Protein AF-0000000081336256 (afdb_homodimer)

Radius of gyration: 26.39 Å; Cα contacts (8 Å, |Δi|>4): 1111; chains: 2; bounding box: 55×77×62 Å

Secondary structure (DSSP, 8-state):
-HHHHHHHHHHHHHHHHS-HHHHHHHHT--HHHHHHHHHHHHHHHTS--EEE-SS-EEE-HHHHHHHHHHHHHHHHHHHHHGGGSTTTGGG-EEEEEEE-HHHHHTTHHHHHHHHHHH-TTEEEEEEE--HHHHHHHHHHTSSSEEEEEPPSS-TTEEEEEEEEEEEEEEEETTSGGGG-SEE-HHHHHTSPEEEE-TTSHHHHHHHHHHHHHTPPP-EEEEESSHHHHHHHHHTTS-EEEEEGGG-S--TTEEEEEE--GGGEEEEEEEEETT-PPPHHHHHHHHHHHHHHHS--------/-HHHHHHHHHHHHHHHHS-HHHHHHHHT--HHHHHHHHHHHHHHHTS--EEE-SS-EEE-HHHHHHHHHHHHHHHHHHHHHGGGSTTTGGG-EEEEEEE-HHHHHTTHHHHHHHHHHH-TTEEEEEEE--HHHHHHHHHHTSSSEEEEEPPSS-TTEEEEEEEEEEEEEEEETTSGGGG-SEE-HHHHHTSPEEEE-TTSHHHHHHHHHHHHTTPPP-EEEEESSHHHHHHHHHTTS-BEEEEGGG-S--TTEEEEEE--GGGEEEEEEEEETT-PPPHHHHHHHHHHHHHHHS--------

Organism: NCBI:txid2813360

InterPro domains:
  IPR000847 LysR, HTH, N-terminal domain [PF00126] (5-64)
  IPR000847 LysR, HTH, N-terminal domain [PR00039] (20-31)
  IPR000847 LysR, HTH, N-terminal domain [PR00039] (31-41)
  IPR000847 LysR, HTH, N-terminal domain [PR00039] (41-52)
  IPR000847 LysR, HTH, N-terminal domain [PS50931] (1-60)
  IPR005119 LysR, substrate-binding [PF03466] (90-292)
  IPR036388 Winged helix-like DNA-binding domain superfamily [G3DSA:1.10.10.10] (2-83)
  IPR036390 Winged helix DNA-binding domain superfamily [SSF46785] (4-112)
  IPR050950 HTH-type LysR transcriptional regulators [PTHR30419] (3-294)

Sequence (604 aa):
MKNSIQHIQAFLAVARTGSFTKAANELHLSPSALTVQVQQLEDWLGVALLDRSPRHVSITAAGQEARGPMEKLLLDLDNIVTGSRDLAALRRGVVTLAALPSVCAGALPPALRLFRERFAGIEVRLHDLVAHRIHAQVREGAVDFGIGVRARLSHGLDFVPVLNDRLCAFVPLGHPLTHHRRLTLEQLADQPIILTGRDSSVREQVDALFDETRLTMNAGMEANYMSTVLALVRQGLGISVLPESAADSLEGLKRIHIDHPGVNREIGLISRSGMGLSPAARQCFDLLNDQLSDTPPPLPHFMKNSIQHIQAFLAVARTGSFTKAANELHLSPSALTVQVQQLEDWLGVALLDRSPRHVSITAAGQEARGPMEKLLLDLDNIVTGSRDLAALRRGVVTLAALPSVCAGALPPALRLFRERFAGIEVRLHDLVAHRIHAQVREGAVDFGIGVRARLSHGLDFVPVLNDRLCAFVPLGHPLTHHRRLTLEQLADQPIILTGRDSSVREQVDALFDETRLTMNAGMEANYMSTVLALVRQGLGISVLPESAADSLEGLKRIHIDHPGVNREIGLISRSGMGLSPAARQCFDLLNDQLSDTPPPLPHF

pLDDT: mean 86.17, std 15.35, range [24.34, 98.5]

Structure (mmCIF, N/CA/C/O backbone):
data_AF-0000000081336256-model_v1
#
loop_
_entity.id
_entity.type
_entity.pdbx_description
1 polymer 'LysR family transcriptional regulator'
#
loop_
_atom_site.group_PDB
_atom_site.id
_atom_site.type_symbol
_atom_site.label_atom_id
_atom_site.label_alt_id
_atom_site.label_comp_id
_atom_site.label_asym_id
_atom_site.label_entity_id
_atom_site.label_seq_id
_atom_site.pdbx_PDB_ins_code
_atom_site.Cartn_x
_atom_site.Cartn_y
_atom_site.Cartn_z
_atom_site.occupancy
_atom_site.B_iso_or_equiv
_atom_site.auth_seq_id
_atom_site.auth_comp_id
_atom_site.auth_asym_id
_atom_site.auth_atom_id
_atom_site.pdbx_PDB_model_num
ATOM 1 N N . MET A 1 1 ? 4.651 -40.963 8.379 1 37.89 1 MET A N 1
ATOM 2 C CA . MET A 1 1 ? 4.648 -39.991 7.289 1 37.89 1 MET A CA 1
ATOM 3 C C . MET A 1 1 ? 3.331 -40.038 6.521 1 37.89 1 MET A C 1
ATOM 5 O O . MET A 1 1 ? 2.822 -39.002 6.09 1 37.89 1 MET A O 1
ATOM 9 N N . LYS A 1 2 ? 2.809 -41.281 6.056 1 47.82 2 LYS A N 1
ATOM 10 C CA . LYS A 1 2 ? 1.543 -41.516 5.367 1 47.82 2 LYS A CA 1
ATOM 11 C C . LYS A 1 2 ? 0.387 -40.834 6.094 1 47.82 2 LYS A C 1
ATOM 13 O O . LYS A 1 2 ? -0.444 -40.175 5.466 1 47.82 2 LYS A O 1
ATOM 18 N N . ASN A 1 3 ? 0.458 -40.91 7.403 1 58.34 3 ASN A N 1
ATOM 19 C CA . ASN A 1 3 ? -0.611 -40.496 8.306 1 58.34 3 ASN A CA 1
ATOM 20 C C . ASN A 1 3 ? -0.648 -38.98 8.474 1 58.34 3 ASN A C 1
ATOM 22 O O . ASN A 1 3 ? -1.717 -38.399 8.672 1 58.34 3 ASN A O 1
ATOM 26 N N . SER A 1 4 ? 0.454 -38.448 8.117 1 64.92 4 SER A N 1
ATOM 27 C CA . SER A 1 4 ? 0.572 -37.007 8.314 1 64.92 4 SER A CA 1
ATOM 28 C C . SER A 1 4 ? -0.192 -36.239 7.241 1 64.92 4 SER A C 1
ATOM 30 O O . SER A 1 4 ? -0.819 -35.217 7.529 1 64.92 4 SER A O 1
ATOM 32 N N . ILE A 1 5 ? -0.277 -36.902 6.135 1 68.03 5 ILE A N 1
ATOM 33 C CA . ILE A 1 5 ? -0.984 -36.279 5.021 1 68.03 5 ILE A CA 1
ATOM 34 C C . ILE A 1 5 ? -2.486 -36.285 5.295 1 68.03 5 ILE A C 1
ATOM 36 O O . ILE A 1 5 ? -3.174 -35.294 5.04 1 68.03 5 ILE A O 1
ATOM 40 N N . GLN A 1 6 ? -2.918 -37.381 5.788 1 78.13 6 GLN A N 1
ATOM 41 C CA . GLN A 1 6 ? -4.334 -37.498 6.117 1 78.13 6 GLN A CA 1
ATOM 42 C C . GLN A 1 6 ? -4.729 -36.509 7.21 1 78.13 6 GLN A C 1
ATOM 44 O O . GLN A 1 6 ? -5.816 -35.93 7.168 1 78.13 6 GLN A O 1
ATOM 49 N N . HIS A 1 7 ? -3.741 -36.292 8.055 1 82.58 7 HIS A N 1
ATOM 50 C CA . HIS A 1 7 ? -3.999 -35.358 9.145 1 82.58 7 HIS A CA 1
ATOM 51 C C . HIS A 1 7 ? -4.084 -33.924 8.633 1 82.58 7 HIS A C 1
ATOM 53 O O . HIS A 1 7 ? -4.945 -33.155 9.067 1 82.58 7 HIS A O 1
ATOM 59 N N . ILE A 1 8 ? -3.222 -33.692 7.705 1 81.53 8 ILE A N 1
ATOM 60 C CA . ILE A 1 8 ? -3.205 -32.364 7.102 1 81.53 8 ILE A CA 1
ATOM 61 C C . ILE A 1 8 ? -4.48 -32.149 6.29 1 81.53 8 ILE A C 1
ATOM 63 O O . ILE A 1 8 ? -5.104 -31.088 6.37 1 81.53 8 ILE A O 1
ATOM 67 N N . GLN A 1 9 ? -4.91 -33.139 5.569 1 84.61 9 GLN A N 1
ATOM 68 C CA . GLN A 1 9 ? -6.144 -33.071 4.794 1 84.61 9 GLN A CA 1
ATOM 69 C C . GLN A 1 9 ? -7.352 -32.854 5.7 1 84.61 9 GLN A C 1
ATOM 71 O O . GLN A 1 9 ? -8.249 -32.074 5.373 1 84.61 9 GLN A O 1
ATOM 76 N N . ALA A 1 10 ? -7.32 -33.531 6.782 1 87.2 10 ALA A N 1
ATOM 77 C CA . ALA A 1 10 ? -8.401 -33.422 7.759 1 87.2 10 ALA A CA 1
ATOM 78 C C . ALA A 1 10 ? -8.527 -31.993 8.279 1 87.2 10 ALA A C 1
ATOM 80 O O . ALA A 1 10 ? -9.62 -31.421 8.283 1 87.2 10 ALA A O 1
ATOM 81 N N . PHE A 1 11 ? -7.379 -31.38 8.595 1 88.83 11 PHE A N 1
ATOM 82 C CA . PHE A 1 11 ? -7.353 -30.013 9.102 1 88.83 11 PHE A CA 1
ATOM 83 C C . PHE A 1 11 ? -7.843 -29.033 8.043 1 88.83 11 PHE A C 1
ATOM 85 O O . PHE A 1 11 ? -8.699 -28.19 8.319 1 88.83 11 PHE A O 1
ATOM 92 N N . LEU A 1 12 ? -7.301 -29.201 6.925 1 87.76 12 LEU A N 1
ATOM 93 C CA . LEU A 1 12 ? -7.627 -28.26 5.859 1 87.76 12 LEU A CA 1
ATOM 94 C C . LEU A 1 12 ? -9.102 -28.355 5.482 1 87.76 12 LEU A C 1
ATOM 96 O O . LEU A 1 12 ? -9.733 -27.344 5.168 1 87.76 12 LEU A O 1
ATOM 100 N N . ALA A 1 13 ? -9.722 -29.476 5.534 1 88.13 13 ALA A N 1
ATOM 101 C CA . ALA A 1 13 ? -11.142 -29.668 5.256 1 88.13 13 ALA A CA 1
ATOM 102 C C . ALA A 1 13 ? -12.006 -28.965 6.299 1 88.13 13 ALA A C 1
ATOM 104 O O . ALA A 1 13 ? -12.983 -28.295 5.956 1 88.13 13 ALA A O 1
ATOM 105 N N . VAL A 1 14 ? -11.558 -29.019 7.481 1 89.7 14 VAL A N 1
ATOM 106 C CA . VAL A 1 14 ? -12.315 -28.381 8.552 1 89.7 14 VAL A CA 1
ATOM 107 C C . VAL A 1 14 ? -12.179 -26.863 8.449 1 89.7 14 VAL A C 1
ATOM 109 O O . VAL A 1 14 ? -13.154 -26.132 8.637 1 89.7 14 VAL A O 1
ATOM 112 N N . ALA A 1 15 ? -10.956 -26.515 8.126 1 86.23 15 ALA A N 1
ATOM 113 C CA . ALA A 1 15 ? -10.693 -25.082 8.015 1 86.23 15 ALA A CA 1
ATOM 114 C C . ALA A 1 15 ? -11.513 -24.46 6.889 1 86.23 15 ALA A C 1
ATOM 116 O O . ALA A 1 15 ? -11.987 -23.327 7.011 1 86.23 15 ALA A O 1
ATOM 117 N N . ARG A 1 16 ? -11.653 -25.175 5.88 1 81.68 16 ARG A N 1
ATOM 118 C CA . ARG A 1 16 ? -12.371 -24.704 4.701 1 81.68 16 ARG A CA 1
ATOM 119 C C . ARG A 1 16 ? -13.879 -24.741 4.926 1 81.68 16 ARG A C 1
ATOM 121 O O . ARG A 1 16 ? -14.591 -23.806 4.553 1 81.68 16 ARG A O 1
ATOM 128 N N . THR A 1 17 ? -14.387 -25.754 5.592 1 80.76 17 THR A N 1
ATOM 129 C CA . THR A 1 17 ? -15.823 -25.98 5.709 1 80.76 17 THR A CA 1
ATOM 130 C C . THR A 1 17 ? -16.372 -25.327 6.975 1 80.76 17 THR A C 1
ATOM 132 O O . THR A 1 17 ? -17.579 -25.102 7.091 1 80.76 17 THR A O 1
ATOM 135 N N . GLY A 1 18 ? -15.443 -25.087 7.848 1 84.49 18 GLY A N 1
ATOM 136 C CA . GLY A 1 18 ? -15.847 -24.546 9.137 1 84.49 18 GLY A CA 1
ATOM 137 C C . GLY A 1 18 ? -16.648 -25.528 9.971 1 84.49 18 GLY A C 1
ATOM 138 O O . GLY A 1 18 ? -17.348 -25.131 10.905 1 84.49 18 GLY A O 1
ATOM 139 N N . SER A 1 19 ? -16.651 -26.812 9.492 1 86.92 19 SER A N 1
ATOM 140 C CA . SER A 1 19 ? -17.473 -27.825 10.145 1 86.92 19 SER A CA 1
ATOM 141 C C . SER A 1 19 ? -16.799 -29.192 10.111 1 86.92 19 SER A C 1
ATOM 143 O O . SER A 1 19 ? -16.341 -29.638 9.056 1 86.92 19 SER A O 1
ATOM 145 N N . PHE A 1 20 ? -16.818 -29.888 11.289 1 88.45 20 PHE A N 1
ATOM 146 C CA . PHE A 1 20 ? -16.243 -31.226 11.367 1 88.45 20 PHE A CA 1
ATOM 147 C C . PHE A 1 20 ? -17.111 -32.233 10.622 1 88.45 20 PHE A C 1
ATOM 149 O O . PHE A 1 20 ? -16.595 -33.135 9.96 1 88.45 20 PHE A O 1
ATOM 156 N N . THR A 1 21 ? -18.397 -31.986 10.735 1 86.86 21 THR A N 1
ATOM 157 C CA . THR A 1 21 ? -19.313 -32.915 10.083 1 86.86 21 THR A CA 1
ATOM 158 C C . THR A 1 21 ? -19.197 -32.812 8.565 1 86.86 21 THR A C 1
ATOM 160 O O . THR A 1 21 ? -19.105 -33.829 7.874 1 86.86 21 THR A O 1
ATOM 163 N N . LYS A 1 22 ? -19.129 -31.651 8.074 1 89.02 22 LYS A N 1
ATOM 164 C CA . LYS A 1 22 ? -19.016 -31.446 6.633 1 89.02 22 LYS A CA 1
ATOM 165 C C . LYS A 1 22 ? -17.674 -31.951 6.109 1 89.02 22 LYS A C 1
ATOM 167 O O . LYS A 1 22 ? -17.614 -32.588 5.055 1 89.02 22 LYS A O 1
ATOM 172 N N . ALA A 1 23 ? -16.701 -31.678 6.864 1 90.99 23 ALA A N 1
ATOM 173 C CA . ALA A 1 23 ? -15.36 -32.115 6.485 1 90.99 23 ALA A CA 1
ATOM 174 C C . ALA A 1 23 ? -15.255 -33.638 6.498 1 90.99 23 ALA A C 1
ATOM 176 O O . ALA A 1 23 ? -14.641 -34.232 5.609 1 90.99 23 ALA A O 1
ATOM 177 N N . ALA A 1 24 ? -15.857 -34.257 7.43 1 90.96 24 ALA A N 1
ATOM 178 C CA . ALA A 1 24 ? -15.842 -35.713 7.537 1 90.96 24 ALA A CA 1
ATOM 179 C C . ALA A 1 24 ? -16.529 -36.358 6.336 1 90.96 24 ALA A C 1
ATOM 181 O O . ALA A 1 24 ? -16.02 -37.327 5.769 1 90.96 24 ALA A O 1
ATOM 182 N N . ASN A 1 25 ? -17.589 -35.767 5.975 1 87.38 25 ASN A N 1
ATOM 183 C CA . ASN A 1 25 ? -18.311 -36.254 4.805 1 87.38 25 ASN A CA 1
ATOM 184 C C . ASN A 1 25 ? -17.477 -36.119 3.534 1 87.38 25 ASN A C 1
ATOM 186 O O . ASN A 1 25 ? -17.432 -37.038 2.715 1 87.38 25 ASN A O 1
ATOM 190 N N . GLU A 1 26 ? -16.779 -35.073 3.46 1 85.84 26 GLU A N 1
ATOM 191 C CA . GLU A 1 26 ? -15.954 -34.796 2.288 1 85.84 26 GLU A CA 1
ATOM 192 C C . GLU A 1 26 ? -14.793 -35.781 2.184 1 85.84 26 GLU A C 1
ATOM 194 O O . GLU A 1 26 ? -14.416 -36.191 1.084 1 85.84 26 GLU A O 1
ATOM 199 N N . LEU A 1 27 ? -14.333 -36.172 3.291 1 86.4 27 LEU A N 1
ATOM 200 C CA . L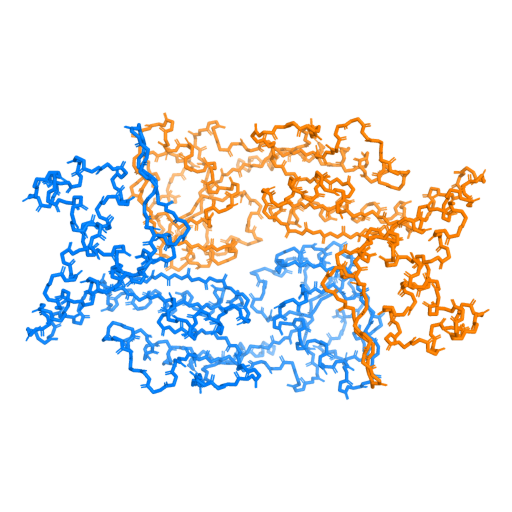EU A 1 27 ? -13.143 -37.015 3.314 1 86.4 27 LEU A CA 1
ATOM 201 C C . LEU A 1 27 ? -13.518 -38.479 3.519 1 86.4 27 LEU A C 1
ATOM 203 O O . LEU A 1 27 ? -12.641 -39.338 3.642 1 86.4 27 LEU A O 1
ATOM 207 N N . HIS A 1 28 ? -14.835 -38.691 3.592 1 88.06 28 HIS A N 1
ATOM 208 C CA . HIS A 1 28 ? -15.347 -40.04 3.802 1 88.06 28 HIS A CA 1
ATOM 209 C C . HIS A 1 28 ? -14.777 -40.654 5.076 1 88.06 28 HIS A C 1
ATOM 211 O O . HIS A 1 28 ? -14.302 -41.792 5.064 1 88.06 28 HIS A O 1
ATOM 217 N N . LEU A 1 29 ? -14.774 -39.814 6.067 1 85.08 29 LEU A N 1
ATOM 218 C CA . LEU A 1 29 ? -14.359 -40.222 7.405 1 85.08 29 LEU A CA 1
ATOM 219 C C . LEU A 1 29 ? -15.489 -40.022 8.409 1 85.08 29 LEU A C 1
ATOM 221 O O . LEU A 1 29 ? -16.441 -39.286 8.141 1 85.08 29 LEU A O 1
ATOM 225 N N . SER A 1 30 ? -15.485 -40.772 9.443 1 87.71 30 SER A N 1
ATOM 226 C CA . SER A 1 30 ? -16.362 -40.449 10.564 1 87.71 30 SER A CA 1
ATOM 227 C C . SER A 1 30 ? -15.912 -39.174 11.268 1 87.71 30 SER A C 1
ATOM 229 O O . SER A 1 30 ? -14.72 -38.858 11.291 1 87.71 30 SER A O 1
ATOM 231 N N . PRO A 1 31 ? -16.871 -38.493 11.762 1 87.21 31 PRO A N 1
ATOM 232 C CA . PRO A 1 31 ? -16.507 -37.284 12.504 1 87.21 31 PRO A CA 1
ATOM 233 C C . PRO A 1 31 ? -15.505 -37.557 13.623 1 87.21 31 PRO A C 1
ATOM 235 O O . PRO A 1 31 ? -14.618 -36.738 13.876 1 87.21 31 PRO A O 1
ATOM 238 N N . SER A 1 32 ? -15.682 -38.654 14.255 1 89.2 32 SER A N 1
ATOM 239 C CA . SER A 1 32 ? -14.75 -39.027 15.315 1 89.2 32 SER A CA 1
ATOM 240 C C . SER A 1 32 ? -13.345 -39.246 14.764 1 89.2 32 SER A C 1
ATOM 242 O O . SER A 1 32 ? -12.364 -38.786 15.35 1 89.2 32 SER A O 1
ATOM 244 N N . ALA A 1 33 ? -13.254 -39.898 13.646 1 87.43 33 ALA A N 1
ATOM 245 C CA . ALA A 1 33 ? -11.965 -40.15 13.007 1 87.43 33 ALA A CA 1
ATOM 246 C C . ALA A 1 33 ? -11.308 -38.846 12.564 1 87.43 33 ALA A C 1
ATOM 248 O O . ALA A 1 33 ? -10.096 -38.671 12.716 1 87.43 33 ALA A O 1
ATOM 249 N N . LEU A 1 34 ? -12.132 -38 12.035 1 90.83 34 LEU A N 1
ATOM 250 C CA . LEU A 1 34 ? -11.631 -36.701 11.598 1 90.83 34 LEU A CA 1
ATOM 251 C C . LEU A 1 34 ? -11.088 -35.902 12.778 1 90.83 34 LEU A C 1
ATOM 253 O O . LEU A 1 34 ? -10.031 -35.275 12.675 1 90.83 34 LEU A O 1
ATOM 257 N N . THR A 1 35 ? -11.814 -35.956 13.855 1 89.68 35 THR A N 1
ATOM 258 C CA . THR A 1 35 ? -11.404 -35.249 15.064 1 89.68 35 THR A CA 1
ATOM 259 C C . THR A 1 35 ? -10.057 -35.765 15.562 1 89.68 35 THR A C 1
ATOM 261 O O . THR A 1 35 ? -9.177 -34.978 15.914 1 89.68 35 THR A O 1
ATOM 264 N N . VAL A 1 36 ? -9.931 -37.026 15.5 1 87.07 36 VAL A N 1
ATOM 265 C CA . VAL A 1 36 ? -8.697 -37.653 15.963 1 87.07 36 VAL A CA 1
ATOM 266 C C . VAL A 1 36 ? -7.539 -37.251 15.052 1 87.07 36 VAL A C 1
ATOM 268 O O . VAL A 1 36 ? -6.442 -36.951 15.529 1 87.07 36 VAL A O 1
ATOM 271 N N . GLN A 1 37 ? -7.789 -37.224 13.795 1 87.01 37 GLN A N 1
ATOM 272 C CA . GLN A 1 37 ? -6.752 -36.857 12.836 1 87.01 37 GLN A CA 1
ATOM 273 C C . GLN A 1 37 ? -6.294 -35.417 13.046 1 87.01 37 GLN A C 1
ATOM 275 O O . GLN A 1 37 ? -5.095 -35.131 13.012 1 87.01 37 GLN A O 1
ATOM 280 N N . VAL A 1 38 ? -7.237 -34.549 13.289 1 90.02 38 VAL A N 1
ATOM 281 C CA . VAL A 1 38 ? -6.911 -33.147 13.526 1 90.02 38 VAL A CA 1
ATOM 282 C C . VAL A 1 38 ? -6.146 -33.009 14.841 1 90.02 38 VAL A C 1
ATOM 284 O O . VAL A 1 38 ? -5.153 -32.282 14.914 1 90.02 38 VAL A O 1
ATOM 287 N N . GLN A 1 39 ? -6.596 -33.75 15.806 1 87.59 39 GLN A N 1
ATOM 288 C CA . GLN A 1 39 ? -5.94 -33.723 17.109 1 87.59 39 GLN A CA 1
ATOM 289 C C . GLN A 1 39 ? -4.511 -34.249 17.016 1 87.59 39 GLN A C 1
ATOM 291 O O . GLN A 1 39 ? -3.6 -33.703 17.643 1 87.59 39 GLN A O 1
ATOM 296 N N . GLN A 1 40 ? -4.365 -35.248 16.278 1 81.82 40 GLN A N 1
ATOM 297 C CA . GLN A 1 40 ? -3.034 -35.818 16.101 1 81.82 40 GLN A CA 1
ATOM 298 C C . GLN A 1 40 ? -2.098 -34.826 15.416 1 81.82 40 GLN A C 1
ATOM 300 O O . GLN A 1 40 ? -0.922 -34.725 15.774 1 81.82 40 GLN A O 1
ATOM 305 N N . LEU A 1 41 ? -2.623 -34.151 14.451 1 82.8 41 LEU A N 1
ATOM 306 C CA . LEU A 1 41 ? -1.842 -33.111 13.79 1 82.8 41 LEU A CA 1
ATOM 307 C C . LEU A 1 41 ? -1.449 -32.016 14.776 1 82.8 41 LEU A C 1
ATOM 309 O O . LEU A 1 41 ? -0.294 -31.585 14.804 1 82.8 41 LEU A O 1
ATOM 313 N N . GLU A 1 42 ? -2.43 -31.611 15.591 1 86.95 42 GLU A N 1
ATOM 314 C CA . GLU A 1 42 ? -2.191 -30.572 16.588 1 86.95 42 GLU A CA 1
ATOM 315 C C . GLU A 1 42 ? -1.167 -31.027 17.625 1 86.95 42 GLU A C 1
ATOM 317 O O . GLU A 1 42 ? -0.295 -30.253 18.025 1 86.95 42 GLU A O 1
ATOM 322 N N . ASP A 1 43 ? -1.268 -32.278 17.962 1 79.93 43 ASP A N 1
ATOM 323 C CA . ASP A 1 43 ? -0.322 -32.857 18.911 1 79.93 43 ASP A CA 1
ATOM 324 C C . ASP A 1 43 ? 1.088 -32.895 18.328 1 79.93 43 ASP A C 1
ATOM 326 O O . ASP A 1 43 ? 2.06 -32.576 19.017 1 79.93 43 ASP A O 1
ATOM 330 N N . TRP A 1 44 ? 1.093 -33.303 17.116 1 74.66 44 TRP A N 1
ATOM 331 C CA . TRP A 1 44 ? 2.375 -33.372 16.423 1 74.66 44 TRP A CA 1
ATOM 332 C C . TRP A 1 44 ? 3.018 -31.993 16.327 1 74.66 44 TRP A C 1
ATOM 334 O O . TRP A 1 44 ? 4.231 -31.853 16.502 1 74.66 44 TRP A O 1
ATOM 344 N N . LEU A 1 45 ? 2.155 -30.984 16.081 1 75.45 45 LEU A N 1
ATOM 345 C CA . LEU A 1 45 ? 2.64 -29.621 15.893 1 75.45 45 LEU A CA 1
ATOM 346 C C . LEU A 1 45 ? 2.783 -28.905 17.232 1 75.45 45 LEU A C 1
ATOM 348 O O . LEU A 1 45 ? 3.454 -27.874 17.322 1 75.45 45 LEU A O 1
ATOM 352 N N . GLY A 1 46 ? 2.116 -29.409 18.208 1 78.77 46 GLY A N 1
ATOM 353 C CA . GLY A 1 46 ? 2.186 -28.841 19.545 1 78.77 46 GLY A CA 1
ATOM 354 C C . GLY A 1 46 ? 1.335 -27.596 19.709 1 78.77 46 GLY A C 1
ATOM 355 O O . GLY A 1 46 ? 1.566 -26.795 20.617 1 78.77 46 GLY A O 1
ATOM 356 N N . VAL A 1 47 ? 0.493 -27.339 18.717 1 80.66 47 VAL A N 1
ATOM 357 C CA . VAL A 1 47 ? -0.373 -26.165 18.763 1 80.66 47 VAL A CA 1
ATOM 358 C C . VAL A 1 47 ? -1.78 -26.541 18.305 1 80.66 47 VAL A C 1
ATOM 360 O O . VAL A 1 47 ? -1.952 -27.459 17.499 1 80.66 47 VAL A O 1
ATOM 363 N N . ALA A 1 48 ? -2.748 -25.803 18.882 1 88.21 48 ALA A N 1
ATOM 364 C CA . ALA A 1 48 ? -4.119 -25.95 18.399 1 88.21 48 ALA A CA 1
ATOM 365 C C . ALA A 1 48 ? -4.329 -25.176 17.101 1 88.21 48 ALA A C 1
ATOM 367 O O . ALA A 1 48 ? -3.96 -24.003 17.004 1 88.21 48 ALA A O 1
ATOM 368 N N . LEU A 1 49 ? -4.797 -25.861 16.13 1 88.07 49 LEU A N 1
ATOM 369 C CA . LEU A 1 49 ? -5.031 -25.246 14.828 1 88.07 49 LEU A CA 1
ATOM 370 C C . LEU A 1 49 ? -6.473 -24.764 14.706 1 88.07 49 LEU A C 1
ATOM 372 O O . LEU A 1 49 ? -6.767 -23.868 13.912 1 88.07 49 LEU A O 1
ATOM 376 N N . LEU A 1 50 ? -7.394 -25.331 15.529 1 89.15 50 LEU A N 1
ATOM 377 C CA . LEU A 1 50 ? -8.816 -25.008 15.486 1 89.15 50 LEU A CA 1
ATOM 378 C C . LEU A 1 50 ? -9.347 -24.701 16.883 1 89.15 50 LEU A C 1
ATOM 380 O O . LEU A 1 50 ? -8.91 -25.306 17.864 1 89.15 50 LEU A O 1
ATOM 384 N N . ASP A 1 51 ? -10.075 -23.605 16.93 1 82.89 51 ASP A N 1
ATOM 385 C CA . ASP A 1 51 ? -10.871 -23.347 18.126 1 82.89 51 ASP A CA 1
ATOM 386 C C . ASP A 1 51 ? -12.221 -24.058 18.05 1 82.89 51 ASP A C 1
ATOM 388 O O . ASP A 1 51 ? -13.033 -23.766 17.17 1 82.89 51 ASP A O 1
ATOM 392 N N . ARG A 1 52 ? -12.291 -25.02 18.915 1 74.98 52 ARG A N 1
ATOM 393 C CA . ARG A 1 52 ? -13.476 -25.872 18.896 1 74.98 52 ARG A CA 1
ATOM 394 C C . ARG A 1 52 ? -14.463 -25.461 19.984 1 74.98 52 ARG A C 1
ATOM 396 O O . ARG A 1 52 ? -14.107 -25.402 21.162 1 74.98 52 ARG A O 1
ATOM 403 N N . SER A 1 53 ? -15.358 -24.588 19.687 1 67.5 53 SER A N 1
ATOM 404 C CA . SER A 1 53 ? -16.484 -24.378 20.591 1 67.5 53 SER A CA 1
ATOM 405 C C . SER A 1 53 ? -17.681 -25.233 20.191 1 67.5 53 SER A C 1
ATOM 407 O O . SER A 1 53 ? -17.782 -25.671 19.043 1 67.5 53 SER A O 1
ATOM 409 N N . PRO A 1 54 ? -18.596 -25.705 21.148 1 61.39 54 PRO A N 1
ATOM 410 C CA . PRO A 1 54 ? -19.756 -26.53 20.804 1 61.39 54 PRO A CA 1
ATOM 411 C C . PRO A 1 54 ? -20.554 -25.967 19.631 1 61.39 54 PRO A C 1
ATOM 413 O O . PRO A 1 54 ? -21.167 -26.726 18.875 1 61.39 54 PRO A O 1
ATOM 416 N N . ARG A 1 55 ? -20.466 -24.702 19.323 1 62.42 55 ARG A N 1
ATOM 417 C CA . ARG A 1 55 ? -21.353 -24.103 18.331 1 62.42 55 ARG A CA 1
ATOM 418 C C . ARG A 1 55 ? -20.576 -23.68 17.088 1 62.42 55 ARG A C 1
ATOM 420 O O . ARG A 1 55 ? -21.161 -23.493 16.018 1 62.42 55 ARG A O 1
ATOM 427 N N . HIS A 1 56 ? -19.298 -23.48 17.153 1 72.77 56 HIS A N 1
ATOM 428 C CA . HIS A 1 56 ? -18.604 -22.969 15.977 1 72.77 56 HIS A CA 1
ATOM 429 C C . HIS A 1 56 ? -17.154 -23.44 15.944 1 72.77 56 HIS A C 1
ATOM 431 O O . HIS A 1 56 ? -16.508 -23.546 16.989 1 72.77 56 HIS A O 1
ATOM 437 N N . VAL A 1 57 ? -16.652 -23.959 14.74 1 80.33 57 VAL A N 1
ATOM 438 C CA . VAL A 1 57 ? -15.245 -24.27 14.505 1 80.33 57 VAL A CA 1
ATOM 439 C C . VAL A 1 57 ? -14.584 -23.128 13.737 1 80.33 57 VAL A C 1
ATOM 441 O O . VAL A 1 57 ? -15.09 -22.695 12.699 1 80.33 57 VAL A O 1
ATOM 444 N N . SER A 1 58 ? -13.56 -22.527 14.461 1 83.88 58 SER A N 1
ATOM 445 C CA . SER A 1 58 ? -12.822 -21.474 13.772 1 83.88 58 SER A CA 1
ATOM 446 C C . SER A 1 58 ? -11.324 -21.757 13.774 1 83.88 58 SER A C 1
ATOM 448 O O . SER A 1 58 ? -10.824 -22.477 14.641 1 83.88 58 SER A O 1
ATOM 450 N N . ILE A 1 59 ? -10.65 -21.299 12.761 1 83.71 59 ILE A N 1
ATOM 451 C CA . ILE A 1 59 ? -9.208 -21.474 12.628 1 83.71 59 ILE A CA 1
ATOM 452 C C . ILE A 1 59 ? -8.483 -20.551 13.604 1 83.71 59 ILE A C 1
ATOM 454 O O . ILE A 1 59 ? -8.88 -19.398 13.788 1 83.71 59 ILE A O 1
ATOM 458 N N . THR A 1 60 ? -7.508 -21.096 14.347 1 80.87 60 THR A N 1
ATOM 459 C CA . THR A 1 60 ? -6.68 -20.298 15.244 1 80.87 60 THR A CA 1
ATOM 460 C C . THR A 1 60 ? -5.658 -19.484 14.456 1 80.87 60 THR A C 1
ATOM 462 O O . THR A 1 60 ? -5.53 -19.647 13.241 1 80.87 60 THR A O 1
ATOM 465 N N . ALA A 1 61 ? -4.983 -18.607 15.139 1 73.71 61 ALA A N 1
ATOM 466 C CA . ALA A 1 61 ? -3.898 -17.861 14.507 1 73.71 61 ALA A CA 1
ATOM 467 C C . ALA A 1 61 ? -2.825 -18.803 13.968 1 73.71 61 ALA A C 1
ATOM 469 O O . ALA A 1 61 ? -2.332 -18.618 12.853 1 73.71 61 ALA A O 1
ATOM 470 N N . ALA A 1 62 ? -2.579 -19.799 14.729 1 75.77 62 ALA A N 1
ATOM 471 C CA . ALA A 1 62 ? -1.608 -20.809 14.319 1 75.77 62 ALA A CA 1
ATOM 472 C C . ALA A 1 62 ? -2.111 -21.596 13.111 1 75.77 62 ALA A C 1
ATOM 474 O O . ALA A 1 62 ? -1.338 -21.916 12.206 1 75.77 62 ALA A O 1
ATOM 475 N N . GLY A 1 63 ? -3.373 -21.886 13.166 1 80.23 63 GLY A N 1
ATOM 476 C CA . GLY A 1 63 ? -3.97 -22.565 12.027 1 80.23 63 GLY A CA 1
ATOM 477 C C . GLY A 1 63 ? -3.921 -21.745 10.751 1 80.23 63 GLY A C 1
ATOM 478 O O . GLY A 1 63 ? -3.624 -22.275 9.678 1 80.23 63 GLY A O 1
ATOM 479 N N . GLN A 1 64 ? -4.096 -20.513 10.935 1 77.89 64 GLN A N 1
ATOM 480 C CA . GLN A 1 64 ? -4.062 -19.613 9.787 1 77.89 64 GLN A CA 1
ATOM 481 C C . GLN A 1 64 ? -2.66 -19.532 9.192 1 77.89 64 GLN A C 1
ATOM 483 O O . GLN A 1 64 ? -2.495 -19.561 7.971 1 77.89 64 GLN A O 1
ATOM 488 N N . GLU A 1 65 ? -1.762 -19.564 10.047 1 71.28 65 GLU A N 1
ATOM 489 C CA . GLU A 1 65 ? -0.368 -19.497 9.62 1 71.28 65 GLU A CA 1
ATOM 490 C C . GLU A 1 65 ? 0.067 -20.795 8.947 1 71.28 65 GLU A C 1
ATOM 492 O O . GLU A 1 65 ? 0.844 -20.774 7.99 1 71.28 65 GLU A O 1
ATOM 497 N N . ALA A 1 66 ? -0.511 -21.886 9.388 1 74.51 66 ALA A N 1
ATOM 498 C CA . ALA A 1 66 ? -0.087 -23.202 8.917 1 74.51 66 ALA A CA 1
ATOM 499 C C . ALA A 1 66 ? -0.847 -23.604 7.657 1 74.51 66 ALA A C 1
ATOM 501 O O . ALA A 1 66 ? -0.407 -24.485 6.914 1 74.51 66 ALA A O 1
ATOM 502 N N . ARG A 1 67 ? -1.957 -22.979 7.497 1 78.13 67 ARG A N 1
ATOM 503 C CA . ARG A 1 67 ? -2.85 -23.387 6.418 1 78.13 67 ARG A CA 1
ATOM 504 C C . ARG A 1 67 ? -2.143 -23.326 5.068 1 78.13 67 ARG A C 1
ATOM 506 O O . ARG A 1 67 ? -2.165 -24.293 4.305 1 78.13 67 ARG A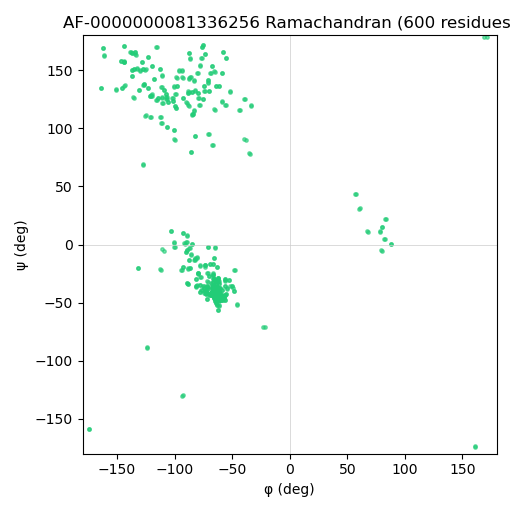 O 1
ATOM 513 N N . GLY A 1 68 ? -1.455 -22.305 4.806 1 69.16 68 GLY A N 1
ATOM 514 C CA . GLY A 1 68 ? -0.757 -22.133 3.542 1 69.16 68 GLY A CA 1
ATOM 515 C C . GLY A 1 68 ? 0.299 -23.193 3.295 1 69.16 68 GLY A C 1
ATOM 516 O O . GLY A 1 68 ? 0.24 -23.915 2.298 1 69.16 68 GLY A O 1
ATOM 517 N N . PRO A 1 69 ? 1.17 -23.29 4.197 1 66.55 69 PRO A N 1
ATOM 518 C CA . PRO A 1 69 ? 2.206 -24.318 4.071 1 66.55 69 PRO A CA 1
ATOM 519 C C . PRO A 1 69 ? 1.627 -25.724 3.927 1 66.55 69 PRO A C 1
ATOM 521 O O . PRO A 1 69 ? 2.147 -26.533 3.153 1 66.55 69 PRO A O 1
ATOM 524 N N . MET A 1 70 ? 0.552 -26.018 4.577 1 74.4 70 MET A N 1
ATOM 525 C CA . MET A 1 70 ? -0.036 -27.354 4.532 1 74.4 70 MET A CA 1
ATOM 526 C C . MET A 1 70 ? -0.716 -27.604 3.19 1 74.4 70 MET A C 1
ATOM 528 O O . MET A 1 70 ? -0.619 -28.7 2.635 1 74.4 70 MET A O 1
ATOM 532 N N . GLU A 1 71 ? -1.378 -26.585 2.774 1 73.53 71 GL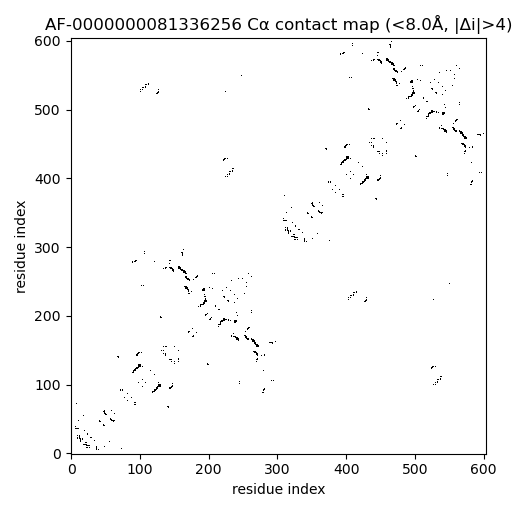U A N 1
ATOM 533 C CA . GLU A 1 71 ? -1.984 -26.697 1.45 1 73.53 71 GLU A CA 1
ATOM 534 C C . GLU A 1 71 ? -0.926 -26.939 0.378 1 73.53 71 GLU A C 1
ATOM 536 O O . GLU A 1 71 ? -1.098 -27.798 -0.489 1 73.53 71 GLU A O 1
ATOM 541 N N . LYS A 1 72 ? 0.063 -26.256 0.528 1 66.89 72 LYS A N 1
ATOM 542 C CA . LYS A 1 72 ? 1.175 -26.406 -0.406 1 66.89 72 LYS A CA 1
ATOM 543 C C . LYS A 1 72 ? 1.773 -27.807 -0.329 1 66.89 72 LYS A C 1
ATOM 545 O O . LYS A 1 72 ? 2.076 -28.416 -1.357 1 66.89 72 LYS A O 1
ATOM 550 N N . LEU A 1 73 ? 1.907 -28.261 0.781 1 63.04 73 LEU A N 1
ATOM 551 C CA . LEU A 1 73 ? 2.478 -29.585 1.001 1 63.04 73 LEU A CA 1
ATOM 552 C C . LEU A 1 73 ? 1.619 -30.663 0.348 1 63.04 73 LEU A C 1
ATOM 554 O O . LEU A 1 73 ? 2.144 -31.582 -0.283 1 63.04 73 LEU A O 1
ATOM 558 N N . LEU A 1 74 ? 0.345 -30.585 0.518 1 68.49 74 LEU A N 1
ATOM 559 C CA . LEU A 1 74 ? -0.541 -31.586 -0.065 1 68.49 74 LEU A CA 1
ATOM 560 C C . LEU A 1 74 ? -0.484 -31.542 -1.588 1 68.49 74 LEU A C 1
ATOM 562 O O . LEU A 1 74 ? -0.493 -32.586 -2.245 1 68.49 74 LEU A O 1
ATOM 566 N N . LEU A 1 75 ? -0.474 -30.372 -1.998 1 63.99 75 LEU A N 1
ATOM 567 C CA . LEU A 1 75 ? -0.38 -30.212 -3.445 1 63.99 75 LEU A CA 1
ATOM 568 C C . LEU A 1 75 ? 0.944 -30.76 -3.967 1 63.99 75 LEU A C 1
ATOM 570 O O . LEU A 1 75 ? 0.977 -31.437 -4.997 1 63.99 75 LEU A O 1
ATOM 574 N N . ASP A 1 76 ? 1.929 -30.449 -3.262 1 58.83 76 ASP A N 1
ATOM 575 C CA . ASP A 1 76 ? 3.246 -30.948 -3.646 1 58.83 76 ASP A CA 1
ATOM 576 C C . ASP A 1 76 ? 3.3 -32.472 -3.568 1 58.83 76 ASP A C 1
ATOM 578 O O . ASP A 1 76 ? 3.9 -33.122 -4.426 1 58.83 76 ASP A O 1
ATOM 582 N N . LEU A 1 77 ? 2.708 -33.016 -2.513 1 55.78 77 LEU A N 1
ATOM 583 C CA . LEU A 1 77 ? 2.655 -34.463 -2.343 1 55.78 77 LEU A CA 1
ATOM 584 C C . LEU A 1 77 ? 1.886 -35.117 -3.485 1 55.78 77 LEU A C 1
ATOM 586 O O . LEU A 1 77 ? 2.306 -36.15 -4.012 1 55.78 77 LEU A O 1
ATOM 590 N N . ASP A 1 78 ? 0.76 -34.63 -3.682 1 56.64 78 ASP A N 1
ATOM 591 C CA . ASP A 1 78 ? -0.014 -35.142 -4.809 1 56.64 78 ASP A CA 1
ATOM 592 C C . ASP A 1 78 ? 0.818 -35.147 -6.09 1 56.64 78 ASP A C 1
ATOM 594 O O . ASP A 1 78 ? 0.755 -36.096 -6.873 1 56.64 78 ASP A O 1
ATOM 598 N N . ASN A 1 79 ? 1.544 -34.152 -6.069 1 51.94 79 ASN A N 1
ATOM 599 C CA . ASN A 1 79 ? 2.423 -34.051 -7.229 1 51.94 79 ASN A CA 1
ATOM 600 C C . ASN A 1 79 ? 3.5 -35.132 -7.211 1 51.94 79 ASN A C 1
ATOM 602 O O . ASN A 1 79 ? 3.883 -35.65 -8.261 1 51.94 79 ASN A O 1
ATOM 606 N N . ILE A 1 80 ? 3.98 -35.276 -6.028 1 46.61 80 ILE A N 1
ATOM 607 C CA . ILE A 1 80 ? 4.993 -36.314 -5.872 1 46.61 80 ILE A CA 1
ATOM 608 C C . ILE A 1 80 ? 4.384 -37.68 -6.179 1 46.61 80 ILE A C 1
ATOM 610 O O . ILE A 1 80 ? 5.006 -38.508 -6.848 1 46.61 80 ILE A O 1
ATOM 614 N N . VAL A 1 81 ? 3.288 -37.877 -5.499 1 45.58 81 VAL A N 1
ATOM 615 C CA . VAL A 1 81 ? 2.628 -39.16 -5.718 1 45.58 81 VAL A CA 1
ATOM 616 C C . VAL A 1 81 ? 2.213 -39.286 -7.182 1 45.58 81 VAL A C 1
ATOM 618 O O . VAL A 1 81 ? 2.359 -40.351 -7.786 1 45.58 81 VAL A O 1
ATOM 621 N N . THR A 1 82 ? 1.61 -38.194 -7.512 1 43.51 82 THR A N 1
ATOM 622 C CA . THR A 1 82 ? 1.264 -38.23 -8.929 1 43.51 82 THR A CA 1
ATOM 623 C C . THR A 1 82 ? 2.506 -38.036 -9.794 1 43.51 82 THR A C 1
ATOM 625 O O . THR A 1 82 ? 2.443 -38.169 -11.018 1 43.51 82 THR A O 1
ATOM 628 N N . GLY A 1 83 ? 3.468 -37.485 -9.107 1 40.2 83 GLY A N 1
ATOM 629 C CA . GLY A 1 83 ? 4.732 -37.276 -9.795 1 40.2 83 GLY A CA 1
ATOM 630 C C . GLY A 1 83 ? 5.259 -38.529 -10.469 1 40.2 83 GLY A C 1
ATOM 631 O O . GLY A 1 83 ? 6.347 -38.518 -11.048 1 40.2 83 GLY A O 1
ATOM 632 N N . SER A 1 84 ? 5.128 -39.718 -9.98 1 38.25 84 SER A N 1
ATOM 633 C CA . SER A 1 84 ? 5.886 -40.639 -10.821 1 38.25 84 SER A CA 1
ATOM 634 C C . SER A 1 84 ? 5.624 -40.378 -12.301 1 38.25 84 SER A C 1
ATOM 636 O O . SER A 1 84 ? 6.341 -40.888 -13.163 1 38.25 84 SER A O 1
ATOM 638 N N . ARG A 1 85 ? 4.468 -40.295 -12.806 1 37.45 85 ARG A N 1
ATOM 639 C CA . ARG A 1 85 ? 4.424 -40.007 -14.235 1 37.45 85 ARG A CA 1
ATOM 640 C C . ARG A 1 85 ? 4.953 -38.607 -14.528 1 37.45 85 ARG A C 1
ATOM 642 O O . ARG A 1 85 ? 4.382 -37.614 -14.071 1 37.45 85 ARG A O 1
ATOM 649 N N . ASP A 1 86 ? 6.221 -38.332 -14.701 1 40.92 86 ASP A N 1
ATOM 650 C CA . ASP A 1 86 ? 7.228 -37.284 -14.838 1 40.92 86 ASP A CA 1
ATOM 651 C C . ASP A 1 86 ? 6.601 -35.981 -15.329 1 40.92 86 ASP A C 1
ATOM 653 O O . ASP A 1 86 ? 6.904 -34.906 -14.809 1 40.92 86 ASP A O 1
ATOM 657 N N . LEU A 1 87 ? 6.148 -35.915 -16.685 1 41.26 87 LEU A N 1
ATOM 658 C CA . LEU A 1 87 ? 5.687 -34.841 -17.557 1 41.26 87 LEU A CA 1
ATOM 659 C C . LEU A 1 87 ? 4.432 -34.183 -16.993 1 41.26 87 LEU A C 1
ATOM 661 O O . LEU A 1 87 ? 4.157 -33.015 -17.276 1 41.26 87 LEU A O 1
ATOM 665 N N . ALA A 1 88 ? 3.592 -34.862 -16.337 1 42.52 88 ALA A N 1
ATOM 666 C CA . ALA A 1 88 ? 2.265 -34.427 -15.909 1 42.52 88 ALA A CA 1
ATOM 667 C C . ALA A 1 88 ? 2.346 -33.593 -14.634 1 42.52 88 ALA A C 1
ATOM 669 O O . ALA A 1 88 ? 1.496 -32.732 -14.392 1 42.52 88 ALA A O 1
ATOM 670 N N . ALA A 1 89 ? 3.225 -33.906 -13.719 1 46.37 89 ALA A N 1
ATOM 671 C CA . ALA A 1 89 ? 3.451 -33.254 -12.432 1 46.37 89 ALA A CA 1
ATOM 672 C C . ALA A 1 89 ? 3.869 -31.799 -12.62 1 46.37 89 ALA A C 1
ATOM 674 O O . ALA A 1 89 ? 3.597 -30.952 -11.766 1 46.37 89 ALA A O 1
ATOM 675 N N . LEU A 1 90 ? 4.573 -31.612 -13.767 1 50.83 90 LEU A N 1
ATOM 676 C CA . LEU A 1 90 ? 4.984 -30.281 -14.2 1 50.83 90 LEU A CA 1
ATOM 677 C C . LEU A 1 90 ? 3.771 -29.419 -14.531 1 50.83 90 LEU A C 1
ATOM 679 O O . LEU A 1 90 ? 3.911 -28.231 -14.83 1 50.83 90 LEU A O 1
ATOM 683 N N . ARG A 1 91 ? 2.588 -30.147 -14.391 1 59.35 91 ARG A N 1
ATOM 684 C CA . ARG A 1 91 ? 1.479 -29.424 -15.005 1 59.35 91 ARG A CA 1
ATOM 685 C C . ARG A 1 91 ? 0.508 -28.91 -13.947 1 59.35 91 ARG A C 1
ATOM 687 O O . ARG A 1 91 ? -0.467 -28.228 -14.27 1 59.35 91 ARG A O 1
ATOM 694 N N . ARG A 1 92 ? 0.808 -29.307 -12.525 1 72.7 92 ARG A N 1
ATOM 695 C CA . ARG A 1 92 ? -0.135 -28.808 -11.529 1 72.7 92 ARG A CA 1
ATOM 696 C C . ARG A 1 92 ? 0.582 -28.436 -10.236 1 72.7 92 ARG A C 1
ATOM 698 O O . ARG A 1 92 ? 1.656 -28.964 -9.941 1 72.7 92 ARG A O 1
ATOM 705 N N . GLY A 1 93 ? 0.368 -27.452 -9.578 1 83.32 93 GLY A N 1
ATOM 706 C CA . GLY A 1 93 ? 0.932 -27.046 -8.301 1 83.32 93 GLY A CA 1
ATOM 707 C C . GLY A 1 93 ? 0.599 -25.613 -7.931 1 83.32 93 GLY A C 1
ATOM 708 O O . GLY A 1 93 ? -0.223 -24.971 -8.588 1 83.32 93 GLY A O 1
ATOM 709 N N . VAL A 1 94 ? 1.137 -25.305 -6.699 1 87.21 94 VAL A N 1
ATOM 710 C CA . VAL A 1 94 ? 0.961 -23.946 -6.197 1 87.21 94 VAL A CA 1
ATOM 711 C C . VAL A 1 94 ? 2.324 -23.309 -5.938 1 87.21 94 VAL A C 1
ATOM 713 O O . VAL A 1 94 ? 3.219 -23.948 -5.38 1 87.21 94 VAL A O 1
ATOM 716 N N . VAL A 1 95 ? 2.488 -22.155 -6.511 1 93.15 95 VAL A N 1
ATOM 717 C CA . VAL A 1 95 ? 3.688 -21.37 -6.239 1 93.15 95 VAL A CA 1
ATOM 718 C C . VAL A 1 95 ? 3.309 -20.086 -5.505 1 93.15 95 VAL A C 1
ATOM 720 O O . VAL A 1 95 ? 2.425 -19.348 -5.947 1 93.15 95 VAL A O 1
ATOM 723 N N . THR A 1 96 ? 3.941 -19.838 -4.36 1 94.82 96 THR A N 1
ATOM 724 C CA . THR A 1 96 ? 3.735 -18.613 -3.595 1 94.82 96 THR A CA 1
ATOM 725 C C . THR A 1 96 ? 4.977 -17.729 -3.644 1 94.82 96 THR A C 1
ATOM 727 O O . THR A 1 96 ? 6.076 -18.174 -3.305 1 94.82 96 THR A O 1
ATOM 730 N N . LEU A 1 97 ? 4.795 -16.494 -4.142 1 97.18 97 LEU A N 1
ATOM 731 C CA . LEU A 1 97 ? 5.948 -15.601 -4.179 1 97.18 97 LEU A CA 1
ATOM 732 C C . LEU A 1 97 ? 5.628 -14.272 -3.502 1 97.18 97 LEU A C 1
ATOM 734 O O . LEU A 1 97 ? 4.459 -13.898 -3.382 1 97.18 97 LEU A O 1
ATOM 738 N N . ALA A 1 98 ? 6.649 -13.651 -2.944 1 98.43 98 ALA A N 1
ATOM 739 C CA . ALA A 1 98 ? 6.593 -12.304 -2.383 1 98.43 98 ALA A CA 1
ATOM 740 C C . ALA A 1 98 ? 7.411 -11.326 -3.222 1 98.43 98 ALA A C 1
ATOM 742 O O . ALA A 1 98 ? 8.5 -11.663 -3.693 1 98.43 98 ALA A O 1
ATOM 743 N N . ALA A 1 99 ? 6.837 -10.168 -3.465 1 98.2 99 ALA A N 1
ATOM 744 C CA . ALA A 1 99 ? 7.555 -9.218 -4.311 1 98.2 99 ALA A CA 1
ATOM 745 C C . ALA A 1 99 ? 7.324 -7.784 -3.845 1 98.2 99 ALA A C 1
ATOM 747 O O . ALA A 1 99 ? 6.299 -7.482 -3.229 1 98.2 99 ALA A O 1
ATOM 748 N N . LEU A 1 100 ? 8.216 -6.957 -4.196 1 97.04 100 LEU A N 1
ATOM 749 C CA . LEU A 1 100 ? 8.104 -5.535 -3.89 1 97.04 100 LEU A CA 1
ATOM 750 C C . LEU A 1 100 ? 6.956 -4.901 -4.668 1 97.04 100 LEU A C 1
ATOM 752 O O . LEU A 1 100 ? 6.695 -5.275 -5.814 1 97.04 100 LEU A O 1
ATOM 756 N N . PRO A 1 101 ? 6.425 -3.828 -4.102 1 94.29 101 PRO A N 1
ATOM 757 C CA . PRO A 1 101 ? 5.323 -3.148 -4.787 1 94.29 101 PRO A CA 1
ATOM 758 C C . PRO A 1 101 ? 5.724 -2.612 -6.159 1 94.29 101 PRO A C 1
ATOM 760 O O . PRO A 1 101 ? 4.947 -2.704 -7.113 1 94.29 101 PRO A O 1
ATOM 763 N N . SER A 1 102 ? 6.874 -2.093 -6.306 1 92.94 102 SER A N 1
ATOM 764 C CA . SER A 1 102 ? 7.322 -1.552 -7.585 1 92.94 102 SER A CA 1
ATOM 765 C C . SER A 1 102 ? 7.4 -2.642 -8.649 1 92.94 102 SER A C 1
ATOM 767 O O . SER A 1 102 ? 7.058 -2.41 -9.81 1 92.94 102 SER A O 1
ATOM 769 N N . VAL A 1 103 ? 7.797 -3.82 -8.257 1 95.68 103 VAL A N 1
ATOM 770 C CA . VAL A 1 103 ? 7.903 -4.943 -9.182 1 95.68 103 VAL A CA 1
ATOM 771 C C . VAL A 1 103 ? 6.508 -5.441 -9.552 1 95.68 103 VAL A C 1
ATOM 773 O O . VAL A 1 103 ? 6.242 -5.755 -10.715 1 95.68 103 VAL A O 1
ATOM 776 N N . CYS A 1 104 ? 5.668 -5.473 -8.575 1 96.36 104 CYS A N 1
ATOM 777 C CA . CYS A 1 104 ? 4.302 -5.95 -8.758 1 96.36 104 CYS A CA 1
ATOM 778 C C . CYS A 1 104 ? 3.517 -5.021 -9.675 1 96.36 104 CYS A C 1
ATOM 780 O O . CYS A 1 104 ? 2.607 -5.46 -10.381 1 96.36 104 CYS A O 1
ATOM 782 N N . ALA A 1 105 ? 3.897 -3.777 -9.644 1 92.68 105 ALA A N 1
ATOM 783 C CA . ALA A 1 105 ? 3.179 -2.789 -10.444 1 92.68 105 ALA A CA 1
ATOM 784 C C . ALA A 1 105 ? 3.754 -2.702 -11.854 1 92.68 105 ALA A C 1
ATOM 786 O O . ALA A 1 105 ? 3.135 -2.122 -12.749 1 92.68 105 ALA A O 1
ATOM 787 N N . GLY A 1 106 ? 4.904 -3.265 -12.049 1 92.32 106 GLY A N 1
ATOM 788 C CA . GLY A 1 106 ? 5.598 -3.087 -13.314 1 92.32 106 GLY A CA 1
ATOM 789 C C . GLY A 1 106 ? 5.931 -4.398 -14.002 1 92.32 106 GLY A C 1
ATOM 790 O O . GLY A 1 106 ? 5.085 -4.979 -14.685 1 92.32 106 GLY A O 1
ATOM 791 N N . ALA A 1 107 ? 7.006 -4.916 -13.708 1 94.8 107 ALA A N 1
ATOM 792 C CA . ALA A 1 107 ? 7.651 -5.951 -14.512 1 94.8 107 ALA A CA 1
ATOM 793 C C . ALA A 1 107 ? 7.029 -7.319 -14.247 1 94.8 107 ALA A C 1
ATOM 795 O O . ALA A 1 107 ? 7.024 -8.186 -15.124 1 94.8 107 ALA A O 1
ATOM 796 N N . LEU A 1 108 ? 6.446 -7.536 -13.127 1 97.09 108 LEU A N 1
ATOM 797 C CA . LEU A 1 108 ? 6.059 -8.879 -12.708 1 97.09 108 LEU A CA 1
ATOM 798 C C . LEU A 1 108 ? 4.783 -9.322 -13.416 1 97.09 108 LEU A C 1
ATOM 800 O O . LEU A 1 108 ? 4.703 -10.448 -13.914 1 97.09 108 LEU A O 1
ATOM 804 N N . PRO A 1 109 ? 3.807 -8.471 -13.58 1 97.11 109 PRO A N 1
ATOM 805 C CA . PRO A 1 109 ? 2.527 -8.919 -14.133 1 97.11 109 PRO A CA 1
ATOM 806 C C . PRO A 1 109 ? 2.657 -9.469 -15.551 1 97.11 109 PRO A C 1
ATOM 808 O O . PRO A 1 109 ? 2.122 -10.538 -15.855 1 97.11 109 PRO A O 1
ATOM 811 N N . PRO A 1 110 ? 3.417 -8.822 -16.442 1 96.47 110 PRO A N 1
ATOM 812 C CA . PRO A 1 110 ? 3.594 -9.434 -17.761 1 96.47 110 PRO A CA 1
ATOM 813 C C . PRO A 1 110 ? 4.269 -10.802 -17.692 1 96.47 110 PRO A C 1
ATOM 815 O O . PRO A 1 110 ? 3.931 -11.701 -18.465 1 96.47 110 PRO A O 1
ATOM 818 N N . ALA A 1 111 ? 5.194 -10.926 -16.823 1 97.43 111 ALA A N 1
ATOM 819 C CA . ALA A 1 111 ? 5.872 -12.209 -16.658 1 97.43 111 ALA A CA 1
ATOM 820 C C . ALA A 1 111 ? 4.913 -13.271 -16.127 1 97.43 111 ALA A C 1
ATOM 822 O O . ALA A 1 111 ? 4.975 -14.433 -16.536 1 97.43 111 ALA A O 1
ATOM 823 N N . LEU A 1 112 ? 4.064 -12.918 -15.207 1 97.18 112 LEU A N 1
ATOM 824 C CA . LEU A 1 112 ? 3.093 -13.851 -14.647 1 97.18 112 LEU A CA 1
ATOM 825 C C . LEU A 1 112 ? 2.079 -14.279 -15.703 1 97.18 112 LEU A C 1
ATOM 827 O O . LEU A 1 112 ? 1.614 -15.421 -15.696 1 97.18 112 LEU A O 1
ATOM 831 N N . ARG A 1 113 ? 1.699 -13.334 -16.559 1 96.75 113 ARG A N 1
ATOM 832 C CA . ARG A 1 113 ? 0.82 -13.689 -17.668 1 96.75 113 ARG A CA 1
ATOM 833 C C . ARG A 1 113 ? 1.438 -14.787 -18.527 1 96.75 113 ARG A C 1
ATOM 835 O O . ARG A 1 113 ? 0.781 -15.782 -18.839 1 96.75 113 ARG A O 1
ATOM 842 N N . LEU A 1 114 ? 2.693 -14.65 -18.848 1 96.11 114 LEU A N 1
ATOM 843 C CA . LEU A 1 114 ? 3.407 -15.635 -19.652 1 96.11 114 LEU A CA 1
ATOM 844 C C . LEU A 1 114 ? 3.477 -16.977 -18.932 1 96.11 114 LEU A C 1
ATOM 846 O O . LEU A 1 114 ? 3.292 -18.029 -19.55 1 96.11 114 LEU A O 1
ATOM 850 N N . PHE A 1 115 ? 3.724 -16.917 -17.671 1 95.94 115 PHE A N 1
ATOM 851 C CA . PHE A 1 115 ? 3.802 -18.143 -16.885 1 95.94 115 PHE A CA 1
ATOM 852 C C . PHE A 1 115 ? 2.472 -18.887 -16.91 1 95.94 115 PHE A C 1
ATOM 854 O O . PHE A 1 115 ? 2.44 -20.107 -17.08 1 95.94 115 PHE A O 1
ATOM 861 N N . ARG A 1 116 ? 1.445 -18.168 -16.71 1 93.21 116 ARG A N 1
ATOM 862 C CA . ARG A 1 116 ? 0.116 -18.77 -16.7 1 93.21 116 ARG A CA 1
ATOM 863 C C . ARG A 1 116 ? -0.205 -19.413 -18.045 1 93.21 116 ARG A C 1
ATOM 865 O O . ARG A 1 116 ? -0.843 -20.466 -18.099 1 93.21 116 ARG A O 1
ATOM 872 N N . GLU A 1 117 ? 0.179 -18.829 -19.103 1 92.7 117 GLU A N 1
ATOM 873 C CA . GLU A 1 117 ? -0.043 -19.357 -20.446 1 92.7 117 GLU A CA 1
ATOM 874 C C . GLU A 1 117 ? 0.726 -20.657 -20.662 1 92.7 117 GLU A C 1
ATOM 876 O O . GLU A 1 117 ? 0.217 -21.588 -21.29 1 92.7 117 GLU A O 1
ATOM 881 N N . ARG A 1 118 ? 1.864 -20.714 -20.081 1 91.63 118 ARG A N 1
ATOM 882 C CA . ARG A 1 118 ? 2.747 -21.854 -20.308 1 91.63 118 ARG A CA 1
ATOM 883 C C . ARG A 1 118 ? 2.452 -22.98 -19.322 1 91.63 118 ARG A C 1
ATOM 885 O O . ARG A 1 118 ? 2.606 -24.157 -19.652 1 91.63 118 ARG A O 1
ATOM 892 N N . PHE A 1 119 ? 2.074 -22.546 -18.134 1 91.26 119 PHE A N 1
ATOM 893 C CA . PHE A 1 119 ? 1.858 -23.521 -17.071 1 91.26 119 PHE A CA 1
ATOM 894 C C . PHE A 1 119 ? 0.484 -23.336 -16.438 1 91.26 119 PHE A C 1
ATOM 896 O O . PHE A 1 119 ? 0.378 -23.081 -15.236 1 91.26 119 PHE A O 1
ATOM 903 N N . ALA A 1 120 ? -0.568 -23.61 -17.114 1 87.62 120 ALA A N 1
ATOM 904 C CA . ALA A 1 120 ? -1.951 -23.323 -16.741 1 87.62 120 ALA A CA 1
ATOM 905 C C . ALA A 1 120 ? -2.372 -24.141 -15.524 1 87.62 120 ALA A C 1
ATOM 907 O O . ALA A 1 120 ? -3.321 -23.78 -14.824 1 87.62 120 ALA A O 1
ATOM 908 N N . GLY A 1 121 ? -1.665 -25.135 -15.219 1 86.82 121 GLY A N 1
ATOM 909 C CA . GLY A 1 121 ? -2.022 -25.996 -14.103 1 86.82 121 GLY A CA 1
ATOM 910 C C . GLY A 1 121 ? -1.409 -25.553 -12.788 1 86.82 121 GLY A C 1
ATOM 911 O O . GLY A 1 121 ? -1.734 -26.098 -11.731 1 86.82 121 GLY A O 1
ATOM 912 N N . ILE A 1 122 ? -0.564 -24.563 -12.852 1 89.1 122 ILE A N 1
ATOM 913 C CA . ILE A 1 122 ? 0.101 -24.083 -11.646 1 89.1 122 ILE A CA 1
ATOM 914 C C . ILE A 1 122 ? -0.577 -22.806 -11.156 1 89.1 122 ILE A C 1
ATOM 916 O O . ILE A 1 122 ? -0.7 -21.834 -11.905 1 89.1 122 ILE A O 1
ATOM 920 N N . GLU A 1 123 ? -1.034 -22.798 -9.936 1 90.86 123 GLU A N 1
ATOM 921 C CA . GLU A 1 123 ? -1.611 -21.618 -9.299 1 90.86 123 GLU A CA 1
ATOM 922 C C . GLU A 1 123 ? -0.528 -20.736 -8.685 1 90.86 123 GLU A C 1
ATOM 924 O O . GLU A 1 123 ? 0.356 -21.229 -7.981 1 90.86 123 GLU A O 1
ATOM 929 N N . VAL A 1 124 ? -0.6 -19.476 -8.973 1 94.58 124 VAL A N 1
ATOM 930 C CA . VAL A 1 124 ? 0.363 -18.533 -8.416 1 94.58 124 VAL A CA 1
ATOM 931 C C . VAL A 1 124 ? -0.308 -17.683 -7.34 1 94.58 124 VAL A C 1
ATOM 933 O O . VAL A 1 124 ? -1.369 -17.099 -7.573 1 94.58 124 VAL A O 1
ATOM 936 N N . ARG A 1 125 ? 0.267 -17.626 -6.164 1 94.98 125 ARG A N 1
ATOM 937 C CA . ARG A 1 125 ? -0.118 -16.733 -5.077 1 94.98 125 ARG A CA 1
ATOM 938 C C . ARG A 1 125 ? 0.93 -15.646 -4.863 1 94.98 125 ARG A C 1
ATOM 940 O O . ARG A 1 125 ? 2.13 -15.929 -4.842 1 94.98 125 ARG A O 1
ATOM 947 N N . LEU A 1 126 ? 0.443 -14.427 -4.746 1 97.41 126 LEU A N 1
ATOM 948 C CA . LEU A 1 126 ? 1.34 -13.277 -4.692 1 97.41 126 LEU A CA 1
ATOM 949 C C . LEU A 1 126 ? 1.157 -12.507 -3.389 1 97.41 126 LEU A C 1
ATOM 951 O O . LEU A 1 126 ? 0.03 -12.185 -3.005 1 97.41 126 LEU A O 1
ATOM 955 N N . HIS A 1 127 ? 2.251 -12.266 -2.739 1 97.05 127 HIS A N 1
ATOM 956 C CA . HIS A 1 127 ? 2.307 -11.35 -1.605 1 97.05 127 HIS A CA 1
ATOM 957 C C . HIS A 1 127 ? 3.104 -10.096 -1.949 1 97.05 127 HIS A C 1
ATOM 959 O O . HIS A 1 127 ? 4.331 -10.147 -2.062 1 97.05 127 HIS A O 1
ATOM 965 N N . ASP A 1 128 ? 2.425 -9.028 -2.169 1 96.91 128 ASP A N 1
ATOM 966 C CA . ASP A 1 128 ? 3.142 -7.77 -2.358 1 96.91 128 ASP A CA 1
ATOM 967 C C . ASP A 1 128 ? 3.472 -7.119 -1.017 1 96.91 128 ASP A C 1
ATOM 969 O O . ASP A 1 128 ? 2.583 -6.604 -0.336 1 96.91 128 ASP A O 1
ATOM 973 N N . LEU A 1 129 ? 4.773 -7.081 -0.699 1 95.37 129 LEU A N 1
ATOM 974 C CA . LEU A 1 129 ? 5.26 -6.726 0.63 1 95.37 129 LEU A CA 1
ATOM 975 C C . LEU A 1 129 ? 6.48 -5.816 0.536 1 95.37 129 LEU A C 1
ATOM 977 O O . LEU A 1 129 ? 7.086 -5.691 -0.53 1 95.37 129 LEU A O 1
ATOM 981 N N . VAL A 1 130 ? 6.76 -5.238 1.659 1 94.37 130 VAL A N 1
ATOM 982 C CA . VAL A 1 130 ? 8.007 -4.487 1.765 1 94.37 130 VAL A CA 1
ATOM 983 C C . VAL A 1 130 ? 9.181 -5.452 1.909 1 94.37 130 VAL A C 1
ATOM 985 O O . VAL A 1 130 ? 8.993 -6.622 2.252 1 94.37 130 VAL A O 1
ATOM 988 N N . ALA A 1 131 ? 10.337 -4.987 1.818 1 95.15 131 ALA A N 1
ATOM 989 C CA . ALA A 1 131 ? 11.542 -5.79 1.623 1 95.15 131 ALA A CA 1
ATOM 990 C C . ALA A 1 131 ? 11.79 -6.705 2.82 1 95.15 131 ALA A C 1
ATOM 992 O O . ALA A 1 131 ? 12.005 -7.908 2.656 1 95.15 131 ALA A O 1
ATOM 993 N N . HIS A 1 132 ? 11.772 -6.19 4.049 1 93.25 132 HIS A N 1
ATOM 994 C CA . HIS A 1 132 ? 12.122 -6.993 5.215 1 93.25 132 HIS A CA 1
ATOM 995 C C . HIS A 1 132 ? 11.125 -8.129 5.421 1 93.25 132 HIS A C 1
ATOM 997 O O . HIS A 1 132 ? 11.491 -9.202 5.907 1 93.25 132 HIS A O 1
ATOM 1003 N N . ARG A 1 133 ? 9.896 -7.909 5.048 1 95.22 133 ARG A N 1
ATOM 1004 C CA . ARG A 1 133 ? 8.89 -8.96 5.159 1 95.22 133 ARG A CA 1
ATOM 1005 C C . ARG A 1 133 ? 9.115 -10.047 4.113 1 95.22 133 ARG A C 1
ATOM 1007 O O . ARG A 1 133 ? 8.852 -11.224 4.366 1 95.22 133 ARG A O 1
ATOM 1014 N N . ILE A 1 134 ? 9.566 -9.633 2.952 1 97.11 134 ILE A N 1
ATOM 1015 C CA . ILE A 1 134 ? 9.902 -10.614 1.926 1 97.11 134 ILE A CA 1
ATOM 1016 C C . ILE A 1 134 ? 10.998 -11.544 2.441 1 97.11 134 ILE A C 1
ATOM 1018 O O . ILE A 1 134 ? 10.869 -12.768 2.366 1 97.11 134 ILE A O 1
ATOM 1022 N N . HIS A 1 135 ? 12.019 -10.949 2.992 1 96.83 135 HIS A N 1
ATOM 1023 C CA . HIS A 1 135 ? 13.121 -11.739 3.529 1 96.83 135 HIS A CA 1
ATOM 1024 C C . HIS A 1 135 ? 12.634 -12.707 4.601 1 96.83 135 HIS A C 1
ATOM 1026 O O . HIS A 1 135 ? 12.994 -13.887 4.589 1 96.83 135 HIS A O 1
ATOM 1032 N N . ALA A 1 136 ? 11.827 -12.203 5.481 1 94.18 136 ALA A N 1
ATOM 1033 C CA . ALA A 1 136 ? 11.317 -13.015 6.582 1 94.18 136 ALA A CA 1
ATOM 1034 C C . ALA A 1 136 ? 10.464 -14.169 6.063 1 94.18 136 ALA A C 1
ATOM 1036 O O . ALA A 1 136 ? 10.616 -15.31 6.507 1 94.18 136 ALA A O 1
ATOM 1037 N N . GLN A 1 137 ? 9.595 -13.892 5.084 1 94.96 137 GLN A N 1
ATOM 1038 C CA . GLN A 1 137 ? 8.693 -14.911 4.557 1 94.96 137 GLN A CA 1
ATOM 1039 C C . GLN A 1 137 ? 9.465 -15.999 3.815 1 94.96 137 GLN A C 1
ATOM 1041 O O . GLN A 1 137 ? 9.092 -17.173 3.861 1 94.96 137 GLN A O 1
ATOM 1046 N N . VAL A 1 138 ? 10.513 -15.623 3.141 1 94.63 138 VAL A N 1
ATOM 1047 C CA . VAL A 1 138 ? 11.341 -16.6 2.442 1 94.63 138 VAL A CA 1
ATOM 1048 C C . VAL A 1 138 ? 12.097 -17.456 3.455 1 94.63 138 VAL A C 1
ATOM 1050 O O . VAL A 1 138 ? 12.131 -18.683 3.337 1 94.63 138 VAL A O 1
ATOM 1053 N N . ARG A 1 139 ? 12.637 -16.8 4.474 1 90.93 139 ARG A N 1
ATOM 1054 C CA . ARG A 1 139 ? 13.397 -17.51 5.498 1 90.93 139 ARG A CA 1
ATOM 1055 C C . ARG A 1 139 ? 12.52 -18.522 6.228 1 90.93 139 ARG A C 1
ATOM 1057 O O . ARG A 1 139 ? 12.966 -19.628 6.54 1 90.93 139 ARG A O 1
ATOM 1064 N N . GLU A 1 140 ? 11.32 -18.124 6.48 1 86.36 140 GLU A N 1
ATOM 1065 C CA . GLU A 1 140 ? 10.391 -18.946 7.251 1 86.36 140 GLU A CA 1
ATOM 1066 C C . GLU A 1 140 ? 9.718 -19.993 6.368 1 86.36 140 GLU A C 1
ATOM 1068 O O . GLU A 1 140 ? 9.044 -20.895 6.87 1 86.36 140 GLU A O 1
ATOM 1073 N N . GLY A 1 141 ? 9.863 -19.853 5.099 1 87.02 141 GLY A N 1
ATOM 1074 C CA . GLY A 1 141 ? 9.266 -20.801 4.173 1 87.02 141 GLY A CA 1
ATOM 1075 C C . GLY A 1 141 ? 7.791 -20.546 3.927 1 87.02 141 GLY A C 1
ATOM 1076 O O . GLY A 1 141 ? 7.074 -21.429 3.452 1 87.02 141 GLY A O 1
ATOM 1077 N N . ALA A 1 142 ? 7.363 -19.384 4.304 1 88.51 142 ALA A N 1
ATOM 1078 C CA . ALA A 1 142 ? 5.966 -19.011 4.092 1 88.51 142 ALA A CA 1
ATOM 1079 C C . ALA A 1 142 ? 5.681 -18.77 2.613 1 88.51 142 ALA A C 1
ATOM 1081 O O . ALA A 1 142 ? 4.534 -18.87 2.171 1 88.51 142 ALA A O 1
ATOM 1082 N N . VAL A 1 143 ? 6.735 -18.426 1.848 1 94.7 143 VAL A N 1
ATOM 1083 C CA . VAL A 1 143 ? 6.675 -18.316 0.394 1 94.7 143 VAL A CA 1
ATOM 1084 C C . VAL A 1 143 ? 7.797 -19.141 -0.233 1 94.7 143 VAL A C 1
ATOM 1086 O O . VAL A 1 143 ? 8.768 -19.494 0.44 1 94.7 143 VAL A O 1
ATOM 1089 N N . ASP A 1 144 ? 7.595 -19.504 -1.457 1 93.18 144 ASP A N 1
ATOM 1090 C CA . ASP A 1 144 ? 8.588 -20.325 -2.141 1 93.18 144 ASP A CA 1
ATOM 1091 C C . ASP A 1 144 ? 9.841 -19.515 -2.467 1 93.18 144 ASP A C 1
ATOM 1093 O O . ASP A 1 144 ? 10.96 -20.018 -2.351 1 93.18 144 ASP A O 1
ATOM 1097 N N . PHE A 1 145 ? 9.687 -18.287 -2.912 1 97.31 145 PHE A N 1
ATOM 1098 C CA . PHE A 1 145 ? 10.796 -17.368 -3.141 1 97.31 145 PHE A CA 1
ATOM 1099 C C . PHE A 1 145 ? 10.299 -15.93 -3.224 1 97.31 145 PHE A C 1
ATOM 1101 O O . PHE A 1 145 ? 9.092 -15.682 -3.185 1 97.31 145 PHE A O 1
ATOM 1108 N N . GLY A 1 146 ? 11.276 -14.99 -3.2 1 98.45 146 GLY A N 1
ATOM 1109 C CA . GLY A 1 146 ? 10.934 -13.577 -3.208 1 98.45 146 GLY A CA 1
ATOM 1110 C C . GLY A 1 146 ? 11.567 -12.816 -4.357 1 98.45 146 GLY A C 1
ATOM 1111 O O . GLY A 1 146 ? 12.438 -13.344 -5.053 1 98.45 146 GLY A O 1
ATOM 1112 N N . ILE A 1 147 ? 11.027 -11.649 -4.654 1 98.37 147 ILE A N 1
ATOM 1113 C CA . ILE A 1 147 ? 11.598 -10.704 -5.608 1 98.37 147 ILE A CA 1
ATOM 1114 C C . ILE A 1 147 ? 11.779 -9.343 -4.939 1 98.37 147 ILE A C 1
ATOM 1116 O O . ILE A 1 147 ? 10.8 -8.664 -4.623 1 98.37 147 ILE A O 1
ATOM 1120 N N . GLY A 1 148 ? 12.989 -8.961 -4.723 1 97.42 148 GLY A N 1
ATOM 1121 C CA . GLY A 1 148 ? 13.265 -7.721 -4.016 1 97.42 148 GLY A CA 1
ATOM 1122 C C . GLY A 1 148 ? 14.741 -7.369 -3.982 1 97.42 148 GLY A C 1
ATOM 1123 O O . GLY A 1 148 ? 15.502 -7.777 -4.861 1 97.42 148 GLY A O 1
ATOM 1124 N N . VAL A 1 149 ? 15.059 -6.561 -3.034 1 96.38 149 VAL A N 1
ATOM 1125 C CA . VAL A 1 149 ? 16.443 -6.122 -2.889 1 96.38 149 VAL A CA 1
ATOM 1126 C C . VAL A 1 149 ? 17.22 -7.131 -2.047 1 96.38 149 VAL A C 1
ATOM 1128 O O . VAL A 1 149 ? 16.627 -7.909 -1.295 1 96.38 149 VAL A O 1
ATOM 1131 N N . ARG A 1 150 ? 18.472 -7.049 -2.195 1 94.72 150 ARG A N 1
ATOM 1132 C CA . ARG A 1 150 ? 19.336 -7.932 -1.418 1 94.72 150 ARG A CA 1
ATOM 1133 C C . ARG A 1 150 ? 19.216 -7.641 0.074 1 94.72 150 ARG A C 1
ATOM 1135 O O . ARG A 1 150 ? 19.209 -6.479 0.487 1 94.72 150 ARG A O 1
ATOM 1142 N N . ALA A 1 151 ? 19.14 -8.66 0.875 1 90.76 151 ALA A N 1
ATOM 1143 C CA . ALA A 1 151 ? 19.091 -8.488 2.325 1 90.76 151 ALA A CA 1
ATOM 1144 C C . ALA A 1 151 ? 20.44 -8.029 2.869 1 90.76 151 ALA A C 1
ATOM 1146 O O . ALA A 1 151 ? 21.49 -8.466 2.391 1 90.76 151 ALA A O 1
ATOM 1147 N N . ARG A 1 152 ? 20.337 -7.183 3.803 1 82.44 152 ARG A N 1
ATOM 1148 C CA . ARG A 1 152 ? 21.571 -6.776 4.467 1 82.44 152 ARG A CA 1
ATOM 1149 C C . ARG A 1 152 ? 22.253 -7.966 5.133 1 82.44 152 ARG A C 1
ATOM 1151 O O . ARG A 1 152 ? 23.459 -8.167 4.973 1 82.44 152 ARG A O 1
ATOM 1158 N N . LEU A 1 153 ? 21.424 -8.742 5.878 1 77.97 153 LEU A N 1
ATOM 1159 C CA . LEU A 1 153 ? 21.895 -9.998 6.452 1 77.97 153 LEU A CA 1
ATOM 1160 C C . LEU A 1 153 ? 21.434 -11.186 5.614 1 77.97 153 LEU A C 1
ATOM 1162 O O . LEU A 1 153 ? 20.28 -11.61 5.713 1 77.97 153 LEU A O 1
ATOM 1166 N N . SER A 1 154 ? 22.284 -11.655 4.791 1 78.01 154 SER A N 1
ATOM 1167 C CA . SER A 1 154 ? 21.912 -12.613 3.755 1 78.01 154 SER A CA 1
ATOM 1168 C C . SER A 1 154 ? 22.028 -14.047 4.262 1 78.01 154 SER A C 1
ATOM 1170 O O . SER A 1 154 ? 21.871 -14.997 3.492 1 78.01 154 SER A O 1
ATOM 1172 N N . HIS A 1 155 ? 22.28 -14.098 5.521 1 83.7 155 HIS A N 1
ATOM 1173 C CA . HIS A 1 155 ? 22.432 -15.47 5.991 1 83.7 155 HIS A CA 1
ATOM 1174 C C . HIS A 1 155 ? 21.174 -16.289 5.719 1 83.7 155 HIS A C 1
ATOM 1176 O O . HIS A 1 155 ? 20.065 -15.853 6.034 1 83.7 155 HIS A O 1
ATOM 1182 N N . GLY A 1 156 ? 21.394 -17.371 5.003 1 90.74 156 GLY A N 1
ATOM 1183 C CA . GLY A 1 156 ? 20.317 -18.308 4.725 1 90.74 156 GLY A CA 1
ATOM 1184 C C . GLY A 1 156 ? 19.524 -17.954 3.481 1 90.74 156 GLY A C 1
ATOM 1185 O O . GLY A 1 156 ? 18.542 -18.624 3.153 1 90.74 156 GLY A O 1
ATOM 1186 N N . LEU A 1 157 ? 19.941 -16.86 2.85 1 95.74 157 LEU A N 1
ATOM 1187 C CA . LEU A 1 157 ? 19.224 -16.457 1.645 1 95.74 157 LEU A CA 1
ATOM 1188 C C . LEU A 1 157 ? 20.171 -16.367 0.453 1 95.74 157 LEU A C 1
ATOM 1190 O O . LEU A 1 157 ? 21.289 -15.862 0.58 1 95.74 157 LEU A O 1
ATOM 1194 N N . ASP A 1 158 ? 19.797 -16.878 -0.655 1 95.57 158 ASP A N 1
ATOM 1195 C CA . ASP A 1 158 ? 20.466 -16.686 -1.938 1 95.57 158 ASP A CA 1
ATOM 1196 C C . ASP A 1 158 ? 19.803 -15.571 -2.743 1 95.57 158 ASP A C 1
ATOM 1198 O O . ASP A 1 158 ? 18.607 -15.314 -2.589 1 95.57 158 ASP A O 1
ATOM 1202 N N . PHE A 1 159 ? 20.598 -14.928 -3.526 1 97.03 159 PHE A N 1
ATOM 1203 C CA . PHE A 1 159 ? 20.139 -13.773 -4.289 1 97.03 159 PHE A CA 1
ATOM 1204 C C . PHE A 1 159 ? 20.647 -13.837 -5.725 1 97.03 159 PHE A C 1
ATOM 1206 O O . PHE A 1 159 ? 21.849 -13.976 -5.958 1 97.03 159 PHE A O 1
ATOM 1213 N N . VAL A 1 160 ? 19.719 -13.726 -6.763 1 96.55 160 VAL A N 1
ATOM 1214 C CA . VAL A 1 160 ? 20.055 -13.678 -8.182 1 96.55 160 VAL A CA 1
ATOM 1215 C C . VAL A 1 160 ? 19.527 -12.382 -8.794 1 96.55 160 VAL A C 1
ATOM 1217 O O . VAL A 1 160 ? 18.317 -12.22 -8.972 1 96.55 160 VAL A O 1
ATOM 1220 N N . PRO A 1 161 ? 20.402 -11.436 -9.159 1 96.48 161 PRO A N 1
ATOM 1221 C CA . PRO A 1 161 ? 19.933 -10.191 -9.772 1 96.48 161 PRO A CA 1
ATOM 1222 C C . PRO A 1 161 ? 19.2 -10.422 -11.091 1 96.48 161 PRO A C 1
ATOM 1224 O O . PRO A 1 161 ? 19.645 -11.223 -11.917 1 96.48 161 PRO A O 1
ATOM 1227 N N . VAL A 1 162 ? 18.062 -9.713 -11.258 1 96.48 162 VAL A N 1
ATOM 1228 C CA . VAL A 1 162 ? 17.31 -9.971 -12.482 1 96.48 162 VAL A CA 1
ATOM 1229 C C . VAL A 1 162 ? 16.933 -8.648 -13.145 1 96.48 162 VAL A C 1
ATOM 1231 O O . VAL A 1 162 ? 16.607 -8.613 -14.334 1 96.48 162 VAL A O 1
ATOM 1234 N N . LEU A 1 163 ? 16.929 -7.504 -12.417 1 94.11 163 LEU A N 1
ATOM 1235 C CA . LEU A 1 163 ? 16.602 -6.237 -13.062 1 94.11 163 LEU A CA 1
ATOM 1236 C C . LEU A 1 163 ? 17.086 -5.059 -12.223 1 94.11 163 LEU A C 1
ATOM 1238 O O . LEU A 1 163 ? 17.447 -5.229 -11.056 1 94.11 163 LEU A O 1
ATOM 1242 N N . ASN A 1 164 ? 17.168 -3.941 -12.87 1 92.82 164 ASN A N 1
ATOM 1243 C CA . ASN A 1 164 ? 17.505 -2.676 -12.224 1 92.82 164 ASN A CA 1
ATOM 1244 C C . ASN A 1 164 ? 16.285 -1.766 -12.104 1 92.82 164 ASN A C 1
ATOM 1246 O O . ASN A 1 164 ? 15.579 -1.535 -13.087 1 92.82 164 ASN A O 1
ATOM 1250 N N . ASP A 1 165 ? 16.044 -1.366 -10.884 1 92.97 165 ASP A N 1
ATOM 1251 C CA . ASP A 1 165 ? 14.934 -0.475 -10.558 1 92.97 165 ASP A CA 1
ATOM 1252 C C . ASP A 1 165 ? 15.435 0.932 -10.239 1 92.97 165 ASP A C 1
ATOM 1254 O O . ASP A 1 165 ? 15.815 1.217 -9.101 1 92.97 165 ASP A O 1
ATOM 1258 N N . ARG A 1 166 ? 15.32 1.835 -11.192 1 94.24 166 ARG A N 1
ATOM 1259 C CA . ARG A 1 166 ? 15.917 3.161 -11.075 1 94.24 166 ARG A CA 1
ATOM 1260 C C . ARG A 1 166 ? 14.971 4.128 -10.373 1 94.24 166 ARG A C 1
ATOM 1262 O O . ARG A 1 166 ? 13.789 4.207 -10.715 1 94.24 166 ARG A O 1
ATOM 1269 N N . LEU A 1 167 ? 15.523 4.805 -9.411 1 97.36 167 LEU A N 1
ATOM 1270 C CA . LEU A 1 167 ? 14.777 5.877 -8.76 1 97.36 167 LEU A CA 1
ATOM 1271 C C . LEU A 1 167 ? 14.872 7.17 -9.563 1 97.36 167 LEU A C 1
ATOM 1273 O O . LEU A 1 167 ? 15.931 7.493 -10.105 1 97.36 167 LEU A O 1
ATOM 1277 N N . CYS A 1 168 ? 13.768 7.914 -9.622 1 97.74 168 CYS A N 1
ATOM 1278 C CA . CYS A 1 168 ? 13.675 9.208 -10.288 1 97.74 168 CYS A CA 1
ATOM 1279 C C . CYS A 1 168 ? 12.948 10.221 -9.412 1 97.74 168 CYS A C 1
ATOM 1281 O O . CYS A 1 168 ? 12.317 9.851 -8.42 1 97.74 168 CYS A O 1
ATOM 1283 N N . ALA A 1 169 ? 13.137 11.422 -9.807 1 98.37 169 ALA A N 1
ATOM 1284 C CA . ALA A 1 169 ? 12.401 12.487 -9.13 1 98.37 169 ALA A CA 1
ATOM 1285 C C . ALA A 1 169 ? 11.047 12.724 -9.792 1 98.37 169 ALA A C 1
ATOM 1287 O O . ALA A 1 169 ? 10.949 12.776 -11.02 1 98.37 169 ALA A O 1
ATOM 1288 N N . PHE A 1 170 ? 10.043 12.766 -9.028 1 98.25 170 PHE A N 1
ATOM 1289 C CA . PHE A 1 170 ? 8.717 13.18 -9.472 1 98.25 170 PHE A CA 1
ATOM 1290 C C . PHE A 1 170 ? 8.382 14.573 -8.951 1 98.25 170 PHE A C 1
ATOM 1292 O O . PHE A 1 170 ? 8.427 14.817 -7.743 1 98.25 170 PHE A O 1
ATOM 1299 N N . VAL A 1 171 ? 8.1 15.456 -9.833 1 98.22 171 VAL A N 1
ATOM 1300 C CA . VAL A 1 171 ? 7.807 16.843 -9.488 1 98.22 171 VAL A CA 1
ATOM 1301 C C . VAL A 1 171 ? 6.509 17.28 -10.164 1 98.22 171 VAL A C 1
ATOM 1303 O O . VAL A 1 171 ? 6.139 16.748 -11.213 1 98.22 171 VAL A O 1
ATOM 1306 N N . PRO A 1 172 ? 5.807 18.198 -9.528 1 97.25 172 PRO A N 1
ATOM 1307 C CA . PRO A 1 172 ? 4.625 18.71 -10.225 1 97.25 172 PRO A CA 1
ATOM 1308 C C . PRO A 1 172 ? 4.977 19.484 -11.493 1 97.25 172 PRO A C 1
ATOM 1310 O O . PRO A 1 172 ? 6.054 20.08 -11.578 1 97.25 172 PRO A O 1
ATOM 1313 N N . LEU A 1 173 ? 4.168 19.514 -12.552 1 94.15 173 LEU A N 1
ATOM 1314 C CA . LEU A 1 173 ? 4.43 20.09 -13.867 1 94.15 173 LEU A CA 1
ATOM 1315 C C . LEU A 1 173 ? 4.813 21.561 -13.749 1 94.15 173 LEU A C 1
ATOM 1317 O O . LEU A 1 173 ? 5.632 22.057 -14.526 1 94.15 173 LEU A O 1
ATOM 1321 N N . GLY A 1 174 ? 4.382 22.357 -12.83 1 92.17 174 GLY A N 1
ATOM 1322 C CA . GLY A 1 174 ? 4.688 23.772 -12.696 1 92.17 174 GLY A CA 1
ATOM 1323 C C . GLY A 1 174 ? 5.876 24.043 -11.792 1 92.17 174 GLY A C 1
ATOM 1324 O O . GLY A 1 174 ? 6.226 25.2 -11.548 1 92.17 174 GLY A O 1
ATOM 1325 N N . HIS A 1 175 ? 6.537 23.011 -11.449 1 95.86 175 HIS A N 1
ATOM 1326 C CA . HIS A 1 175 ? 7.652 23.156 -10.519 1 95.86 175 HIS A CA 1
ATOM 1327 C C . HIS A 1 175 ? 8.901 23.665 -11.231 1 95.86 175 HIS A C 1
ATOM 1329 O O . HIS A 1 175 ? 9.182 23.263 -12.363 1 95.86 175 HIS A O 1
ATOM 1335 N N . PRO A 1 176 ? 9.756 24.416 -10.676 1 95.66 176 PRO A N 1
ATOM 1336 C CA . PRO A 1 176 ? 10.963 24.972 -11.293 1 95.66 176 PRO A CA 1
ATOM 1337 C C . PRO A 1 176 ? 11.951 23.894 -11.735 1 95.66 176 PRO A C 1
ATOM 1339 O O . PRO A 1 176 ? 12.693 24.09 -12.7 1 95.66 176 PRO A O 1
ATOM 1342 N N . LEU A 1 177 ? 11.931 22.853 -11.101 1 96.83 177 LEU A N 1
ATOM 1343 C CA . LEU A 1 177 ? 12.887 21.793 -11.403 1 96.83 177 LEU A CA 1
ATOM 1344 C C . LEU A 1 177 ? 12.591 21.166 -12.762 1 96.83 177 LEU A C 1
ATOM 1346 O O . LEU A 1 177 ? 13.43 20.453 -13.317 1 96.83 177 LEU A O 1
ATOM 1350 N N . THR A 1 178 ? 11.402 21.383 -13.296 1 95.98 178 THR A N 1
ATOM 1351 C CA . THR A 1 178 ? 11.01 20.78 -14.565 1 95.98 178 THR A CA 1
ATOM 1352 C C . THR A 1 178 ? 11.867 21.319 -15.707 1 95.98 178 THR A C 1
ATOM 1354 O O . THR A 1 178 ? 11.895 20.741 -16.796 1 95.98 178 THR A O 1
ATOM 1357 N N . HIS A 1 179 ? 12.592 22.349 -15.421 1 95.42 179 HIS A N 1
ATOM 1358 C CA . HIS A 1 179 ? 13.439 22.958 -16.44 1 95.42 179 HIS A CA 1
ATOM 1359 C C . HIS A 1 179 ? 14.74 22.181 -16.611 1 95.42 179 HIS A C 1
ATOM 1361 O O . HIS A 1 179 ? 15.475 22.4 -17.577 1 95.42 179 HIS A O 1
ATOM 1367 N N . HIS A 1 180 ? 14.982 21.305 -15.73 1 95.17 180 HIS A N 1
ATOM 1368 C CA . HIS A 1 180 ? 16.195 20.498 -15.797 1 95.17 180 HIS A CA 1
ATOM 1369 C C . HIS A 1 180 ? 15.916 19.135 -16.42 1 95.17 180 HIS A C 1
ATOM 1371 O O . HIS A 1 180 ? 14.863 18.54 -16.178 1 95.17 180 HIS A O 1
ATOM 1377 N N . ARG A 1 181 ? 16.821 18.674 -17.151 1 93.32 181 ARG A N 1
ATOM 1378 C CA . ARG A 1 181 ? 16.726 17.329 -17.707 1 93.32 181 ARG A CA 1
ATOM 1379 C C . ARG A 1 181 ? 17.146 16.281 -16.681 1 93.32 181 ARG A C 1
ATOM 1381 O O . ARG A 1 181 ? 16.633 15.161 -16.685 1 93.32 181 ARG A O 1
ATOM 1388 N N . ARG A 1 182 ? 18.102 16.682 -15.893 1 96.88 182 ARG A N 1
ATOM 1389 C CA . ARG A 1 182 ? 18.613 15.861 -14.799 1 96.88 182 ARG A CA 1
ATOM 1390 C C . ARG A 1 182 ? 18.789 16.688 -13.53 1 96.88 182 ARG A C 1
ATOM 1392 O O . ARG A 1 182 ? 19.031 17.895 -13.598 1 96.88 182 ARG A O 1
ATOM 1399 N N . LEU A 1 183 ? 18.651 15.979 -12.47 1 97.63 183 LEU A N 1
ATOM 1400 C CA . LEU A 1 183 ? 18.791 16.667 -11.191 1 97.63 183 LEU A CA 1
ATOM 1401 C C . LEU A 1 183 ? 19.967 16.107 -10.398 1 97.63 183 LEU A C 1
ATOM 1403 O O . LEU A 1 183 ? 20.209 14.898 -10.41 1 97.63 183 LEU A O 1
ATOM 1407 N N . THR A 1 184 ? 20.639 16.971 -9.746 1 96.1 184 THR A N 1
ATOM 1408 C CA . THR A 1 184 ? 21.624 16.554 -8.754 1 96.1 184 THR A CA 1
ATOM 1409 C C . THR A 1 184 ? 20.968 16.354 -7.391 1 96.1 184 THR A C 1
ATOM 1411 O O . THR A 1 184 ? 19.86 16.839 -7.153 1 96.1 184 THR A O 1
ATOM 1414 N N . LEU A 1 185 ? 21.626 15.707 -6.484 1 95.67 185 LEU A N 1
ATOM 1415 C CA . LEU A 1 185 ? 21.106 15.506 -5.136 1 95.67 185 LEU A CA 1
ATOM 1416 C C . LEU A 1 185 ? 20.996 16.833 -4.392 1 95.67 185 LEU A C 1
ATOM 1418 O O . LEU A 1 185 ? 20.1 17.014 -3.565 1 95.67 185 LEU A O 1
ATOM 1422 N N . GLU A 1 186 ? 21.839 17.768 -4.701 1 95.14 186 GLU A N 1
ATOM 1423 C CA . GLU A 1 186 ? 21.815 19.089 -4.08 1 95.14 186 GLU A CA 1
ATOM 1424 C C . GLU A 1 186 ? 20.526 19.834 -4.416 1 95.14 186 GLU A C 1
ATOM 1426 O O . GLU A 1 186 ? 19.938 20.487 -3.552 1 95.14 186 GLU A O 1
ATOM 1431 N N . GLN A 1 187 ? 20.19 19.699 -5.665 1 95.5 187 GLN A N 1
ATOM 1432 C CA . GLN A 1 187 ? 18.955 20.34 -6.102 1 95.5 187 GLN A CA 1
ATOM 1433 C C . GLN A 1 187 ? 17.742 19.732 -5.404 1 95.5 187 GLN A C 1
ATOM 1435 O O . GLN A 1 187 ? 16.771 20.432 -5.112 1 95.5 187 GLN A O 1
ATOM 1440 N N . LEU A 1 188 ? 17.824 18.436 -5.087 1 95.96 188 LEU A N 1
ATOM 1441 C CA . LEU A 1 188 ? 16.743 17.75 -4.387 1 95.96 188 LEU A CA 1
ATOM 1442 C C . LEU A 1 188 ? 16.714 18.144 -2.914 1 95.96 188 LEU A C 1
ATOM 1444 O O . LEU A 1 188 ? 15.639 18.287 -2.327 1 95.96 188 LEU A O 1
ATOM 1448 N N . ALA A 1 189 ? 17.858 18.34 -2.351 1 94.04 189 ALA A N 1
ATOM 1449 C CA . ALA A 1 189 ? 17.997 18.617 -0.924 1 94.04 189 ALA A CA 1
ATOM 1450 C C . ALA A 1 189 ? 17.311 19.927 -0.55 1 94.04 189 ALA A C 1
ATOM 1452 O O . ALA A 1 189 ? 16.885 20.108 0.594 1 94.04 189 ALA A O 1
ATOM 1453 N N . ASP A 1 190 ? 17.072 20.761 -1.489 1 92.18 190 ASP A N 1
ATOM 1454 C CA . ASP A 1 190 ? 16.51 22.088 -1.258 1 92.18 190 ASP A CA 1
ATOM 1455 C C . ASP A 1 190 ? 14.984 22.053 -1.298 1 92.18 190 ASP A C 1
ATOM 1457 O O . ASP A 1 190 ? 14.328 23.067 -1.051 1 92.18 190 ASP A O 1
ATOM 1461 N N . GLN A 1 191 ? 14.483 20.892 -1.62 1 94.78 191 GLN A N 1
ATOM 1462 C CA . GLN A 1 191 ? 13.043 20.756 -1.81 1 94.78 191 GLN A CA 1
ATOM 1463 C C . GLN A 1 191 ? 12.419 19.912 -0.703 1 94.78 191 GLN A C 1
ATOM 1465 O O . GLN A 1 191 ? 13.055 18.992 -0.183 1 94.78 191 GLN A O 1
ATOM 1470 N N . PRO A 1 192 ? 11.197 20.228 -0.309 1 95.82 192 PRO A N 1
ATOM 1471 C CA . PRO A 1 192 ? 10.498 19.29 0.572 1 95.82 192 PRO A CA 1
ATOM 1472 C C . PRO A 1 192 ? 10.197 17.956 -0.106 1 95.82 192 PRO A C 1
ATOM 1474 O O . PRO A 1 192 ? 9.409 17.904 -1.054 1 95.82 192 PRO A O 1
ATOM 1477 N N . ILE A 1 193 ? 10.793 16.906 0.418 1 97.74 193 ILE A N 1
ATOM 1478 C CA . ILE A 1 193 ? 10.66 15.598 -0.214 1 97.74 193 ILE A CA 1
ATOM 1479 C C . ILE A 1 193 ? 9.601 14.777 0.518 1 97.74 193 ILE A C 1
ATOM 1481 O O . ILE A 1 193 ? 9.696 14.569 1.73 1 97.74 193 ILE A O 1
ATOM 1485 N N . ILE A 1 194 ? 8.599 14.418 -0.191 1 98.18 194 ILE A N 1
ATOM 1486 C CA . ILE A 1 194 ? 7.633 13.456 0.327 1 98.18 194 ILE A CA 1
ATOM 1487 C C . ILE A 1 194 ? 8.23 12.051 0.285 1 98.18 194 ILE A C 1
ATOM 1489 O O . ILE A 1 194 ? 8.635 11.573 -0.777 1 98.18 194 ILE A O 1
ATOM 1493 N N . LEU A 1 195 ? 8.239 11.38 1.417 1 97.4 195 LEU A N 1
ATOM 1494 C CA . LEU A 1 195 ? 8.987 10.138 1.575 1 97.4 195 LEU A CA 1
ATOM 1495 C C . LEU A 1 195 ? 8.044 8.954 1.76 1 97.4 195 LEU A C 1
ATOM 1497 O O . LEU A 1 195 ? 6.92 9.12 2.24 1 97.4 195 LEU A O 1
ATOM 1501 N N . THR A 1 196 ? 8.533 7.81 1.313 1 96.59 196 THR A N 1
ATOM 1502 C CA . THR A 1 196 ? 7.852 6.58 1.701 1 96.59 196 THR A CA 1
ATOM 1503 C C . THR A 1 196 ? 8.136 6.243 3.162 1 96.59 196 THR A C 1
ATOM 1505 O O . THR A 1 196 ? 9.051 6.804 3.768 1 96.59 196 THR A O 1
ATOM 1508 N N . GLY A 1 197 ? 7.355 5.376 3.703 1 93.5 197 GLY A N 1
ATOM 1509 C CA . GLY A 1 197 ? 7.533 4.982 5.092 1 93.5 197 GLY A CA 1
ATOM 1510 C C . GLY A 1 197 ? 8.912 4.421 5.381 1 93.5 197 GLY A C 1
ATOM 1511 O O . GLY A 1 197 ? 9.603 3.958 4.472 1 93.5 197 GLY A O 1
ATOM 1512 N N . ARG A 1 198 ? 9.257 4.317 6.591 1 88.54 198 ARG A N 1
ATOM 1513 C CA . ARG A 1 198 ? 10.604 3.973 7.034 1 88.54 198 ARG A CA 1
ATOM 1514 C C . ARG A 1 198 ? 10.9 2.497 6.792 1 88.54 198 ARG A C 1
ATOM 1516 O O . ARG A 1 198 ? 12.064 2.096 6.719 1 88.54 198 ARG A O 1
ATOM 1523 N N . ASP A 1 199 ? 9.862 1.735 6.597 1 88.04 199 ASP A N 1
ATOM 1524 C CA . ASP A 1 199 ? 10.065 0.305 6.389 1 88.04 199 ASP A CA 1
ATOM 1525 C C . ASP A 1 199 ? 10.253 -0.013 4.907 1 88.04 199 ASP A C 1
ATOM 1527 O O . ASP A 1 199 ? 10.51 -1.162 4.541 1 88.04 199 ASP A O 1
ATOM 1531 N N . SER A 1 200 ? 10.242 0.978 4.141 1 94.01 200 SER A N 1
ATOM 1532 C CA . SER A 1 200 ? 10.345 0.762 2.701 1 94.01 200 SER A CA 1
ATOM 1533 C C . SER A 1 200 ? 11.802 0.694 2.255 1 94.01 200 SER A C 1
ATOM 1535 O O . SER A 1 200 ? 12.644 1.445 2.75 1 94.01 200 SER A O 1
ATOM 1537 N N . SER A 1 201 ? 12.072 -0.158 1.313 1 95.18 201 SER A N 1
ATOM 1538 C CA . SER A 1 201 ? 13.41 -0.22 0.735 1 95.18 201 SER A CA 1
ATOM 1539 C C . SER A 1 201 ? 13.736 1.05 -0.044 1 95.18 201 SER A C 1
ATOM 1541 O O . SER A 1 201 ? 14.905 1.413 -0.188 1 95.18 201 SER A O 1
ATOM 1543 N N . VAL A 1 202 ? 12.745 1.741 -0.551 1 96.66 202 VAL A N 1
ATOM 1544 C CA . VAL A 1 202 ? 12.942 3.01 -1.245 1 96.66 202 VAL A CA 1
ATOM 1545 C C . VAL A 1 202 ? 13.456 4.061 -0.264 1 96.66 202 VAL A C 1
ATOM 1547 O O . VAL A 1 202 ? 14.425 4.767 -0.553 1 96.66 202 VAL A O 1
ATOM 1550 N N . ARG A 1 203 ? 12.794 4.086 0.889 1 95.71 203 ARG A N 1
ATOM 1551 C CA . ARG A 1 203 ? 13.223 5.016 1.929 1 95.71 203 ARG A CA 1
ATOM 1552 C C . ARG A 1 203 ? 14.674 4.764 2.324 1 95.71 203 ARG A C 1
ATOM 1554 O O . ARG A 1 203 ? 15.456 5.706 2.466 1 95.71 203 ARG A O 1
ATOM 1561 N N . GLU A 1 204 ? 15.003 3.533 2.49 1 94.5 204 GLU A N 1
ATOM 1562 C CA . GLU A 1 204 ? 16.371 3.163 2.84 1 94.5 204 GLU A CA 1
ATOM 1563 C C . GLU A 1 204 ? 17.363 3.665 1.794 1 94.5 204 GLU A C 1
ATOM 1565 O O . GLU A 1 204 ? 18.432 4.174 2.138 1 94.5 204 GLU A O 1
ATOM 1570 N N . GLN A 1 205 ? 17.029 3.496 0.573 1 95.43 205 GLN A N 1
ATOM 1571 C CA . GLN A 1 205 ? 17.905 3.924 -0.513 1 95.43 205 GLN A CA 1
ATOM 1572 C C . GLN A 1 205 ? 18.048 5.443 -0.538 1 95.43 205 GLN A C 1
ATOM 1574 O O . GLN A 1 205 ? 19.149 5.965 -0.726 1 95.43 205 GLN A O 1
ATOM 1579 N N . VAL A 1 206 ? 16.978 6.123 -0.37 1 96.45 206 VAL A N 1
ATOM 1580 C CA . VAL A 1 206 ? 16.999 7.582 -0.377 1 96.45 206 VAL A CA 1
ATOM 1581 C C . VAL A 1 206 ? 17.849 8.092 0.785 1 96.45 206 VAL A C 1
ATOM 1583 O O . VAL A 1 206 ? 18.681 8.985 0.608 1 96.45 206 VAL A O 1
ATOM 1586 N N . ASP A 1 207 ? 17.653 7.494 1.941 1 94.8 207 ASP A N 1
ATOM 1587 C CA . ASP A 1 207 ? 18.464 7.869 3.096 1 94.8 207 ASP A CA 1
ATOM 1588 C C . ASP A 1 207 ? 19.95 7.657 2.815 1 94.8 207 ASP A C 1
ATOM 1590 O O . ASP A 1 207 ? 20.774 8.522 3.121 1 94.8 207 ASP A O 1
ATOM 1594 N N . ALA A 1 208 ? 20.258 6.565 2.242 1 94.37 208 ALA A N 1
ATOM 1595 C CA . ALA A 1 208 ? 21.649 6.229 1.949 1 94.37 208 ALA A CA 1
ATOM 1596 C C . ALA A 1 208 ? 22.258 7.223 0.964 1 94.37 208 ALA A C 1
ATOM 1598 O O . ALA A 1 208 ? 23.424 7.602 1.096 1 94.37 208 ALA A O 1
ATOM 1599 N N . LEU A 1 209 ? 21.464 7.638 0.004 1 94.4 209 LEU A N 1
ATOM 1600 C CA . LEU A 1 209 ? 21.918 8.596 -0.999 1 94.4 209 LEU A CA 1
ATOM 1601 C C . LEU A 1 209 ? 22.342 9.907 -0.345 1 94.4 209 LEU A C 1
ATOM 1603 O O . LEU A 1 209 ? 23.407 10.445 -0.655 1 94.4 209 LEU A O 1
ATOM 1607 N N . PHE A 1 210 ? 21.551 10.34 0.552 1 94.22 210 PHE A N 1
ATOM 1608 C CA . PHE A 1 210 ? 21.817 11.626 1.185 1 94.22 210 PHE A CA 1
ATOM 1609 C C . PHE A 1 210 ? 22.922 11.499 2.226 1 94.22 210 PHE A C 1
ATOM 1611 O O . PHE A 1 210 ? 23.749 12.401 2.375 1 94.22 210 PHE A O 1
ATOM 1618 N N . ASP A 1 211 ? 22.955 10.381 2.879 1 92.33 211 ASP A N 1
ATOM 1619 C CA . ASP A 1 211 ? 23.993 10.142 3.877 1 92.33 211 ASP A CA 1
ATOM 1620 C C . ASP A 1 211 ? 25.375 10.084 3.23 1 92.33 211 ASP A C 1
ATOM 1622 O O . ASP A 1 211 ? 26.327 10.683 3.733 1 92.33 211 ASP A O 1
ATOM 1626 N N . GLU A 1 212 ? 25.45 9.368 2.183 1 90.88 212 GLU A N 1
ATOM 1627 C CA . GLU A 1 212 ? 26.722 9.175 1.492 1 90.88 212 GLU A CA 1
ATOM 1628 C C . GLU A 1 212 ? 27.276 10.499 0.976 1 90.88 212 GLU A C 1
ATOM 1630 O O . GLU A 1 212 ? 28.493 10.67 0.869 1 90.88 212 GLU A O 1
ATOM 1635 N N . THR A 1 213 ? 26.389 11.432 0.659 1 88.77 213 THR A N 1
ATOM 1636 C CA . THR A 1 213 ? 26.816 12.703 0.087 1 88.77 213 THR A CA 1
ATOM 1637 C C . THR A 1 213 ? 26.855 13.792 1.156 1 88.77 213 THR A C 1
ATOM 1639 O O . THR A 1 213 ? 27.134 14.954 0.856 1 88.77 213 THR A O 1
ATOM 1642 N N . ARG A 1 214 ? 26.484 13.549 2.422 1 90.82 214 ARG A N 1
ATOM 1643 C CA . ARG A 1 214 ? 26.487 14.458 3.563 1 90.82 214 ARG A CA 1
ATOM 1644 C C . ARG A 1 214 ? 25.57 15.651 3.316 1 90.82 214 ARG A C 1
ATOM 1646 O O . ARG A 1 214 ? 25.945 16.795 3.583 1 90.82 214 ARG A O 1
ATOM 1653 N N . LEU A 1 215 ? 24.531 15.353 2.554 1 92.32 215 LEU A N 1
ATOM 1654 C CA . LEU A 1 215 ? 23.489 16.354 2.357 1 92.32 215 LEU A CA 1
ATOM 1655 C C . LEU A 1 215 ? 22.358 16.167 3.363 1 92.32 215 LEU A C 1
ATOM 1657 O O . LEU A 1 215 ? 22.004 15.035 3.701 1 92.32 215 LEU A O 1
ATOM 1661 N N . THR A 1 216 ? 21.846 17.211 3.772 1 91.83 216 THR A N 1
ATOM 1662 C CA . THR A 1 216 ? 20.685 17.15 4.653 1 91.83 216 THR A CA 1
ATOM 1663 C C . THR A 1 216 ? 19.391 17.146 3.843 1 91.83 216 THR A C 1
ATOM 1665 O O . THR A 1 216 ? 19.153 18.05 3.04 1 91.83 216 THR A O 1
ATOM 1668 N N . MET A 1 217 ? 18.65 16.162 4.045 1 91.61 217 MET A N 1
ATOM 1669 C CA . MET A 1 217 ? 17.374 16.035 3.346 1 91.61 217 MET A CA 1
ATOM 1670 C C . MET A 1 217 ? 16.304 16.897 4.007 1 91.61 217 MET A C 1
ATOM 1672 O O . MET A 1 217 ? 16.204 16.938 5.234 1 91.61 217 MET A O 1
ATOM 1676 N N . ASN A 1 218 ? 15.596 17.678 3.22 1 92.57 218 ASN A N 1
ATOM 1677 C CA . ASN A 1 218 ? 14.398 18.358 3.701 1 92.57 218 ASN A CA 1
ATOM 1678 C C . ASN A 1 218 ? 13.179 17.442 3.662 1 92.57 218 ASN A C 1
ATOM 1680 O O . ASN A 1 218 ? 12.478 17.377 2.651 1 92.57 218 ASN A O 1
ATOM 1684 N N . ALA A 1 219 ? 12.927 16.802 4.739 1 89.25 219 ALA A N 1
ATOM 1685 C CA . ALA A 1 219 ? 11.864 15.803 4.807 1 89.25 219 ALA A CA 1
ATOM 1686 C C . ALA A 1 219 ? 10.495 16.466 4.932 1 89.25 219 ALA A C 1
ATOM 1688 O O . ALA A 1 219 ? 10.262 17.256 5.85 1 89.25 219 ALA A O 1
ATOM 1689 N N . GLY A 1 220 ? 9.691 16.172 3.975 1 92.29 220 GLY A N 1
ATOM 1690 C CA . GLY A 1 220 ? 8.302 16.597 4.035 1 92.29 220 GLY A CA 1
ATOM 1691 C C . GLY A 1 220 ? 7.383 15.55 4.635 1 92.29 220 GLY A C 1
ATOM 1692 O O . GLY A 1 220 ? 7.683 14.983 5.688 1 92.29 220 GLY A O 1
ATOM 1693 N N . MET A 1 221 ? 6.285 15.273 3.946 1 94.6 221 MET A N 1
ATOM 1694 C CA . MET A 1 221 ? 5.32 14.273 4.395 1 94.6 221 MET A CA 1
ATOM 1695 C C . MET A 1 221 ? 5.836 12.862 4.133 1 94.6 221 MET A C 1
ATOM 1697 O O . MET A 1 221 ? 6.775 12.674 3.357 1 94.6 221 MET A O 1
ATOM 1701 N N . GLU A 1 222 ? 5.265 11.928 4.828 1 95.63 222 GLU A N 1
ATOM 1702 C CA . GLU A 1 222 ? 5.557 10.506 4.675 1 95.63 222 GLU A CA 1
ATOM 1703 C C . GLU A 1 222 ? 4.282 9.703 4.436 1 95.63 222 GLU A C 1
ATOM 1705 O O . GLU A 1 222 ? 3.241 9.988 5.033 1 95.63 222 GLU A O 1
ATOM 1710 N N . ALA A 1 223 ? 4.374 8.758 3.516 1 96.3 223 ALA A N 1
ATOM 1711 C CA . ALA A 1 223 ? 3.242 7.882 3.226 1 96.3 223 ALA A CA 1
ATOM 1712 C C . ALA A 1 223 ? 3.712 6.468 2.896 1 96.3 223 ALA A C 1
ATOM 1714 O O . ALA A 1 223 ? 4.849 6.271 2.46 1 96.3 223 ALA A O 1
ATOM 1715 N N . ASN A 1 224 ? 2.831 5.546 3.079 1 93.05 224 ASN A N 1
ATOM 1716 C CA . ASN A 1 224 ? 3.176 4.145 2.86 1 93.05 224 ASN A CA 1
ATOM 1717 C C . ASN A 1 224 ? 2.92 3.724 1.416 1 93.05 224 ASN A C 1
ATOM 1719 O O . ASN A 1 224 ? 3.65 2.897 0.866 1 93.05 224 ASN A O 1
ATOM 1723 N N . TYR A 1 225 ? 1.93 4.299 0.827 1 93.09 225 TYR A N 1
ATOM 1724 C CA . TYR A 1 225 ? 1.577 3.931 -0.54 1 93.09 225 TYR A CA 1
ATOM 1725 C C . TYR A 1 225 ? 2.163 4.92 -1.54 1 93.09 225 TYR A C 1
ATOM 1727 O O . TYR A 1 225 ? 2.083 6.135 -1.341 1 93.09 225 TYR A O 1
ATOM 1735 N N . MET A 1 226 ? 2.71 4.383 -2.602 1 94.18 226 MET A N 1
ATOM 1736 C CA . MET A 1 226 ? 3.306 5.252 -3.613 1 94.18 226 MET A CA 1
ATOM 1737 C C . MET A 1 226 ? 2.238 6.09 -4.308 1 94.18 226 MET A C 1
ATOM 1739 O O . MET A 1 226 ? 2.494 7.231 -4.696 1 94.18 226 MET A O 1
ATOM 1743 N N . SER A 1 227 ? 1.055 5.542 -4.438 1 93.89 227 SER A N 1
ATOM 1744 C CA . SER A 1 227 ? -0.049 6.301 -5.016 1 93.89 227 SER A CA 1
ATOM 1745 C C . SER A 1 227 ? -0.358 7.544 -4.188 1 93.89 227 SER A C 1
ATOM 1747 O O . SER A 1 227 ? -0.679 8.599 -4.739 1 93.89 227 SER A O 1
ATOM 1749 N N . THR A 1 228 ? -0.242 7.389 -2.868 1 95.86 228 THR A N 1
ATOM 1750 C CA . THR A 1 228 ? -0.426 8.533 -1.982 1 95.86 228 THR A CA 1
ATOM 1751 C C . THR A 1 228 ? 0.67 9.571 -2.202 1 95.86 228 THR A C 1
ATOM 1753 O O . THR A 1 228 ? 0.385 10.76 -2.354 1 95.86 228 THR A O 1
ATOM 1756 N N . VAL A 1 229 ? 1.863 9.122 -2.28 1 97.13 229 VAL A N 1
ATOM 1757 C CA . VAL A 1 229 ? 3.003 10.012 -2.476 1 97.13 229 VAL A CA 1
ATOM 1758 C C . VAL A 1 229 ? 2.821 10.807 -3.766 1 97.13 229 VAL A C 1
ATOM 1760 O O . VAL A 1 229 ? 2.94 12.035 -3.768 1 97.13 229 VAL A O 1
ATOM 1763 N N . LEU A 1 230 ? 2.478 10.158 -4.801 1 96.76 230 LEU A N 1
ATOM 1764 C CA . LEU A 1 230 ? 2.345 10.801 -6.104 1 96.76 230 LEU A CA 1
ATOM 1765 C C . LEU A 1 230 ? 1.181 11.786 -6.108 1 96.76 230 LEU A C 1
ATOM 1767 O O . LEU A 1 230 ? 1.258 12.842 -6.74 1 96.76 230 LEU A O 1
ATOM 1771 N N . ALA A 1 231 ? 0.119 11.416 -5.453 1 96.25 231 ALA A N 1
ATOM 1772 C CA . ALA A 1 231 ? -1.032 12.311 -5.372 1 96.25 231 ALA A CA 1
ATOM 1773 C C . ALA A 1 231 ? -0.671 13.605 -4.648 1 96.25 231 ALA A C 1
ATOM 1775 O O . ALA A 1 231 ? -1.093 14.69 -5.056 1 96.25 231 ALA A O 1
ATOM 1776 N N . LEU A 1 232 ? 0.093 13.475 -3.585 1 97.42 232 LEU A N 1
ATOM 1777 C CA . LEU A 1 232 ? 0.547 14.648 -2.846 1 97.42 232 LEU A CA 1
ATOM 1778 C C . LEU A 1 232 ? 1.472 15.506 -3.702 1 97.42 232 LEU A C 1
ATOM 1780 O O . LEU A 1 232 ? 1.356 16.734 -3.71 1 97.42 232 LEU A O 1
ATOM 1784 N N . VAL A 1 233 ? 2.338 14.864 -4.452 1 97.95 233 VAL A N 1
ATOM 1785 C CA . VAL A 1 233 ? 3.247 15.578 -5.343 1 97.95 233 VAL A CA 1
ATOM 1786 C C . VAL A 1 233 ? 2.446 16.332 -6.402 1 97.95 233 VAL A C 1
ATOM 1788 O O . VAL A 1 233 ? 2.722 17.502 -6.681 1 97.95 233 VAL A O 1
ATOM 1791 N N . ARG A 1 234 ? 1.466 15.686 -6.97 1 96.59 234 ARG A N 1
ATOM 1792 C CA . ARG A 1 234 ? 0.631 16.275 -8.012 1 96.59 234 ARG A CA 1
ATOM 1793 C C . ARG A 1 234 ? -0.007 17.574 -7.533 1 96.59 234 ARG A C 1
ATOM 1795 O O . ARG A 1 234 ? -0.234 18.49 -8.326 1 96.59 234 ARG A O 1
ATOM 1802 N N . GLN A 1 235 ? -0.234 17.646 -6.243 1 95.71 235 GLN A N 1
ATOM 1803 C CA . GLN A 1 235 ? -0.907 18.812 -5.68 1 95.71 235 GLN A CA 1
ATOM 1804 C C . GLN A 1 235 ? 0.102 19.874 -5.249 1 95.71 235 GLN A C 1
ATOM 1806 O O . GLN A 1 235 ? -0.264 20.862 -4.61 1 95.71 235 GLN A O 1
ATOM 1811 N N . GLY A 1 236 ? 1.344 19.61 -5.458 1 96.12 236 GLY A N 1
ATOM 1812 C CA . GLY A 1 236 ? 2.369 20.602 -5.172 1 96.12 236 GLY A CA 1
ATOM 1813 C C . GLY A 1 236 ? 2.784 20.628 -3.714 1 96.12 236 G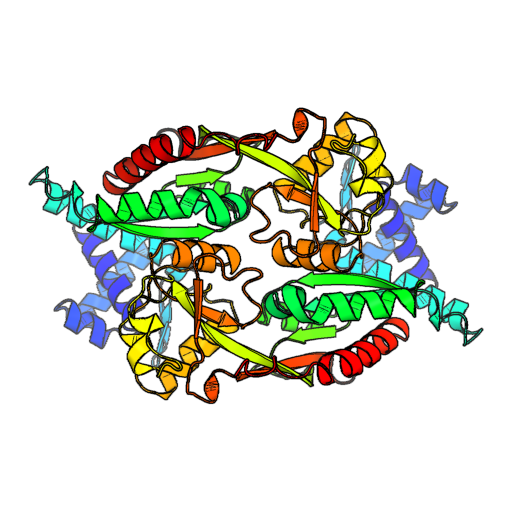LY A C 1
ATOM 1814 O O . GLY A 1 236 ? 3.331 21.624 -3.236 1 96.12 236 GLY A O 1
ATOM 1815 N N . LEU A 1 237 ? 2.556 19.554 -3.001 1 96.66 237 LEU A N 1
ATOM 1816 C CA . LEU A 1 237 ? 2.864 19.533 -1.575 1 96.66 237 LEU A CA 1
ATOM 1817 C C . LEU A 1 237 ? 4.315 19.126 -1.339 1 96.66 237 LEU A C 1
ATOM 1819 O O . LEU A 1 237 ? 4.775 19.089 -0.196 1 96.66 237 LEU A O 1
ATOM 1823 N N . GLY A 1 238 ? 5.034 18.81 -2.366 1 97.21 238 GLY A N 1
ATOM 1824 C CA . GLY A 1 238 ? 6.435 18.418 -2.362 1 97.21 238 GLY A CA 1
ATOM 1825 C C . GLY A 1 238 ? 6.853 17.683 -3.621 1 97.21 238 GLY A C 1
ATOM 1826 O O . GLY A 1 238 ? 6.101 17.636 -4.598 1 97.21 238 GLY A O 1
ATOM 1827 N N . ILE A 1 239 ? 8.048 17.212 -3.627 1 98.4 239 ILE A N 1
ATOM 1828 C CA . ILE A 1 239 ? 8.564 16.321 -4.661 1 98.4 239 ILE A CA 1
ATOM 1829 C C . ILE A 1 239 ? 8.886 14.957 -4.053 1 98.4 239 ILE A C 1
ATOM 1831 O O . ILE A 1 239 ? 8.812 14.781 -2.835 1 98.4 239 ILE A O 1
ATOM 1835 N N . SER A 1 240 ? 9.161 14.022 -4.887 1 98.49 240 SER A N 1
ATOM 1836 C CA . SER A 1 240 ? 9.478 12.713 -4.326 1 98.49 240 SER A CA 1
ATOM 1837 C C . SER A 1 240 ? 10.507 11.98 -5.18 1 98.49 240 SER A C 1
ATOM 1839 O O . SER A 1 240 ? 10.734 12.343 -6.336 1 98.49 240 SER A O 1
ATOM 1841 N N . VAL A 1 241 ? 11.184 11.056 -4.586 1 98.03 241 VAL A N 1
ATOM 1842 C CA . VAL A 1 241 ? 12.088 10.117 -5.243 1 98.03 241 VAL A CA 1
ATOM 1843 C C . VAL A 1 241 ? 11.508 8.706 -5.172 1 98.03 241 VAL A C 1
ATOM 1845 O O . VAL A 1 241 ? 11.417 8.12 -4.091 1 98.03 241 VAL A O 1
ATOM 1848 N N . LEU A 1 242 ? 11.082 8.204 -6.324 1 97.91 242 LEU A N 1
ATOM 1849 C CA . LEU A 1 242 ? 10.44 6.897 -6.422 1 97.91 242 LEU A CA 1
ATOM 1850 C C . LEU A 1 242 ? 10.956 6.127 -7.632 1 97.91 242 LEU A C 1
ATOM 1852 O O . LEU A 1 242 ? 11.608 6.702 -8.507 1 97.91 242 LEU A O 1
ATOM 1856 N N . PRO A 1 243 ? 10.664 4.785 -7.605 1 96.49 243 PRO A N 1
ATOM 1857 C CA . PRO A 1 243 ? 10.976 4.022 -8.815 1 96.49 243 PRO A CA 1
ATOM 1858 C C . PRO A 1 243 ? 10.254 4.555 -10.051 1 96.49 243 PRO A C 1
ATOM 1860 O O . PRO A 1 243 ? 9.129 5.05 -9.948 1 96.49 243 PRO A O 1
ATOM 1863 N N . GLU A 1 244 ? 10.888 4.426 -11.149 1 92.29 244 GLU A N 1
ATOM 1864 C CA . GLU A 1 244 ? 10.312 4.858 -12.419 1 92.29 244 GLU A CA 1
ATOM 1865 C C . GLU A 1 244 ? 8.931 4.246 -12.636 1 92.29 244 GLU A C 1
ATOM 1867 O O . GLU A 1 244 ? 8.053 4.877 -13.228 1 92.29 244 GLU A O 1
ATOM 1872 N N . SER A 1 245 ? 8.732 3.09 -12.113 1 88.09 245 SER A N 1
ATOM 1873 C CA . SER A 1 245 ? 7.512 2.324 -12.342 1 88.09 245 SER A CA 1
ATOM 1874 C C . SER A 1 245 ? 6.408 2.739 -11.376 1 88.09 245 SER A C 1
ATOM 1876 O O . SER A 1 245 ? 5.306 2.188 -11.41 1 88.09 245 SER A O 1
ATOM 1878 N N . ALA A 1 246 ? 6.726 3.671 -10.55 1 90.36 246 ALA A N 1
ATOM 1879 C CA . ALA A 1 246 ? 5.778 4.031 -9.499 1 90.36 246 ALA A CA 1
ATOM 1880 C C . ALA A 1 246 ? 4.52 4.663 -10.089 1 90.36 246 ALA A C 1
ATOM 1882 O O . ALA A 1 246 ? 3.433 4.545 -9.519 1 90.36 246 ALA A O 1
ATOM 1883 N N . ALA A 1 247 ? 4.623 5.325 -11.21 1 89.34 247 ALA A N 1
ATOM 1884 C CA . ALA A 1 247 ? 3.489 6.061 -11.763 1 89.34 247 ALA A CA 1
ATOM 1885 C C . ALA A 1 247 ? 2.97 5.395 -13.034 1 89.34 247 ALA A C 1
ATOM 1887 O O . ALA A 1 247 ? 3.729 5.169 -13.978 1 89.34 247 ALA A O 1
ATOM 1888 N N . ASP A 1 248 ? 1.715 5.151 -12.984 1 83.64 248 ASP A N 1
ATOM 1889 C CA . ASP A 1 248 ? 1.07 4.667 -14.201 1 83.64 248 ASP A CA 1
ATOM 1890 C C . ASP A 1 248 ? 0.779 5.816 -15.163 1 83.64 248 ASP A C 1
ATOM 1892 O O . ASP A 1 248 ? 0.576 5.596 -16.358 1 83.64 248 ASP A O 1
ATOM 1896 N N . SER A 1 249 ? 0.666 6.979 -14.59 1 88.1 249 SER A N 1
ATOM 1897 C CA . SER A 1 249 ? 0.407 8.184 -15.372 1 88.1 249 SER A CA 1
ATOM 1898 C C . SER A 1 249 ? 1.27 9.348 -14.897 1 88.1 249 SER A C 1
ATOM 1900 O O . SER A 1 249 ? 1.511 9.499 -13.698 1 88.1 249 SER A O 1
ATOM 1902 N N . LEU A 1 250 ? 1.631 10.118 -15.842 1 91.43 250 LEU A N 1
ATOM 1903 C CA . LEU A 1 250 ? 2.412 11.301 -15.501 1 91.43 250 LEU A CA 1
ATOM 1904 C C . LEU A 1 250 ? 1.546 12.556 -15.542 1 91.43 250 LEU A C 1
ATOM 1906 O O . LEU A 1 250 ? 2.065 13.674 -15.53 1 91.43 250 LEU A O 1
ATOM 1910 N N . GLU A 1 251 ? 0.244 12.284 -15.634 1 89.79 251 GLU A N 1
ATOM 1911 C CA . GLU A 1 251 ? -0.636 13.448 -15.628 1 89.79 251 GLU A CA 1
ATOM 1912 C C . GLU A 1 251 ? -0.403 14.309 -14.39 1 89.79 251 GLU A C 1
ATOM 1914 O O . GLU A 1 251 ? -0.513 13.826 -13.261 1 89.79 251 GLU A O 1
ATOM 1919 N N . GLY A 1 252 ? -0.038 15.511 -14.684 1 93.51 252 GLY A N 1
ATOM 1920 C CA . GLY A 1 252 ? 0.2 16.448 -13.598 1 93.51 252 GLY A CA 1
ATOM 1921 C C . GLY A 1 252 ? 1.575 16.3 -12.973 1 93.51 252 GLY A C 1
ATOM 1922 O O . GLY A 1 252 ? 1.878 16.945 -11.967 1 93.51 252 GLY A O 1
ATOM 1923 N N . LEU A 1 253 ? 2.382 15.426 -13.557 1 96.52 253 LEU A N 1
ATOM 1924 C CA . LEU A 1 253 ? 3.694 15.123 -12.997 1 96.52 253 LEU A CA 1
ATOM 1925 C C . LEU A 1 253 ? 4.769 15.162 -14.078 1 96.52 253 LEU A C 1
ATOM 1927 O O . LEU A 1 253 ? 4.472 14.986 -15.262 1 96.52 253 LEU A O 1
ATOM 1931 N N . LYS A 1 254 ? 5.944 15.476 -13.703 1 97.63 254 LYS A N 1
ATOM 1932 C CA . LYS A 1 254 ? 7.137 15.25 -14.513 1 97.63 254 LYS A CA 1
ATOM 1933 C C . LYS A 1 254 ? 8.123 14.333 -13.796 1 97.63 254 LYS A C 1
ATOM 1935 O O . LYS A 1 254 ? 8.384 14.505 -12.603 1 97.63 254 LYS A O 1
ATOM 1940 N N . ARG A 1 255 ? 8.516 13.351 -14.465 1 97.38 255 ARG A N 1
ATOM 1941 C CA . ARG A 1 255 ? 9.566 12.453 -13.995 1 97.38 255 ARG A CA 1
ATOM 1942 C C . ARG A 1 255 ? 10.934 12.901 -14.497 1 97.38 255 ARG A C 1
ATOM 1944 O O . ARG A 1 255 ? 11.131 13.082 -15.7 1 97.38 255 ARG A O 1
ATOM 1951 N N . ILE A 1 256 ? 11.903 13.08 -13.601 1 98.15 256 ILE A N 1
ATOM 1952 C CA . ILE A 1 256 ? 13.21 13.611 -13.972 1 98.15 256 ILE A CA 1
ATOM 1953 C C . ILE A 1 256 ? 14.308 12.672 -13.477 1 98.15 256 ILE A C 1
ATOM 1955 O O . ILE A 1 256 ? 14.268 12.205 -12.336 1 98.15 256 ILE A O 1
ATOM 1959 N N . HIS A 1 257 ? 15.277 12.449 -14.308 1 97.18 257 HIS A N 1
ATOM 1960 C CA . HIS A 1 257 ? 16.403 11.595 -13.95 1 97.18 257 HIS A CA 1
ATOM 1961 C C . HIS A 1 257 ? 17.296 12.266 -12.911 1 97.18 257 HIS A C 1
ATOM 1963 O O . HIS A 1 257 ? 17.522 13.477 -12.971 1 97.18 257 HIS A O 1
ATOM 1969 N N . ILE A 1 258 ? 17.737 11.459 -11.978 1 97.37 258 ILE A N 1
ATOM 1970 C CA . ILE A 1 258 ? 18.692 11.925 -10.978 1 97.37 258 ILE A CA 1
ATOM 1971 C C . ILE A 1 258 ? 20.103 11.491 -11.371 1 97.37 258 ILE A C 1
ATOM 1973 O O . ILE A 1 258 ? 20.339 10.317 -11.665 1 97.37 258 ILE A O 1
ATOM 1977 N N . ASP A 1 259 ? 20.982 12.389 -11.375 1 95.32 259 ASP A N 1
ATOM 1978 C CA . ASP A 1 259 ? 22.358 12.126 -11.785 1 95.32 259 ASP A CA 1
ATOM 1979 C C . ASP A 1 259 ? 23.189 11.603 -10.615 1 95.32 259 ASP A C 1
ATOM 1981 O O . ASP A 1 259 ? 24.007 12.333 -10.053 1 95.32 259 ASP A O 1
ATOM 1985 N N . HIS A 1 260 ? 23.018 10.342 -10.365 1 95.07 260 HIS A N 1
ATOM 1986 C CA . HIS A 1 260 ? 23.768 9.663 -9.314 1 95.07 260 HIS A CA 1
ATOM 1987 C C . HIS A 1 260 ? 23.684 8.148 -9.468 1 95.07 260 HIS A C 1
ATOM 1989 O O . HIS A 1 260 ? 22.6 7.601 -9.688 1 95.07 260 HIS A O 1
ATOM 1995 N N . PRO A 1 261 ? 24.739 7.464 -9.358 1 91.78 261 PRO A N 1
ATOM 1996 C CA . PRO A 1 261 ? 24.716 6.012 -9.546 1 91.78 261 PRO A CA 1
ATOM 1997 C C . PRO A 1 261 ? 23.92 5.289 -8.461 1 91.78 261 PRO A C 1
ATOM 1999 O O . PRO A 1 261 ? 23.387 4.204 -8.702 1 91.78 261 PRO A O 1
ATOM 2002 N N . GLY A 1 262 ? 23.8 5.888 -7.282 1 93.58 262 GLY A N 1
ATOM 2003 C CA . GLY A 1 262 ? 23.14 5.269 -6.143 1 93.58 262 GLY A CA 1
ATOM 2004 C C . GLY A 1 262 ? 21.636 5.167 -6.308 1 93.58 262 GLY A C 1
ATOM 2005 O O . GLY A 1 262 ? 20.954 4.568 -5.474 1 93.58 262 GLY A O 1
ATOM 2006 N N . VAL A 1 263 ? 21.093 5.668 -7.406 1 94.95 263 VAL A N 1
ATOM 2007 C CA . VAL A 1 263 ? 19.648 5.634 -7.607 1 94.95 263 VAL A CA 1
ATOM 2008 C C . VAL A 1 263 ? 19.243 4.295 -8.218 1 94.95 263 VAL A C 1
ATOM 2010 O O . VAL A 1 263 ? 18.053 3.997 -8.343 1 94.95 263 VAL A O 1
ATOM 2013 N N . ASN A 1 264 ? 20.191 3.49 -8.616 1 93.82 264 ASN A N 1
ATOM 2014 C CA . ASN A 1 264 ? 19.905 2.183 -9.198 1 93.82 264 ASN A CA 1
ATOM 2015 C C . ASN A 1 264 ? 19.794 1.104 -8.125 1 93.82 264 ASN A C 1
ATOM 2017 O O . ASN A 1 264 ? 20.734 0.884 -7.359 1 93.82 264 ASN A O 1
ATOM 2021 N N . ARG A 1 265 ? 18.625 0.504 -8.09 1 93.39 265 ARG A N 1
ATOM 2022 C CA . ARG A 1 265 ? 18.383 -0.596 -7.162 1 93.39 265 ARG A CA 1
ATOM 2023 C C . ARG A 1 265 ? 18.452 -1.941 -7.877 1 93.39 265 ARG A C 1
ATOM 2025 O O . ARG A 1 265 ? 17.753 -2.159 -8.869 1 93.39 265 ARG A O 1
ATOM 2032 N N . GLU A 1 266 ? 19.254 -2.759 -7.351 1 94.04 266 GLU A N 1
ATOM 2033 C CA . GLU A 1 266 ? 19.33 -4.111 -7.898 1 94.04 266 GLU A CA 1
ATOM 2034 C C . GLU A 1 266 ? 18.227 -4.999 -7.328 1 94.04 266 GLU A C 1
ATOM 2036 O O . GLU A 1 266 ? 18.183 -5.246 -6.121 1 94.04 266 GLU A O 1
ATOM 2041 N N . ILE A 1 267 ? 17.374 -5.404 -8.199 1 97.13 267 ILE A N 1
ATOM 2042 C CA . ILE A 1 267 ? 16.284 -6.299 -7.828 1 97.13 267 ILE A CA 1
ATOM 2043 C C . ILE A 1 267 ? 16.632 -7.731 -8.23 1 97.13 267 ILE A C 1
ATOM 2045 O O . ILE A 1 267 ? 17.179 -7.963 -9.31 1 97.13 267 ILE A O 1
ATOM 2049 N N . GLY A 1 268 ? 16.352 -8.651 -7.307 1 97.82 268 GLY A N 1
ATOM 2050 C CA . GLY A 1 268 ? 16.687 -10.035 -7.603 1 97.82 268 GLY A CA 1
ATOM 2051 C C . GLY A 1 268 ? 15.677 -11.024 -7.053 1 97.82 268 GLY A C 1
ATOM 2052 O O . GLY A 1 268 ? 14.744 -10.638 -6.345 1 97.82 268 GLY A O 1
ATOM 2053 N N . LEU A 1 269 ? 15.88 -12.256 -7.482 1 98.24 269 LEU A N 1
ATOM 2054 C CA . LEU A 1 269 ? 15.163 -13.387 -6.903 1 98.24 269 LEU A CA 1
ATOM 2055 C C . LEU A 1 269 ? 15.835 -13.857 -5.618 1 98.24 269 LEU A C 1
ATOM 2057 O O . LEU A 1 269 ? 17.064 -13.935 -5.548 1 98.24 269 LEU A O 1
ATOM 2061 N N . ILE A 1 270 ? 15.034 -14.04 -4.615 1 98.12 270 ILE A N 1
ATOM 2062 C CA . ILE A 1 270 ? 15.522 -14.414 -3.292 1 98.12 270 ILE A CA 1
ATOM 2063 C C . ILE A 1 270 ? 15.014 -15.807 -2.929 1 98.12 270 ILE A C 1
ATOM 2065 O O . ILE A 1 270 ? 13.808 -16.063 -2.963 1 98.12 270 ILE A O 1
ATOM 2069 N N . SER A 1 271 ? 15.823 -16.709 -2.606 1 96.52 271 SER A N 1
ATOM 2070 C CA . SER A 1 271 ? 15.459 -18.059 -2.191 1 96.52 271 SER A CA 1
ATOM 2071 C C . SER A 1 271 ? 16.247 -18.49 -0.958 1 96.52 271 SER A C 1
ATOM 2073 O O . SER A 1 271 ? 17.204 -17.822 -0.562 1 96.52 271 SER A O 1
ATOM 2075 N N . ARG A 1 272 ? 15.793 -19.534 -0.345 1 91.71 272 ARG A N 1
ATOM 2076 C CA . ARG A 1 272 ? 16.504 -20.077 0.807 1 91.71 272 ARG A CA 1
ATOM 2077 C C . ARG A 1 272 ? 17.765 -20.816 0.374 1 91.71 272 ARG A C 1
ATOM 2079 O O . ARG A 1 272 ? 17.729 -21.626 -0.555 1 91.71 272 ARG A O 1
ATOM 2086 N N . SER A 1 273 ? 18.761 -20.528 1.119 1 89.17 273 SER A N 1
ATOM 2087 C CA . SER A 1 273 ? 20.021 -21.195 0.813 1 89.17 273 SER A CA 1
ATOM 2088 C C . SER A 1 273 ? 19.961 -22.678 1.164 1 89.17 273 SER A C 1
ATOM 2090 O O . SER A 1 273 ? 19.458 -23.05 2.226 1 89.17 273 SER A O 1
ATOM 2092 N N . GLY A 1 274 ? 20.4 -23.496 0.225 1 78.73 274 GLY A N 1
ATOM 2093 C CA . GLY A 1 274 ? 20.545 -24.917 0.499 1 78.73 274 GLY A CA 1
ATOM 2094 C C . GLY A 1 274 ? 19.234 -25.676 0.424 1 78.73 274 GLY A C 1
ATOM 2095 O O . GLY A 1 274 ? 19.192 -26.88 0.683 1 78.73 274 GLY A O 1
ATOM 2096 N N . MET A 1 275 ? 18.215 -25.03 0.248 1 78.83 275 MET A N 1
ATOM 2097 C CA . MET A 1 275 ? 16.921 -25.693 0.119 1 78.83 275 MET A CA 1
ATOM 2098 C C . MET A 1 275 ? 16.428 -25.648 -1.324 1 78.83 275 MET A C 1
ATOM 2100 O O . MET A 1 275 ? 16.451 -24.593 -1.96 1 78.83 275 MET A O 1
ATOM 2104 N N . GLY A 1 276 ? 16.054 -26.742 -1.823 1 80.12 276 GLY A N 1
ATOM 2105 C CA . GLY A 1 276 ? 15.549 -26.802 -3.186 1 80.12 276 GLY A CA 1
ATOM 2106 C C . GLY A 1 276 ? 14.116 -26.321 -3.313 1 80.12 276 GLY A C 1
ATOM 2107 O O . GLY A 1 276 ? 13.356 -26.355 -2.343 1 80.12 276 GLY A O 1
ATOM 2108 N N . LEU A 1 277 ? 13.801 -25.859 -4.499 1 85.44 277 LEU A N 1
ATOM 2109 C CA . LEU A 1 277 ? 12.438 -25.464 -4.839 1 85.44 277 LEU A CA 1
ATOM 2110 C C . LEU A 1 277 ? 11.633 -26.662 -5.333 1 85.44 277 LEU A C 1
ATOM 2112 O O . LEU A 1 277 ? 12.193 -27.598 -5.908 1 85.44 277 LEU A O 1
ATOM 2116 N N . SER A 1 278 ? 10.347 -26.645 -4.96 1 79.81 278 SER A N 1
ATOM 2117 C CA . SER A 1 278 ? 9.476 -27.625 -5.602 1 79.81 278 SER A CA 1
ATOM 2118 C C . SER A 1 278 ? 9.53 -27.5 -7.121 1 79.81 278 SER A C 1
ATOM 2120 O O . SER A 1 278 ? 9.953 -26.47 -7.65 1 79.81 278 SER A O 1
ATOM 2122 N N . PRO A 1 279 ? 9.15 -28.468 -7.851 1 80.97 279 PRO A N 1
ATOM 2123 C CA . PRO A 1 279 ? 9.169 -28.404 -9.314 1 80.97 279 PRO A CA 1
ATOM 2124 C C . PRO A 1 279 ? 8.368 -27.226 -9.864 1 80.97 279 PRO A C 1
ATOM 2126 O O . PRO A 1 279 ? 8.839 -26.519 -10.758 1 80.97 279 PRO A O 1
ATOM 2129 N N . ALA A 1 280 ? 7.177 -26.966 -9.324 1 86.04 280 ALA A N 1
ATOM 2130 C CA . ALA A 1 280 ? 6.353 -25.84 -9.756 1 86.04 280 ALA A CA 1
ATOM 2131 C C . ALA A 1 280 ? 7.05 -24.512 -9.475 1 86.04 280 ALA A C 1
ATOM 2133 O O . ALA A 1 280 ? 7.082 -23.627 -10.334 1 86.04 280 ALA A O 1
ATOM 2134 N N . ALA A 1 281 ? 7.65 -24.418 -8.296 1 92.16 281 ALA A N 1
ATOM 2135 C CA . ALA A 1 281 ? 8.354 -23.198 -7.91 1 92.16 281 ALA A CA 1
ATOM 2136 C C . ALA A 1 281 ? 9.592 -22.983 -8.776 1 92.16 281 ALA A C 1
ATOM 2138 O O . ALA A 1 281 ? 9.926 -21.847 -9.121 1 92.16 281 ALA A O 1
ATOM 2139 N N . ARG A 1 282 ? 10.268 -24.073 -9.105 1 91.22 282 ARG A N 1
ATOM 2140 C CA . ARG A 1 282 ? 11.455 -23.999 -9.95 1 91.22 282 ARG A CA 1
ATOM 2141 C C . ARG A 1 282 ? 11.104 -23.496 -11.346 1 91.22 282 ARG A C 1
ATOM 2143 O O . ARG A 1 282 ? 11.81 -22.653 -11.904 1 91.22 282 ARG A O 1
ATOM 2150 N N . GLN A 1 283 ? 10.014 -23.99 -11.896 1 91.38 283 GLN A N 1
ATOM 2151 C CA . GLN A 1 283 ? 9.569 -23.525 -13.205 1 91.38 283 GLN A CA 1
ATOM 2152 C C . GLN A 1 283 ? 9.266 -22.03 -13.184 1 91.38 283 GLN A C 1
ATOM 2154 O O . GLN A 1 283 ? 9.653 -21.3 -14.098 1 91.38 283 GLN A O 1
ATOM 2159 N N . CYS A 1 284 ? 8.576 -21.631 -12.13 1 95.87 284 CYS A N 1
ATOM 2160 C CA . CYS A 1 284 ? 8.245 -20.217 -12 1 95.87 284 CYS A CA 1
ATOM 2161 C C . CYS A 1 284 ? 9.504 -19.376 -11.827 1 95.87 284 CYS A C 1
ATOM 2163 O O . CYS A 1 284 ? 9.66 -18.343 -12.48 1 95.87 284 CYS A O 1
ATOM 2165 N N . PHE A 1 285 ? 10.385 -19.823 -10.981 1 96.48 285 PHE A N 1
ATOM 2166 C CA . PHE A 1 285 ? 11.654 -19.157 -10.713 1 96.48 285 PHE A CA 1
ATOM 2167 C C . PHE A 1 285 ? 12.447 -18.964 -12 1 96.48 285 PHE A C 1
ATOM 2169 O O . PHE A 1 285 ? 12.913 -17.86 -12.289 1 96.48 285 PHE A O 1
ATOM 2176 N N . ASP A 1 286 ? 12.559 -19.969 -12.785 1 95.38 286 ASP A N 1
ATOM 2177 C CA . ASP A 1 286 ? 13.349 -19.939 -14.012 1 95.38 286 ASP A CA 1
ATOM 2178 C C . ASP A 1 286 ? 12.726 -19.001 -15.044 1 95.38 286 ASP A C 1
ATOM 2180 O O . ASP A 1 286 ? 13.435 -18.237 -15.704 1 95.38 286 ASP A O 1
ATOM 2184 N N . LEU A 1 287 ? 11.471 -19.072 -15.17 1 96 287 LEU A N 1
ATOM 2185 C CA . LEU A 1 287 ? 10.806 -18.196 -16.128 1 96 287 LEU A CA 1
ATOM 2186 C C . LEU A 1 287 ? 10.966 -16.733 -15.73 1 96 287 LEU A C 1
ATOM 2188 O O . LEU A 1 287 ? 11.241 -15.88 -16.577 1 96 287 LEU A O 1
ATOM 2192 N N . LEU A 1 288 ? 10.771 -16.439 -14.425 1 97.26 288 LEU A N 1
ATOM 2193 C CA . LEU A 1 288 ? 10.903 -15.063 -13.959 1 97.26 288 LEU A CA 1
ATOM 2194 C C . LEU A 1 288 ? 12.335 -14.567 -14.126 1 97.26 288 LEU A C 1
ATOM 2196 O O . LEU A 1 288 ? 12.558 -13.406 -14.477 1 97.26 288 LEU A O 1
ATOM 2200 N N . ASN A 1 289 ? 13.249 -15.446 -13.817 1 97.12 289 ASN A N 1
ATOM 2201 C CA . ASN A 1 289 ? 14.648 -15.096 -14.04 1 97.12 289 ASN A CA 1
ATOM 2202 C C . ASN A 1 289 ? 14.9 -14.69 -15.49 1 97.12 289 ASN A C 1
ATOM 2204 O O . ASN A 1 289 ? 15.559 -13.682 -15.751 1 97.12 289 ASN A O 1
ATOM 2208 N N . ASP A 1 290 ? 14.352 -15.371 -16.438 1 95.38 290 ASP A N 1
ATOM 2209 C CA . ASP A 1 290 ? 14.531 -15.116 -17.865 1 95.38 290 ASP A CA 1
ATOM 2210 C C . ASP A 1 290 ? 13.807 -13.84 -18.29 1 95.38 290 ASP A C 1
ATOM 2212 O O . ASP A 1 290 ? 14.383 -12.994 -18.977 1 95.38 290 ASP A O 1
ATOM 2216 N N . GLN A 1 291 ? 12.575 -13.684 -17.88 1 95.28 291 GLN A N 1
ATOM 2217 C CA . GLN A 1 291 ? 11.712 -12.606 -18.352 1 95.28 291 GLN A CA 1
ATOM 2218 C C . GLN A 1 291 ? 12.115 -11.27 -17.735 1 95.28 291 GLN A C 1
ATOM 2220 O O . GLN A 1 291 ? 12.001 -10.224 -18.378 1 95.28 291 GLN A O 1
ATOM 2225 N N . LEU A 1 292 ? 12.515 -11.279 -16.484 1 95.09 292 LEU A N 1
ATOM 2226 C CA . LEU A 1 292 ? 12.826 -10.028 -15.801 1 95.09 292 LEU A CA 1
ATOM 2227 C C . LEU A 1 292 ? 14.232 -9.553 -16.151 1 95.09 292 LEU A C 1
ATOM 2229 O O . LEU A 1 292 ? 14.523 -8.356 -16.085 1 95.09 292 LEU A O 1
ATOM 2233 N N . SER A 1 293 ? 15.11 -10.449 -16.429 1 89.57 293 SER A N 1
ATOM 2234 C CA . SER A 1 293 ? 16.463 -10.086 -16.84 1 89.57 293 SER A CA 1
ATOM 2235 C C . SER A 1 293 ? 16.469 -9.466 -18.233 1 89.57 293 SER A C 1
ATOM 2237 O O . SER A 1 293 ? 17.368 -8.692 -18.57 1 89.57 293 SER A O 1
ATOM 2239 N N . ASP A 1 294 ? 15.531 -9.788 -19.093 1 70.27 294 ASP A N 1
ATOM 2240 C CA . ASP A 1 294 ? 15.435 -9.324 -20.473 1 70.27 294 ASP A CA 1
ATOM 2241 C C . ASP A 1 294 ? 14.783 -7.945 -20.545 1 70.27 294 ASP A C 1
ATOM 2243 O O . ASP A 1 294 ? 14.745 -7.325 -21.61 1 70.27 294 ASP A O 1
ATOM 2247 N N . THR A 1 295 ? 14.154 -7.463 -19.489 1 61.69 295 THR A N 1
ATOM 2248 C CA . THR A 1 295 ? 13.456 -6.183 -19.55 1 61.69 295 THR A CA 1
ATOM 2249 C C . THR A 1 295 ? 14.45 -5.029 -19.65 1 61.69 295 THR A C 1
ATOM 2251 O O . THR A 1 295 ? 15.256 -4.817 -18.742 1 61.69 295 THR A O 1
ATOM 2254 N N . PRO A 1 296 ? 14.705 -4.596 -20.906 1 51.28 296 PRO A N 1
ATOM 2255 C CA . PRO A 1 296 ? 15.635 -3.483 -21.106 1 51.28 296 PRO A CA 1
ATOM 2256 C C . PRO A 1 296 ? 15.291 -2.265 -20.251 1 51.28 296 PRO A C 1
ATOM 2258 O O . PRO A 1 296 ? 14.127 -2.067 -19.893 1 51.28 296 PRO A O 1
ATOM 2261 N N . PRO A 1 297 ? 16.224 -1.706 -19.574 1 48.26 297 PRO A N 1
ATOM 2262 C CA . PRO A 1 297 ? 15.942 -0.406 -18.959 1 48.26 297 PRO A CA 1
ATOM 2263 C C . PRO A 1 297 ? 15.107 0.503 -19.858 1 48.26 297 PRO A C 1
ATOM 2265 O O . PRO A 1 297 ? 15.151 0.375 -21.084 1 48.26 297 PRO A O 1
ATOM 2268 N N . PRO A 1 298 ? 13.884 1.048 -19.357 1 40.49 298 PRO A N 1
ATOM 2269 C CA . PRO A 1 298 ? 13.197 1.948 -20.287 1 40.49 298 P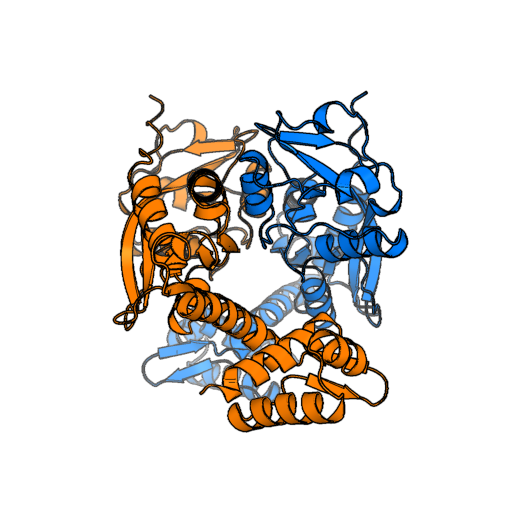RO A CA 1
ATOM 2270 C C . PRO A 1 298 ? 14.164 2.754 -21.151 1 40.49 298 PRO A C 1
ATOM 2272 O O . PRO A 1 298 ? 15.26 3.097 -20.702 1 40.49 298 PRO A O 1
ATOM 2275 N N . LEU A 1 299 ? 14.059 2.586 -22.408 1 32.05 299 LEU A N 1
ATOM 2276 C CA . LEU A 1 299 ? 14.878 3.391 -23.308 1 32.05 299 LEU A CA 1
ATOM 2277 C C . LEU A 1 299 ? 14.899 4.85 -22.865 1 32.05 299 LEU A C 1
ATOM 2279 O O . LEU A 1 299 ? 13.88 5.382 -22.42 1 32.05 299 LEU A O 1
ATOM 2283 N N . PRO A 1 300 ? 16.011 5.428 -22.47 1 30.72 300 PRO A N 1
ATOM 2284 C CA . PRO A 1 300 ? 16.115 6.885 -22.365 1 30.72 300 PRO A CA 1
ATOM 2285 C C . PRO A 1 300 ? 15.315 7.613 -23.442 1 30.72 300 PRO A C 1
ATOM 2287 O O . PRO A 1 300 ? 15.377 7.246 -24.618 1 30.72 300 PRO A O 1
ATOM 2290 N N . HIS A 1 301 ? 13.982 7.728 -23.321 1 27.23 301 HIS A N 1
ATOM 2291 C CA . HIS A 1 301 ? 13.464 8.596 -24.372 1 27.23 301 HIS A CA 1
ATOM 2292 C C . HIS A 1 301 ? 14.411 9.761 -24.641 1 27.23 301 HIS A C 1
ATOM 2294 O O . HIS A 1 301 ? 14.685 10.564 -23.746 1 27.23 301 HIS A O 1
ATOM 2300 N N . PHE A 1 302 ? 15.327 9.629 -25.507 1 24.34 302 PHE A N 1
ATOM 2301 C CA . PHE A 1 302 ? 15.936 10.773 -26.175 1 24.34 302 PHE A CA 1
ATOM 2302 C C . PHE A 1 302 ? 14.869 11.681 -26.775 1 24.34 302 PHE A C 1
ATOM 2304 O O . PHE A 1 302 ? 13.895 11.201 -27.359 1 24.34 302 PHE A O 1
ATOM 2311 N N . MET B 1 1 ? 2.632 18.807 36.926 1 37.71 1 MET B N 1
ATOM 2312 C CA . MET B 1 1 ? 2.259 19.048 35.535 1 37.71 1 MET B CA 1
ATOM 2313 C C . MET B 1 1 ? 3.351 19.823 34.806 1 37.71 1 MET B C 1
ATOM 2315 O O . MET B 1 1 ? 3.625 19.564 33.632 1 37.71 1 MET B O 1
ATOM 2319 N N . LYS B 1 2 ? 3.864 21.046 35.369 1 47.27 2 LYS B N 1
ATOM 2320 C CA . LYS B 1 2 ? 4.937 21.879 34.835 1 47.27 2 LYS B CA 1
ATOM 2321 C C . LYS B 1 2 ? 6.156 21.036 34.469 1 47.27 2 LYS B C 1
ATOM 2323 O O . LYS B 1 2 ? 6.73 21.201 33.391 1 47.27 2 LYS B O 1
ATOM 2328 N N . ASN B 1 3 ? 6.415 20.063 35.341 1 58.21 3 ASN B N 1
ATOM 2329 C CA . ASN B 1 3 ? 7.621 19.244 35.299 1 58.21 3 ASN B CA 1
ATOM 2330 C C . ASN B 1 3 ? 7.528 18.164 34.224 1 58.21 3 ASN B C 1
ATOM 2332 O O . ASN B 1 3 ? 8.541 17.778 33.637 1 58.21 3 ASN B O 1
ATOM 2336 N N . SER B 1 4 ? 6.325 17.973 33.859 1 64.98 4 SER B N 1
ATOM 2337 C CA . SER B 1 4 ? 6.099 16.9 32.897 1 64.98 4 SER B CA 1
ATOM 2338 C C . SER B 1 4 ? 6.48 17.334 31.486 1 64.98 4 SER B C 1
ATOM 2340 O O . SER B 1 4 ? 7.037 16.546 30.717 1 64.98 4 SER B O 1
ATOM 2342 N N . ILE B 1 5 ? 6.352 18.612 31.322 1 67.97 5 ILE B N 1
ATOM 2343 C CA . ILE B 1 5 ? 6.682 19.162 30.011 1 67.97 5 ILE B CA 1
ATOM 2344 C C . ILE B 1 5 ? 8.196 19.145 29.811 1 67.97 5 ILE B C 1
ATOM 2346 O O . ILE B 1 5 ? 8.682 18.803 28.73 1 67.97 5 ILE B O 1
ATOM 2350 N N . GLN B 1 6 ? 8.863 19.518 30.842 1 77.94 6 GLN B N 1
ATOM 2351 C CA . GLN B 1 6 ? 10.321 19.521 30.78 1 77.94 6 GLN B CA 1
ATOM 2352 C C . GLN B 1 6 ? 10.865 18.111 30.569 1 77.94 6 GLN B C 1
ATOM 2354 O O . GLN B 1 6 ? 11.834 17.918 29.832 1 77.94 6 GLN B O 1
ATOM 2359 N N . HIS B 1 7 ? 10.109 17.2 31.143 1 82.31 7 HIS B N 1
ATOM 2360 C CA . HIS B 1 7 ? 10.528 15.81 31.009 1 82.31 7 HIS B CA 1
ATOM 2361 C C . HIS B 1 7 ? 10.317 15.305 29.585 1 82.31 7 HIS B C 1
ATOM 2363 O O . HIS B 1 7 ? 11.168 14.599 29.04 1 82.31 7 HIS B O 1
ATOM 2369 N N . ILE B 1 8 ? 9.232 15.764 29.075 1 81.51 8 ILE B N 1
ATOM 2370 C CA . ILE B 1 8 ? 8.914 15.382 27.704 1 81.51 8 ILE B CA 1
ATOM 2371 C C . ILE B 1 8 ? 9.91 16.027 26.744 1 81.51 8 ILE B C 1
ATOM 2373 O O . ILE B 1 8 ? 10.408 15.374 25.824 1 81.51 8 ILE B O 1
ATOM 2377 N N . GLN B 1 9 ? 10.257 17.267 26.967 1 84.44 9 GLN B N 1
ATOM 2378 C CA . GLN B 1 9 ? 11.239 17.973 26.151 1 84.44 9 GLN B CA 1
ATOM 2379 C C . GLN B 1 9 ? 12.605 17.297 26.226 1 84.44 9 GLN B C 1
ATOM 2381 O O . GLN B 1 9 ? 13.296 17.167 25.213 1 84.44 9 GLN B O 1
ATOM 2386 N N . ALA B 1 10 ? 12.923 16.891 27.39 1 87.04 10 ALA B N 1
ATOM 2387 C CA . ALA B 1 10 ? 14.195 16.212 27.62 1 87.04 10 ALA B CA 1
ATOM 2388 C C . ALA B 1 10 ? 14.287 14.927 26.802 1 87.04 10 ALA B C 1
ATOM 2390 O O . ALA B 1 10 ? 15.273 14.702 26.097 1 87.04 10 ALA B O 1
ATOM 2391 N N . PHE B 1 11 ? 13.197 14.153 26.802 1 88.72 11 PHE B N 1
ATOM 2392 C CA . PHE B 1 11 ? 13.144 12.898 26.061 1 88.72 11 PHE B CA 1
ATOM 2393 C C . PHE B 1 11 ? 13.235 13.15 24.561 1 88.72 11 PHE B C 1
ATOM 2395 O O . PHE B 1 11 ? 14.033 12.516 23.867 1 88.72 11 PHE B O 1
ATOM 2402 N N . LEU B 1 12 ? 12.446 14.042 24.165 1 87.73 12 LEU B N 1
ATOM 2403 C CA . LEU B 1 12 ? 12.383 14.303 22.731 1 87.73 12 LEU B CA 1
ATOM 2404 C C . LEU B 1 12 ? 13.716 14.838 22.217 1 87.73 12 LEU B C 1
ATOM 2406 O O . LEU B 1 12 ? 14.127 14.519 21.099 1 87.73 12 LEU B O 1
ATOM 2410 N N . ALA B 1 13 ? 14.454 15.586 22.957 1 88 13 ALA B N 1
ATOM 2411 C CA . ALA B 1 13 ? 15.771 16.1 22.587 1 88 13 ALA B CA 1
ATOM 2412 C C . ALA B 1 13 ? 16.784 14.966 22.455 1 88 13 ALA B C 1
ATOM 2414 O O . ALA B 1 13 ? 17.56 14.928 21.497 1 88 13 ALA B O 1
ATOM 2415 N N . VAL B 1 14 ? 16.648 14.038 23.307 1 89.67 14 VAL B N 1
ATOM 2416 C CA . VAL B 1 14 ? 17.573 12.91 23.266 1 89.67 14 VAL B CA 1
ATOM 2417 C C . VAL B 1 14 ? 17.241 12.012 22.077 1 89.67 14 VAL B C 1
ATOM 2419 O O . VAL B 1 14 ? 18.141 11.525 21.388 1 89.67 14 VAL B O 1
ATOM 2422 N N . ALA B 1 15 ? 15.952 11.887 21.925 1 86.2 15 ALA B N 1
ATOM 2423 C CA . ALA B 1 15 ? 15.507 11.034 20.826 1 86.2 15 ALA B CA 1
ATOM 2424 C C . ALA B 1 15 ? 15.941 11.605 19.478 1 86.2 15 ALA B C 1
ATOM 2426 O O . ALA B 1 15 ? 16.297 10.856 18.566 1 86.2 15 ALA B O 1
ATOM 2427 N N . ARG B 1 16 ? 15.908 12.841 19.391 1 81.58 16 ARG B N 1
ATOM 2428 C CA . ARG B 1 16 ? 16.245 13.536 18.153 1 81.58 16 ARG B CA 1
ATOM 2429 C C . ARG B 1 16 ? 17.755 13.578 17.942 1 81.58 16 ARG B C 1
ATOM 2431 O O . ARG B 1 16 ? 18.238 13.362 16.829 1 81.58 16 ARG B O 1
ATOM 2438 N N . THR B 1 17 ? 18.516 13.778 18.992 1 80.48 17 THR B N 1
ATOM 2439 C CA . THR B 1 17 ? 19.952 14.013 18.879 1 80.48 17 THR B CA 1
ATOM 2440 C C . THR B 1 17 ? 20.725 12.703 18.993 1 80.48 17 THR B C 1
ATOM 2442 O O . THR B 1 17 ? 21.889 12.626 18.592 1 80.48 17 THR B O 1
ATOM 2445 N N . GLY B 1 18 ? 20.034 11.762 19.55 1 84.42 18 GLY B N 1
ATOM 2446 C CA . GLY B 1 18 ? 20.688 10.488 19.801 1 84.42 18 GLY B CA 1
ATOM 2447 C C . GLY B 1 18 ? 21.78 10.574 20.851 1 84.42 18 GLY B C 1
ATOM 2448 O O . GLY B 1 18 ? 22.646 9.7 20.926 1 84.42 18 GLY B O 1
ATOM 2449 N N . SER B 1 19 ? 21.801 11.754 21.549 1 86.77 19 SER B N 1
ATOM 2450 C CA . SER B 1 19 ? 22.872 11.999 22.509 1 86.77 19 SER B CA 1
ATOM 2451 C C . SER B 1 19 ? 22.371 12.804 23.704 1 86.77 19 SER B C 1
ATOM 2453 O O . SER B 1 19 ? 21.716 13.835 23.534 1 86.77 19 SER B O 1
ATOM 2455 N N . PHE B 1 20 ? 22.766 12.349 24.927 1 88.34 20 PHE B N 1
ATOM 2456 C CA . PHE B 1 20 ? 22.384 13.061 26.14 1 88.34 20 PHE B CA 1
ATOM 2457 C C . PHE B 1 20 ? 23.143 14.377 26.258 1 88.34 20 PHE B C 1
ATOM 2459 O O . PHE B 1 20 ? 22.581 15.388 26.685 1 88.34 20 PHE B O 1
ATOM 2466 N N . THR B 1 21 ? 24.385 14.293 25.813 1 86.63 21 THR B N 1
ATOM 2467 C CA . THR B 1 21 ? 25.205 15.495 25.912 1 86.63 21 THR B CA 1
ATOM 2468 C C . THR B 1 21 ? 24.696 16.577 24.963 1 86.63 21 THR B C 1
ATOM 2470 O O . THR B 1 21 ? 24.546 17.735 25.357 1 86.63 21 THR B O 1
ATOM 2473 N N . LYS B 1 22 ? 24.373 16.205 23.802 1 89.01 22 LYS B N 1
ATOM 2474 C CA . LYS B 1 22 ? 23.876 17.164 22.819 1 89.01 22 LYS B CA 1
ATOM 2475 C C . LYS B 1 22 ? 22.511 17.712 23.227 1 89.01 22 LYS B C 1
ATOM 2477 O O . LYS B 1 22 ? 22.257 18.912 23.104 1 89.01 22 LYS B O 1
ATOM 2482 N N . ALA B 1 23 ? 21.733 16.837 23.712 1 90.89 23 ALA B N 1
ATOM 2483 C CA . ALA B 1 23 ? 20.397 17.232 24.151 1 90.89 23 ALA B CA 1
ATOM 2484 C C . ALA B 1 23 ? 20.47 18.172 25.351 1 90.89 23 ALA B C 1
ATOM 2486 O O . ALA B 1 23 ? 19.722 19.15 25.428 1 90.89 23 ALA B O 1
ATOM 2487 N N . ALA B 1 24 ? 21.352 17.939 26.243 1 90.95 24 ALA B N 1
ATOM 2488 C CA . ALA B 1 24 ? 21.527 18.778 27.426 1 90.95 24 ALA B CA 1
ATOM 2489 C C . ALA B 1 24 ? 21.955 20.191 27.038 1 90.95 24 ALA B C 1
ATOM 2491 O O . ALA B 1 24 ? 21.431 21.173 27.569 1 90.95 24 ALA B O 1
ATOM 2492 N N . ASN B 1 25 ? 22.812 20.217 26.105 1 87.35 25 ASN B N 1
ATOM 2493 C CA . ASN B 1 25 ? 23.265 21.51 25.604 1 87.35 25 ASN B CA 1
ATOM 2494 C C . ASN B 1 25 ? 22.126 22.289 24.951 1 87.35 25 ASN B C 1
ATOM 2496 O O . ASN B 1 25 ? 21.981 23.491 25.177 1 87.35 25 ASN B O 1
ATOM 2500 N N . GLU B 1 26 ? 21.323 21.59 24.271 1 85.69 26 GLU B N 1
ATOM 2501 C CA . GLU B 1 26 ? 20.204 22.206 23.564 1 85.69 26 GLU B CA 1
ATOM 2502 C C . GLU B 1 26 ? 19.175 22.765 24.542 1 85.69 26 GLU B C 1
ATOM 2504 O O . GLU B 1 26 ? 18.585 23.819 24.296 1 85.69 26 GLU B O 1
ATOM 2509 N N . LEU B 1 27 ? 19.05 22.106 25.612 1 86.3 27 LEU B N 1
ATOM 2510 C CA . LEU B 1 27 ? 18.007 22.473 26.563 1 86.3 27 LEU B CA 1
ATOM 2511 C C . LEU B 1 27 ? 18.585 23.293 27.712 1 86.3 27 LEU B C 1
ATOM 2513 O O . LEU B 1 27 ? 17.871 23.631 28.659 1 86.3 27 LEU B O 1
ATOM 2517 N N . HIS B 1 28 ? 19.896 23.536 27.599 1 87.93 28 HIS B N 1
ATOM 2518 C CA . HIS B 1 28 ? 20.593 24.295 28.631 1 87.93 28 HIS B CA 1
ATOM 2519 C C . HIS B 1 28 ? 20.436 23.639 29.998 1 87.93 28 HIS B C 1
ATOM 2521 O O . HIS B 1 28 ? 20.101 24.308 30.978 1 87.93 28 HIS B O 1
ATOM 2527 N N . LEU B 1 29 ? 20.587 22.35 29.947 1 84.78 29 LEU B N 1
ATOM 2528 C CA . LEU B 1 29 ? 20.573 21.534 31.156 1 84.78 29 LEU B CA 1
ATOM 2529 C C . LEU B 1 29 ? 21.891 20.785 31.323 1 84.78 29 LEU B C 1
ATOM 2531 O O . LEU B 1 29 ? 22.655 20.644 30.365 1 84.78 29 LEU B O 1
ATOM 2535 N N . SER B 1 30 ? 22.234 20.463 32.498 1 87.56 30 SER B N 1
ATOM 2536 C CA . SER B 1 30 ? 23.324 19.516 32.701 1 87.56 30 SER B CA 1
ATOM 2537 C C . SER B 1 30 ? 22.928 18.113 32.252 1 87.56 30 SER B C 1
ATOM 2539 O O . SER B 1 30 ? 21.754 17.742 32.32 1 87.56 30 SER B O 1
ATOM 2541 N N . PRO B 1 31 ? 23.9 17.433 31.786 1 87.24 31 PRO B N 1
ATOM 2542 C CA . PRO B 1 31 ? 23.605 16.054 31.39 1 87.24 31 PRO B CA 1
ATOM 2543 C C . PRO B 1 31 ? 22.959 15.244 32.512 1 87.24 31 PRO B C 1
ATOM 2545 O O . PRO B 1 31 ? 22.082 14.415 32.253 1 87.24 31 PRO B O 1
ATOM 2548 N N . SER B 1 32 ? 23.408 15.484 33.682 1 89.11 32 SER B N 1
ATOM 2549 C CA . SER B 1 32 ? 22.827 14.791 34.827 1 89.11 32 SER B CA 1
ATOM 2550 C C . SER B 1 32 ? 21.362 15.169 35.018 1 89.11 32 SER B C 1
ATOM 2552 O O . SER B 1 32 ? 20.518 14.303 35.255 1 89.11 32 SER B O 1
ATOM 2554 N N . ALA B 1 33 ? 21.072 16.424 34.877 1 87.37 33 ALA B N 1
ATOM 2555 C CA . ALA B 1 33 ? 19.699 16.905 35.012 1 87.37 33 ALA B CA 1
ATOM 2556 C C . ALA B 1 33 ? 18.807 16.332 33.914 1 87.37 33 ALA B C 1
ATOM 2558 O O . ALA B 1 33 ? 17.665 15.946 34.172 1 87.37 33 ALA B O 1
ATOM 2559 N N . LEU B 1 34 ? 19.366 16.303 32.735 1 90.73 34 LEU B N 1
ATOM 2560 C CA . LEU B 1 34 ? 18.626 15.751 31.606 1 90.73 34 LEU B CA 1
ATOM 2561 C C . LEU B 1 34 ? 18.316 14.274 31.829 1 90.73 34 LEU B C 1
ATOM 2563 O O . LEU B 1 34 ? 17.206 13.819 31.546 1 90.73 34 LEU B O 1
ATOM 2567 N N . THR B 1 35 ? 19.299 13.582 32.341 1 89.69 35 THR B N 1
ATOM 2568 C CA . THR B 1 35 ? 19.134 12.159 32.619 1 89.69 35 THR B CA 1
ATOM 2569 C C . THR B 1 35 ? 18.026 11.933 33.643 1 89.69 35 THR B C 1
ATOM 2571 O O . THR B 1 35 ? 17.182 11.051 33.468 1 89.69 35 THR B O 1
ATOM 2574 N N . VAL B 1 36 ? 18.032 12.768 34.597 1 87.01 36 VAL B N 1
ATOM 2575 C CA . VAL B 1 36 ? 17.035 12.654 35.656 1 87.01 36 VAL B CA 1
ATOM 2576 C C . VAL B 1 36 ? 15.646 12.947 35.094 1 87.01 36 VAL B C 1
ATOM 2578 O O . VAL B 1 36 ? 14.68 12.251 35.414 1 87.01 36 VAL B O 1
ATOM 2581 N N . GLN B 1 37 ? 15.565 13.918 34.263 1 87.07 37 GLN B N 1
ATOM 2582 C CA . GLN B 1 37 ? 14.285 14.288 33.668 1 87.07 37 GLN B CA 1
ATOM 2583 C C . GLN B 1 37 ? 13.736 13.159 32.8 1 87.07 37 GLN B C 1
ATOM 2585 O O . GLN B 1 37 ? 12.544 12.849 32.857 1 87.07 37 GLN B O 1
ATOM 2590 N N . VAL B 1 38 ? 14.606 12.545 32.046 1 89.83 38 VAL B N 1
ATOM 2591 C CA . VAL B 1 38 ? 14.196 11.435 31.193 1 89.83 38 VAL B CA 1
ATOM 2592 C C . VAL B 1 38 ? 13.78 10.246 32.056 1 89.83 38 VAL B C 1
ATOM 2594 O O . VAL B 1 38 ? 12.763 9.603 31.788 1 89.83 38 VAL B O 1
ATOM 2597 N N . GLN B 1 39 ? 14.55 10.04 33.098 1 87.58 39 GLN B N 1
ATOM 2598 C CA . GLN B 1 39 ? 14.249 8.943 34.011 1 87.58 39 GLN B CA 1
ATOM 2599 C C . GLN B 1 39 ? 12.912 9.162 34.712 1 87.58 39 GLN B C 1
ATOM 2601 O O . GLN B 1 39 ? 12.134 8.221 34.886 1 87.58 39 GLN B O 1
ATOM 2606 N N . GLN B 1 40 ? 12.688 10.344 35.068 1 81.9 40 GLN B N 1
ATOM 2607 C CA . GLN B 1 40 ? 11.427 10.668 35.728 1 81.9 40 GLN B CA 1
ATOM 2608 C C . GLN B 1 40 ? 10.243 10.443 34.793 1 81.9 40 GLN B C 1
ATOM 2610 O O . GLN B 1 40 ? 9.194 9.953 35.217 1 81.9 40 GLN B O 1
ATOM 2615 N N . LEU B 1 41 ? 10.427 10.819 33.573 1 82.56 41 LEU B N 1
ATOM 2616 C CA . LEU B 1 41 ? 9.391 10.568 32.577 1 82.56 41 LEU B CA 1
ATOM 2617 C C . LEU B 1 41 ? 9.141 9.072 32.418 1 82.56 41 LEU B C 1
ATOM 2619 O O . LEU B 1 41 ? 7.989 8.631 32.389 1 82.56 41 LEU B O 1
ATOM 2623 N N . GLU B 1 42 ? 10.245 8.317 32.35 1 86.74 42 GLU B N 1
ATOM 2624 C CA . GLU B 1 42 ? 10.151 6.867 32.205 1 86.74 42 GLU B CA 1
ATOM 2625 C C . GLU B 1 42 ? 9.483 6.232 33.421 1 86.74 42 GLU B C 1
ATOM 2627 O O . GLU B 1 42 ? 8.656 5.329 33.28 1 86.74 42 GLU B O 1
ATOM 2632 N N . ASP B 1 43 ? 9.802 6.771 34.559 1 79.64 43 ASP B N 1
ATOM 2633 C CA . ASP B 1 43 ? 9.201 6.29 35.799 1 79.64 43 ASP B CA 1
ATOM 2634 C C . ASP B 1 43 ? 7.703 6.583 35.833 1 79.64 43 ASP B C 1
ATOM 2636 O O . ASP B 1 43 ? 6.907 5.731 36.235 1 79.64 43 ASP B O 1
ATOM 2640 N N . TRP B 1 44 ? 7.432 7.771 35.431 1 74.44 44 TRP B N 1
ATOM 2641 C CA . TRP B 1 44 ? 6.032 8.182 35.392 1 74.44 44 TRP B CA 1
ATOM 2642 C C . TRP B 1 44 ? 5.233 7.302 34.436 1 74.44 44 TRP B C 1
ATOM 2644 O O . TRP B 1 44 ? 4.097 6.924 34.733 1 74.44 44 TRP B O 1
ATOM 2654 N N . LEU B 1 45 ? 5.884 6.959 33.298 1 75.17 45 LEU B N 1
ATOM 2655 C CA . LEU B 1 45 ? 5.214 6.18 32.262 1 75.17 45 LEU B CA 1
ATOM 2656 C C . LEU B 1 45 ? 5.335 4.686 32.541 1 75.17 45 LEU B C 1
ATOM 2658 O O . LEU B 1 45 ? 4.596 3.882 31.969 1 75.17 45 LEU B O 1
ATOM 2662 N N . GLY B 1 46 ? 6.289 4.343 33.346 1 78.51 46 GLY B N 1
ATOM 2663 C CA . GLY B 1 46 ? 6.5 2.953 33.718 1 78.51 46 GLY B CA 1
ATOM 2664 C C . GLY B 1 46 ? 7.213 2.149 32.646 1 78.51 46 GLY B C 1
ATOM 2665 O O . GLY B 1 46 ? 7.121 0.92 32.62 1 78.51 46 GLY B O 1
ATOM 2666 N N . VAL B 1 47 ? 7.742 2.859 31.653 1 80.4 47 VAL B N 1
ATOM 2667 C CA . VAL B 1 47 ? 8.448 2.192 30.564 1 80.4 47 VAL B CA 1
ATOM 2668 C C . VAL B 1 47 ? 9.729 2.955 30.235 1 80.4 47 VAL B C 1
ATOM 2670 O O . VAL B 1 47 ? 9.801 4.171 30.426 1 80.4 47 VAL B O 1
ATOM 2673 N N . ALA B 1 48 ? 10.711 2.177 29.764 1 88.1 48 ALA B N 1
ATOM 2674 C CA . ALA B 1 48 ? 11.924 2.81 29.253 1 88.1 48 ALA B CA 1
ATOM 2675 C C . ALA B 1 48 ? 11.711 3.342 27.838 1 88.1 48 ALA B C 1
ATOM 2677 O O . ALA B 1 48 ? 11.197 2.631 26.972 1 88.1 48 ALA B O 1
ATOM 2678 N N . LEU B 1 49 ? 11.993 4.571 27.669 1 87.96 49 LEU B N 1
ATOM 2679 C CA . LEU B 1 49 ? 11.818 5.21 26.369 1 87.96 49 LEU B CA 1
ATOM 2680 C C . LEU B 1 49 ? 13.117 5.185 25.572 1 87.96 49 LEU B C 1
ATOM 2682 O O . LEU B 1 49 ? 13.097 5.265 24.341 1 87.96 49 LEU B O 1
ATOM 2686 N N . LEU B 1 50 ? 14.275 5.036 26.269 1 89.19 50 LEU B N 1
ATOM 2687 C CA . LEU B 1 50 ? 15.592 5.046 25.643 1 89.19 50 LEU B CA 1
ATOM 2688 C C . LEU B 1 50 ? 16.422 3.852 26.104 1 89.19 50 LEU B C 1
ATOM 2690 O O . LEU B 1 50 ? 16.326 3.434 27.26 1 89.19 50 LEU B O 1
ATOM 2694 N N . ASP B 1 51 ? 17.013 3.216 25.113 1 82.77 51 ASP B N 1
ATOM 2695 C CA . ASP B 1 51 ? 18.051 2.239 25.426 1 82.77 51 ASP B CA 1
ATOM 2696 C C . ASP B 1 51 ? 19.411 2.916 25.587 1 82.77 51 ASP B C 1
ATOM 2698 O O . ASP B 1 51 ? 19.931 3.508 24.64 1 82.77 51 ASP B O 1
ATOM 2702 N N . ARG B 1 52 ? 19.824 2.863 26.8 1 74.95 52 ARG B N 1
ATOM 2703 C CA . ARG B 1 52 ? 21.057 3.564 27.145 1 74.95 52 ARG B CA 1
ATOM 2704 C C . ARG B 1 52 ? 22.231 2.595 27.229 1 74.95 52 ARG B C 1
ATOM 2706 O O . ARG B 1 52 ? 22.178 1.608 27.966 1 74.95 52 ARG B O 1
ATOM 2713 N N . SER B 1 53 ? 22.908 2.393 26.167 1 67.32 53 SER B N 1
ATOM 2714 C CA . SER B 1 53 ? 24.197 1.714 26.26 1 67.32 53 SER B CA 1
ATOM 2715 C C . SER B 1 53 ? 25.341 2.715 26.38 1 67.32 53 SER B C 1
ATOM 2717 O O . SER B 1 53 ? 25.195 3.881 26.009 1 67.32 53 SER B O 1
ATOM 2719 N N . PRO B 1 54 ? 26.525 2.4 27.081 1 61.34 54 PRO B N 1
ATOM 2720 C CA . PRO B 1 54 ? 27.644 3.336 27.221 1 61.34 54 PRO B CA 1
ATOM 2721 C C . PRO B 1 54 ? 28.042 3.981 25.895 1 61.34 54 PRO B C 1
ATOM 2723 O O . PRO B 1 54 ? 28.522 5.117 25.877 1 61.34 54 PRO B O 1
ATOM 2726 N N . ARG B 1 55 ? 27.731 3.401 24.77 1 62.05 55 ARG B N 1
ATOM 2727 C CA . ARG B 1 55 ? 28.259 3.896 23.503 1 62.05 55 ARG B CA 1
ATOM 2728 C C . ARG B 1 55 ? 27.15 4.49 22.642 1 62.05 55 ARG B C 1
ATOM 2730 O O . ARG B 1 55 ? 27.418 5.269 21.725 1 62.05 55 ARG B O 1
ATOM 2737 N N . HIS B 1 56 ? 25.91 4.148 22.844 1 72.67 56 HIS B N 1
ATOM 2738 C CA . HIS B 1 56 ? 24.886 4.648 21.933 1 72.67 56 HIS B CA 1
ATOM 2739 C C . HIS B 1 56 ? 23.54 4.78 22.637 1 72.67 56 HIS B C 1
ATOM 2741 O O . HIS B 1 56 ? 23.207 3.971 23.505 1 72.67 56 HIS B O 1
ATOM 2747 N N . VAL B 1 57 ? 22.806 5.967 22.452 1 80.37 57 VAL B N 1
ATOM 2748 C CA . VAL B 1 57 ? 21.431 6.158 22.901 1 80.37 57 VAL B CA 1
ATOM 2749 C C . VAL B 1 57 ? 20.47 5.934 21.735 1 80.37 57 VAL B C 1
ATOM 2751 O O . VAL B 1 57 ? 20.645 6.512 20.659 1 80.37 57 VAL B O 1
ATOM 2754 N N . SER B 1 58 ? 19.612 4.87 21.956 1 83.62 58 SER B N 1
ATOM 2755 C CA . SER B 1 58 ? 18.606 4.636 20.925 1 83.62 58 SER B CA 1
ATOM 2756 C C . SER B 1 58 ? 17.201 4.623 21.517 1 83.62 58 SER B C 1
ATOM 2758 O O . SER B 1 58 ? 17.025 4.355 22.707 1 83.62 58 SER B O 1
ATOM 2760 N N . ILE B 1 59 ? 16.243 5.009 20.733 1 83.76 59 ILE B N 1
ATOM 2761 C CA . ILE B 1 59 ? 14.845 5.038 21.149 1 83.76 59 ILE B CA 1
ATOM 2762 C C . ILE B 1 59 ? 14.293 3.615 21.202 1 83.76 59 ILE B C 1
ATOM 2764 O O . ILE B 1 59 ? 14.591 2.794 20.331 1 83.76 59 ILE B O 1
ATOM 2768 N N . THR B 1 60 ? 13.602 3.271 22.308 1 80.69 60 THR B N 1
ATOM 2769 C CA . THR B 1 60 ? 12.945 1.975 22.436 1 80.69 60 THR B CA 1
ATOM 2770 C C . THR B 1 60 ? 11.67 1.93 21.599 1 80.69 60 THR B C 1
ATOM 2772 O O . THR B 1 60 ? 11.257 2.944 21.032 1 80.69 60 THR B O 1
ATOM 2775 N N . ALA B 1 61 ? 11.093 0.772 21.502 1 73.79 61 ALA B N 1
ATOM 2776 C CA . ALA B 1 61 ? 9.805 0.643 20.825 1 73.79 61 ALA B CA 1
ATOM 2777 C C . ALA B 1 61 ? 8.745 1.516 21.49 1 73.79 61 ALA B C 1
ATOM 2779 O O . ALA B 1 61 ? 7.967 2.186 20.808 1 73.79 61 ALA B O 1
ATOM 2780 N N . ALA B 1 62 ? 8.818 1.536 22.772 1 75.79 62 ALA B N 1
ATOM 2781 C CA . ALA B 1 62 ? 7.896 2.368 23.541 1 75.79 62 ALA B CA 1
ATOM 2782 C C . ALA B 1 62 ? 8.163 3.851 23.3 1 75.79 62 ALA B C 1
ATOM 2784 O O . ALA B 1 62 ? 7.228 4.648 23.2 1 75.79 62 ALA B O 1
ATOM 2785 N N . GLY B 1 63 ? 9.416 4.152 23.227 1 80.41 63 GLY B N 1
ATOM 2786 C CA . GLY B 1 63 ? 9.778 5.527 22.922 1 80.41 63 GLY B CA 1
ATOM 2787 C C . GLY B 1 63 ? 9.315 5.976 21.549 1 80.41 63 GLY B C 1
ATOM 2788 O O . GLY B 1 63 ? 8.821 7.095 21.39 1 80.41 63 GLY B O 1
ATOM 2789 N N . GLN B 1 64 ? 9.391 5.078 20.681 1 77.77 64 GLN B N 1
ATOM 2790 C CA . GLN B 1 64 ? 8.964 5.379 19.319 1 77.77 64 GLN B CA 1
ATOM 2791 C C . GLN B 1 64 ? 7.456 5.602 19.252 1 77.77 64 GLN B C 1
ATOM 2793 O O . GLN B 1 64 ? 6.989 6.53 18.589 1 77.77 64 GLN B O 1
ATOM 2798 N N . GLU B 1 65 ? 6.823 4.853 20.004 1 71.24 65 GLU B N 1
ATOM 2799 C CA . GLU B 1 65 ? 5.367 4.957 20.046 1 71.24 65 GLU B CA 1
ATOM 2800 C C . GLU B 1 65 ? 4.925 6.24 20.742 1 71.24 65 GLU B C 1
ATOM 2802 O O . GLU B 1 65 ? 3.933 6.857 20.347 1 71.24 65 GLU B O 1
ATOM 2807 N N . ALA B 1 66 ? 5.705 6.67 21.701 1 74.57 66 ALA B N 1
ATOM 2808 C CA . ALA B 1 66 ? 5.325 7.81 22.532 1 74.57 66 ALA B CA 1
ATOM 2809 C C . ALA B 1 66 ? 5.781 9.123 21.903 1 74.57 66 ALA B C 1
ATOM 2811 O O . ALA B 1 66 ? 5.271 10.192 22.244 1 74.57 66 ALA B O 1
ATOM 2812 N N . ARG B 1 67 ? 6.733 8.982 21.041 1 78.07 67 ARG B N 1
ATOM 2813 C CA . ARG B 1 67 ? 7.365 10.177 20.491 1 78.07 67 ARG B CA 1
ATOM 2814 C C . ARG B 1 67 ? 6.336 11.081 19.82 1 78.07 67 ARG B C 1
ATOM 2816 O O . ARG B 1 67 ? 6.272 12.278 20.108 1 78.07 67 ARG B O 1
ATOM 2823 N N . GLY B 1 68 ? 5.498 10.549 19.066 1 69.49 68 GLY B N 1
ATOM 2824 C CA . GLY B 1 68 ? 4.486 11.319 18.36 1 69.49 68 GLY B CA 1
ATOM 2825 C C . GLY B 1 68 ? 3.531 12.042 19.29 1 69.49 68 GLY B C 1
ATOM 2826 O O . GLY B 1 68 ? 3.416 13.269 19.239 1 69.49 68 GLY B O 1
ATOM 2827 N N . PRO B 1 69 ? 2.935 11.305 20.115 1 66.74 69 PRO B N 1
ATOM 2828 C CA . PRO B 1 69 ? 2.026 11.919 21.085 1 66.74 69 PRO B CA 1
ATOM 2829 C C . PRO B 1 69 ? 2.704 12.993 21.932 1 66.74 69 PRO B C 1
ATOM 2831 O O . PRO B 1 69 ? 2.101 14.03 22.221 1 66.74 69 PRO B O 1
ATOM 2834 N N . MET B 1 70 ? 3.945 12.827 22.275 1 74.62 70 MET B N 1
ATOM 2835 C CA . MET B 1 70 ? 4.65 13.782 23.125 1 74.62 70 MET B CA 1
ATOM 2836 C C . MET B 1 70 ? 4.993 15.05 22.35 1 74.62 70 MET B C 1
ATOM 2838 O O . MET B 1 70 ? 4.883 16.156 22.882 1 74.62 70 MET B O 1
ATOM 2842 N N . GLU B 1 71 ? 5.409 14.801 21.159 1 73.61 71 GLU B N 1
ATOM 2843 C CA . GLU B 1 71 ? 5.667 15.959 20.309 1 73.61 71 GLU B CA 1
ATOM 2844 C C . GLU B 1 71 ? 4.406 16.796 20.117 1 73.61 71 GLU B C 1
ATOM 2846 O O . GLU B 1 71 ? 4.449 18.024 20.217 1 73.61 71 GLU B O 1
ATOM 2851 N N . LYS B 1 72 ? 3.417 16.125 19.922 1 67.19 72 LYS B N 1
ATOM 2852 C CA . LYS B 1 72 ? 2.129 16.792 19.754 1 67.19 72 LYS B CA 1
ATOM 2853 C C . LYS B 1 72 ? 1.733 17.547 21.02 1 67.19 72 LYS B C 1
ATOM 2855 O O . LYS B 1 72 ? 1.249 18.679 20.948 1 67.19 72 LYS B O 1
ATOM 2860 N N . LEU B 1 73 ? 1.93 16.963 22.062 1 62.88 73 LEU B N 1
ATOM 2861 C CA . LEU B 1 73 ? 1.586 17.561 23.347 1 62.88 73 LEU B CA 1
ATOM 2862 C C . LEU B 1 73 ? 2.368 18.851 23.572 1 62.88 73 LEU B C 1
ATOM 2864 O O . LEU B 1 73 ? 1.808 19.85 24.029 1 62.88 73 LEU B O 1
ATOM 2868 N N . LEU B 1 74 ? 3.628 18.846 23.294 1 68.26 74 LEU B N 1
ATOM 2869 C CA . LEU B 1 74 ? 4.445 20.039 23.492 1 68.26 74 LEU B CA 1
ATOM 2870 C C . LEU B 1 74 ? 3.997 21.164 22.565 1 68.26 74 LEU B C 1
ATOM 2872 O O . LEU B 1 74 ? 3.955 22.328 22.97 1 68.26 74 LEU B O 1
ATOM 2876 N N . LEU B 1 75 ? 3.753 20.727 21.426 1 64.04 75 LEU B N 1
ATOM 2877 C CA . LEU B 1 75 ? 3.276 21.714 20.463 1 64.04 75 LEU B CA 1
ATOM 2878 C C . LEU B 1 75 ? 1.933 22.292 20.898 1 64.04 75 LEU B C 1
ATOM 2880 O O . LEU B 1 75 ? 1.716 23.503 20.81 1 64.04 75 LEU B O 1
ATOM 2884 N N . ASP B 1 76 ? 1.131 21.439 21.321 1 58.84 76 ASP B N 1
ATOM 2885 C CA . ASP B 1 76 ? -0.176 21.881 21.796 1 58.84 76 ASP B CA 1
ATOM 2886 C C . ASP B 1 76 ? -0.04 22.78 23.023 1 58.84 76 ASP B C 1
ATOM 2888 O O . ASP B 1 76 ? -0.761 23.771 23.156 1 58.84 76 ASP B O 1
ATOM 2892 N N . LEU B 1 77 ? 0.852 22.402 23.923 1 55.46 77 LEU B N 1
ATOM 2893 C CA . LEU B 1 77 ? 1.106 23.197 25.119 1 55.46 77 LEU B CA 1
ATOM 2894 C C . LEU B 1 77 ? 1.629 24.581 24.751 1 55.46 77 LEU B C 1
ATOM 2896 O O . LEU B 1 77 ? 1.202 25.584 25.328 1 55.46 77 LEU B O 1
ATOM 2900 N N . ASP B 1 78 ? 2.612 24.57 23.985 1 56.47 78 ASP B N 1
ATOM 2901 C CA . ASP B 1 78 ? 3.128 25.853 23.517 1 56.47 78 ASP B CA 1
ATOM 2902 C C . ASP B 1 78 ? 2.006 26.726 22.961 1 56.47 78 ASP B C 1
ATOM 2904 O O . ASP B 1 78 ? 1.97 27.934 23.209 1 56.47 78 ASP B O 1
ATOM 2908 N N . ASN B 1 79 ? 1.198 25.99 22.391 1 51.9 79 ASN B N 1
ATOM 2909 C CA . ASN B 1 79 ? 0.05 26.7 21.836 1 51.9 79 ASN B CA 1
ATOM 2910 C C . ASN B 1 79 ? -0.866 27.23 22.936 1 51.9 79 ASN B C 1
ATOM 2912 O O . ASN B 1 79 ? -1.438 28.314 22.804 1 51.9 79 ASN B O 1
ATOM 2916 N N . ILE B 1 80 ? -1.013 26.36 23.857 1 46.54 80 ILE B N 1
ATOM 2917 C CA . ILE B 1 80 ? -1.839 26.766 24.99 1 46.54 80 ILE B CA 1
ATOM 2918 C C . ILE B 1 80 ? -1.185 27.943 25.709 1 46.54 80 ILE B C 1
ATOM 2920 O O . ILE B 1 80 ? -1.864 28.897 26.097 1 46.54 80 ILE B O 1
ATOM 2924 N N . VAL B 1 81 ? 0.06 27.687 25.999 1 45.43 81 VAL B N 1
ATOM 2925 C CA . VAL B 1 81 ? 0.777 28.749 26.698 1 45.43 81 VAL B CA 1
ATOM 2926 C C . VAL B 1 81 ? 0.825 30.001 25.825 1 45.43 81 VAL B C 1
ATOM 2928 O O . VAL B 1 81 ? 0.645 31.117 26.319 1 45.43 81 VAL B O 1
ATOM 2931 N N . THR B 1 82 ? 1.2 29.632 24.638 1 43.42 82 THR B N 1
ATOM 2932 C CA . THR B 1 82 ? 1.182 30.781 23.739 1 43.42 82 THR B CA 1
ATOM 2933 C C . THR B 1 82 ? -0.251 31.162 23.377 1 43.42 82 THR B C 1
ATOM 2935 O O . THR B 1 82 ? -0.48 32.162 22.693 1 43.42 82 THR B O 1
ATOM 2938 N N . GLY B 1 83 ? -1.074 30.187 23.627 1 40.11 83 GLY B N 1
ATOM 2939 C CA . GLY B 1 83 ? -2.485 30.422 23.368 1 40.11 83 GLY B CA 1
ATOM 2940 C C . GLY B 1 83 ? -2.996 31.714 23.977 1 40.11 83 GLY B C 1
ATOM 2941 O O . GLY B 1 83 ? -4.187 32.021 23.886 1 40.11 83 GLY B O 1
ATOM 2942 N N . SER B 1 84 ? -2.611 32.182 25.132 1 37.91 84 SER B N 1
ATOM 2943 C CA . SER B 1 84 ? -3.456 33.324 25.468 1 37.91 84 SER B CA 1
ATOM 2944 C C . SER B 1 84 ? -3.623 34.258 24.274 1 37.91 84 SER B C 1
ATOM 2946 O O . SER B 1 84 ? -4.499 35.125 24.276 1 37.91 84 SER B O 1
ATOM 2948 N N . ARG B 1 85 ? -2.654 34.733 23.597 1 37.12 85 ARG B N 1
ATOM 2949 C CA . ARG B 1 85 ? -3.016 35.628 22.503 1 37.12 85 ARG B CA 1
ATOM 2950 C C . ARG B 1 85 ? -3.739 34.873 21.393 1 37.12 85 ARG B C 1
ATOM 2952 O O . ARG B 1 85 ? -3.172 33.964 20.782 1 37.12 85 ARG B O 1
ATOM 2959 N N . ASP B 1 86 ? -5.019 34.643 21.375 1 40.98 86 ASP B N 1
ATOM 2960 C CA . ASP B 1 86 ? -6.12 33.956 20.707 1 40.98 86 ASP B CA 1
ATOM 2961 C C . ASP B 1 86 ? -5.751 33.593 19.271 1 40.98 86 ASP B C 1
ATOM 2963 O O . ASP B 1 86 ? -6.025 32.481 18.815 1 40.98 86 ASP B O 1
ATOM 2967 N N . LEU B 1 87 ? -5.653 34.667 18.336 1 41.08 87 LEU B N 1
ATOM 2968 C CA . LEU B 1 87 ? -5.523 34.704 16.884 1 41.08 87 LEU B CA 1
ATOM 2969 C C . LEU B 1 87 ? -4.239 34.013 16.435 1 41.08 87 LEU B C 1
ATOM 2971 O O . LEU B 1 87 ? -4.135 33.571 15.289 1 41.08 87 LEU B O 1
ATOM 2975 N N . ALA B 1 88 ? -3.193 34.068 17.156 1 42.3 88 ALA B N 1
ATOM 2976 C CA . ALA B 1 88 ? -1.85 33.641 16.774 1 42.3 88 ALA B CA 1
ATOM 2977 C C . ALA B 1 88 ? -1.693 32.13 16.922 1 42.3 88 ALA B C 1
ATOM 2979 O O . ALA B 1 88 ? -0.869 31.516 16.24 1 42.3 88 ALA B O 1
ATOM 2980 N N . ALA B 1 89 ? -2.292 31.504 17.895 1 46.14 89 ALA B N 1
ATOM 2981 C CA . ALA B 1 89 ? -2.262 30.084 18.235 1 46.14 89 ALA B CA 1
ATOM 2982 C C . ALA B 1 89 ? -2.839 29.237 17.105 1 46.14 89 ALA B C 1
ATOM 2984 O O . ALA B 1 89 ? -2.446 28.082 16.923 1 46.14 89 ALA B O 1
ATOM 2985 N N . LEU B 1 90 ? -3.803 29.892 16.419 1 50.95 90 LEU B N 1
ATOM 2986 C CA . LEU B 1 90 ? -4.424 29.318 15.23 1 50.95 90 LEU B CA 1
ATOM 2987 C C . LEU B 1 90 ? -3.403 29.158 14.108 1 50.95 90 LEU B C 1
ATOM 2989 O O . LEU B 1 90 ? -3.723 28.622 13.044 1 50.95 90 LEU B O 1
ATOM 2993 N N . ARG B 1 91 ? -2.151 29.65 14.488 1 59.01 91 ARG B N 1
ATOM 2994 C CA . ARG B 1 91 ? -1.282 29.788 13.324 1 59.01 91 ARG B CA 1
ATOM 2995 C C . ARG B 1 91 ? -0.172 28.743 13.342 1 59.01 91 ARG B C 1
ATOM 2997 O O . ARG B 1 91 ? 0.615 28.648 12.398 1 59.01 91 ARG B O 1
ATOM 3004 N N . ARG B 1 92 ? -0.082 27.878 14.567 1 72.42 92 ARG B N 1
ATOM 3005 C CA . ARG B 1 92 ? 1.001 26.899 14.557 1 72.42 92 ARG B CA 1
ATOM 3006 C C . ARG B 1 92 ? 0.572 25.602 15.235 1 72.42 92 ARG B C 1
ATOM 3008 O O . ARG B 1 92 ? -0.323 25.605 16.083 1 72.42 92 ARG B O 1
ATOM 3015 N N . GLY B 1 93 ? 0.792 24.494 14.826 1 83.25 93 GLY B N 1
ATOM 3016 C CA . GLY B 1 93 ? 0.505 23.202 15.429 1 83.25 93 GLY B CA 1
ATOM 3017 C C . GLY B 1 93 ? 0.753 22.037 14.489 1 83.25 93 GLY B C 1
ATOM 3018 O O . GLY B 1 93 ? 1.32 22.214 13.408 1 83.25 93 GLY B O 1
ATOM 3019 N N . VAL B 1 94 ? 0.496 20.848 15.14 1 87.33 94 VAL B N 1
ATOM 3020 C CA . VAL B 1 94 ? 0.631 19.614 14.374 1 87.33 94 VAL B CA 1
ATOM 3021 C C . VAL B 1 94 ? -0.694 18.855 14.378 1 87.33 94 VAL B C 1
ATOM 3023 O O . VAL B 1 94 ? -1.349 18.743 15.418 1 87.33 94 VAL B O 1
ATOM 3026 N N . VAL B 1 95 ? -1.117 18.527 13.201 1 93.28 95 VAL B N 1
ATOM 3027 C CA . VAL B 1 95 ? -2.297 17.68 13.062 1 93.28 95 VAL B CA 1
ATOM 3028 C C . VAL B 1 95 ? -1.903 16.342 12.441 1 93.28 95 VAL B C 1
ATOM 3030 O O . VAL B 1 95 ? -1.246 16.304 11.398 1 93.28 95 VAL B O 1
ATOM 3033 N N . THR B 1 96 ? -2.264 15.241 13.099 1 94.92 96 THR B N 1
ATOM 3034 C CA . THR B 1 96 ? -2.016 13.898 12.587 1 94.92 96 THR B CA 1
ATOM 3035 C C . THR B 1 96 ? -3.323 13.222 12.186 1 94.92 96 THR B C 1
ATOM 3037 O O . THR B 1 96 ? -4.248 13.119 12.995 1 94.92 96 THR B O 1
ATOM 3040 N N . LEU B 1 97 ? -3.399 12.828 10.912 1 97.21 97 LEU B N 1
ATOM 3041 C CA . LEU B 1 97 ? -4.619 12.148 10.489 1 97.21 97 LEU B CA 1
ATOM 3042 C C . LEU B 1 97 ? -4.296 10.818 9.817 1 97.21 97 LEU B C 1
ATOM 3044 O O . LEU B 1 97 ? -3.183 10.622 9.324 1 97.21 97 LEU B O 1
ATOM 3048 N N . ALA B 1 98 ? -5.223 9.88 9.929 1 98.43 98 ALA B N 1
ATOM 3049 C CA . ALA B 1 98 ? -5.185 8.596 9.234 1 98.43 98 ALA B CA 1
ATOM 3050 C C . ALA B 1 98 ? -6.289 8.508 8.183 1 98.43 98 ALA B C 1
ATOM 3052 O O . ALA B 1 98 ? -7.414 8.958 8.417 1 98.43 98 ALA B O 1
ATOM 3053 N N . ALA B 1 99 ? -5.924 8.013 7.023 1 98.2 99 ALA B N 1
ATOM 3054 C CA . ALA B 1 99 ? -6.928 7.959 5.964 1 98.2 99 ALA B CA 1
ATOM 3055 C C . ALA B 1 99 ? -6.755 6.709 5.107 1 98.2 99 ALA B C 1
ATOM 3057 O O . ALA B 1 99 ? -5.65 6.172 4.997 1 98.2 99 ALA B O 1
ATOM 3058 N N . LEU B 1 100 ? -7.794 6.335 4.486 1 97.04 100 LEU B N 1
ATOM 3059 C CA . LEU B 1 100 ? -7.772 5.201 3.569 1 97.04 100 LEU B CA 1
ATOM 3060 C C . LEU B 1 100 ? -6.927 5.513 2.338 1 97.04 100 LEU B C 1
ATOM 3062 O O . LEU B 1 100 ? -6.914 6.65 1.861 1 97.04 100 LEU B O 1
ATOM 3066 N N . PRO B 1 101 ? -6.397 4.455 1.742 1 94.25 101 PRO B N 1
ATOM 3067 C CA . PRO B 1 101 ? -5.577 4.662 0.546 1 94.25 101 PRO B CA 1
ATOM 3068 C C . PRO B 1 101 ? -6.355 5.306 -0.599 1 94.25 101 PRO B C 1
ATOM 3070 O O . PRO B 1 101 ? -5.826 6.174 -1.298 1 94.25 101 PRO B O 1
ATOM 3073 N N . SER B 1 102 ? -7.559 4.95 -0.804 1 92.87 102 SER B N 1
ATOM 3074 C CA . SER B 1 102 ? -8.361 5.516 -1.883 1 92.87 102 SER B CA 1
ATOM 3075 C C . SER B 1 102 ? -8.574 7.013 -1.686 1 92.87 102 SER B C 1
ATOM 3077 O O . SER B 1 102 ? -8.545 7.781 -2.65 1 92.87 102 SER B O 1
ATOM 3079 N N . VAL B 1 103 ? -8.736 7.43 -0.463 1 95.64 103 VAL B N 1
ATOM 3080 C CA . VAL B 1 103 ? -8.938 8.841 -0.15 1 95.64 103 VAL B CA 1
ATOM 3081 C C . VAL B 1 103 ? -7.628 9.604 -0.335 1 95.64 103 VAL B C 1
ATOM 3083 O O . VAL B 1 103 ? -7.62 10.715 -0.871 1 95.64 103 VAL B O 1
ATOM 3086 N N . CYS B 1 104 ? -6.574 8.98 0.085 1 96.33 104 CYS B N 1
ATOM 3087 C CA . CYS B 1 104 ? -5.249 9.585 0.007 1 96.33 104 CYS B CA 1
ATOM 3088 C C . CYS B 1 104 ? -4.819 9.772 -1.443 1 96.33 104 CYS B C 1
ATOM 3090 O O . CYS B 1 104 ? -4.068 10.697 -1.758 1 96.33 104 CYS B O 1
ATOM 3092 N N . ALA B 1 105 ? -5.315 8.905 -2.272 1 92.77 105 ALA B N 1
ATOM 3093 C CA . ALA B 1 105 ? -4.924 8.955 -3.678 1 92.77 105 ALA B CA 1
ATOM 3094 C C . ALA B 1 105 ? -5.828 9.899 -4.466 1 92.77 105 ALA B C 1
ATOM 3096 O O . ALA B 1 105 ? -5.511 10.271 -5.598 1 92.77 105 ALA B O 1
ATOM 3097 N N . GLY B 1 106 ? -6.919 10.279 -3.887 1 92.29 106 GLY B N 1
ATOM 3098 C CA . GLY B 1 106 ? -7.912 11.041 -4.627 1 92.29 106 GLY B CA 1
ATOM 3099 C C . GLY B 1 106 ? -8.259 12.364 -3.973 1 92.29 106 GLY B C 1
ATOM 3100 O O . GLY B 1 106 ? -7.547 13.355 -4.149 1 92.29 106 GLY B O 1
ATOM 3101 N N . ALA B 1 107 ? -9.164 12.35 -3.142 1 94.79 107 ALA B N 1
ATOM 3102 C CA . ALA B 1 107 ? -9.87 13.547 -2.691 1 94.79 107 ALA B CA 1
ATOM 3103 C C . ALA B 1 107 ? -9.054 14.303 -1.646 1 94.79 107 ALA B C 1
ATOM 3105 O O . ALA B 1 107 ? -9.166 15.526 -1.528 1 94.79 107 ALA B O 1
ATOM 3106 N N . LEU B 1 108 ? -8.19 13.661 -0.939 1 97.1 108 LEU B N 1
ATOM 3107 C CA . LEU B 1 108 ? -7.568 14.254 0.24 1 97.1 108 LEU B CA 1
ATOM 3108 C C . LEU B 1 108 ? -6.461 15.223 -0.159 1 97.1 108 LEU B C 1
ATOM 3110 O O . LEU B 1 108 ? -6.381 16.334 0.371 1 97.1 108 LEU B O 1
ATOM 3114 N N . PRO B 1 109 ? -5.654 14.916 -1.137 1 97.12 109 PRO B N 1
ATOM 3115 C CA . PRO B 1 109 ? -4.503 15.772 -1.438 1 97.12 109 PRO B CA 1
ATOM 3116 C C . PRO B 1 109 ? -4.91 17.185 -1.85 1 97.12 109 PRO B C 1
ATOM 3118 O O . PRO B 1 109 ? -4.346 18.163 -1.353 1 97.12 109 PRO B O 1
ATOM 3121 N N . PRO B 1 110 ? -5.923 17.359 -2.693 1 96.49 110 PRO B N 1
ATOM 3122 C CA . PRO B 1 110 ? -6.345 18.73 -2.987 1 96.49 110 PRO B CA 1
ATOM 3123 C C . PRO B 1 110 ? -6.823 19.48 -1.746 1 96.49 110 PRO B C 1
ATOM 3125 O O . PRO B 1 110 ? -6.581 20.683 -1.615 1 96.49 110 PRO B O 1
ATOM 3128 N N . ALA B 1 111 ? -7.491 18.802 -0.903 1 97.43 111 ALA B N 1
ATOM 3129 C CA . ALA B 1 111 ? -7.959 19.424 0.332 1 97.43 111 ALA B CA 1
ATOM 3130 C C . ALA B 1 111 ? -6.787 19.811 1.23 1 97.43 111 ALA B C 1
ATOM 3132 O O . ALA B 1 111 ? -6.813 20.859 1.879 1 97.43 111 ALA B O 1
ATOM 3133 N N . LEU B 1 112 ? -5.791 18.975 1.309 1 97.19 112 LEU B N 1
ATOM 3134 C CA . LEU B 1 112 ? -4.613 19.26 2.122 1 97.19 112 LEU B CA 1
ATOM 3135 C C . LEU B 1 112 ? -3.841 20.45 1.563 1 97.19 112 LEU B C 1
ATOM 3137 O O . LEU B 1 112 ? -3.263 21.232 2.321 1 97.19 112 LEU B O 1
ATOM 3141 N N . ARG B 1 113 ? -3.791 20.541 0.243 1 96.8 113 ARG B N 1
ATOM 3142 C CA . ARG B 1 113 ? -3.171 21.71 -0.373 1 96.8 113 ARG B CA 1
ATOM 3143 C C . ARG B 1 113 ? -3.851 22.995 0.086 1 96.8 113 ARG B C 1
ATOM 3145 O O . ARG B 1 113 ? -3.181 23.948 0.491 1 96.8 113 ARG B O 1
ATOM 3152 N N . LEU B 1 114 ? -5.144 23.002 0.089 1 96.14 114 LEU B N 1
ATOM 3153 C CA . LEU B 1 114 ? -5.917 24.162 0.52 1 96.14 114 LEU B CA 1
ATOM 3154 C C . LEU B 1 114 ? -5.658 24.473 1.99 1 96.14 114 LEU B C 1
ATOM 3156 O O . LEU B 1 114 ? -5.516 25.638 2.367 1 96.14 114 LEU B O 1
ATOM 3160 N N . PHE B 1 115 ? -5.602 23.455 2.761 1 95.95 115 PHE B N 1
ATOM 3161 C CA . PHE B 1 115 ? -5.348 23.64 4.185 1 95.95 115 PHE B CA 1
ATOM 3162 C C . PHE B 1 115 ? -3.988 24.291 4.411 1 95.95 115 PHE B C 1
ATOM 3164 O O . PHE B 1 115 ? -3.861 25.206 5.227 1 95.95 115 PHE B O 1
ATOM 3171 N N . ARG B 1 116 ? -3.033 23.793 3.749 1 93.27 116 ARG B N 1
ATOM 3172 C CA . ARG B 1 116 ? -1.682 24.327 3.888 1 93.27 116 ARG B CA 1
ATOM 3173 C C . ARG B 1 116 ? -1.63 25.796 3.48 1 93.27 116 ARG B C 1
ATOM 3175 O O . ARG B 1 116 ? -0.912 26.59 4.092 1 93.27 116 ARG B O 1
ATOM 3182 N N . GLU B 1 117 ? -2.32 26.177 2.488 1 92.75 117 GLU B N 1
ATOM 3183 C CA . GLU B 1 117 ? -2.374 27.558 2.019 1 92.75 117 GLU B CA 1
ATOM 3184 C C . GLU B 1 117 ? -3.022 28.47 3.057 1 92.75 117 GLU B C 1
ATOM 3186 O O . GLU B 1 117 ? -2.579 29.602 3.261 1 92.75 117 GLU B O 1
ATOM 3191 N N . ARG B 1 118 ? -3.966 27.937 3.724 1 91.68 118 ARG B N 1
ATOM 3192 C CA . ARG B 1 118 ? -4.744 28.739 4.664 1 91.68 118 ARG B CA 1
ATOM 3193 C C . ARG B 1 118 ? -4.093 28.751 6.043 1 91.68 118 ARG B C 1
ATOM 3195 O O . ARG B 1 118 ? -4.19 29.74 6.772 1 91.68 118 ARG B O 1
ATOM 3202 N N . PHE B 1 119 ? -3.495 27.619 6.344 1 91.2 119 PHE B N 1
ATOM 3203 C CA . PHE B 1 119 ? -2.917 27.469 7.674 1 91.2 119 PHE B CA 1
ATOM 3204 C C . PHE B 1 119 ? -1.46 27.03 7.585 1 91.2 119 PHE B C 1
ATOM 3206 O O . PHE B 1 119 ? -1.094 25.97 8.095 1 91.2 119 PHE B O 1
ATOM 3213 N N . ALA B 1 120 ? -0.579 27.845 7.131 1 87.7 120 ALA B N 1
ATOM 3214 C CA . ALA B 1 120 ? 0.81 27.535 6.804 1 87.7 120 ALA B CA 1
ATOM 3215 C C . ALA B 1 120 ? 1.604 27.187 8.059 1 87.7 120 ALA B C 1
ATOM 3217 O O . ALA B 1 120 ? 2.647 26.534 7.98 1 87.7 120 ALA B O 1
ATOM 3218 N N . GLY B 1 121 ? 1.104 27.514 9.175 1 86.76 121 GLY B N 1
ATOM 3219 C CA . GLY B 1 121 ? 1.815 27.263 10.418 1 86.76 121 GLY B CA 1
ATOM 3220 C C . GLY B 1 121 ? 1.496 25.91 11.025 1 86.76 121 GLY B C 1
ATOM 3221 O O . GLY B 1 121 ? 2.131 25.494 11.997 1 86.76 121 GLY B O 1
ATOM 3222 N N . ILE B 1 122 ? 0.548 25.223 10.436 1 89.18 122 ILE B N 1
ATOM 3223 C CA . ILE B 1 122 ? 0.148 23.924 10.964 1 89.18 122 ILE B CA 1
ATO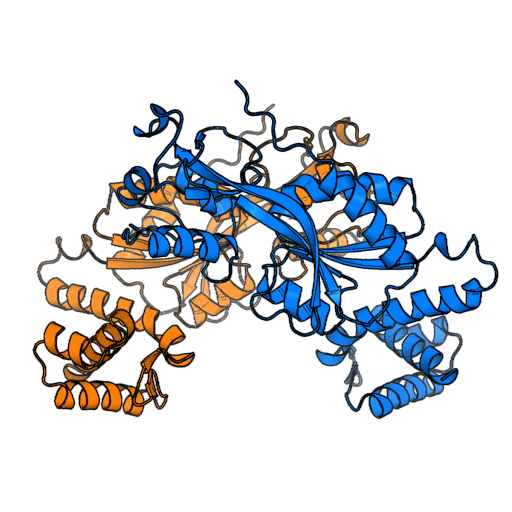M 3224 C C . ILE B 1 122 ? 0.776 22.811 10.128 1 89.18 122 ILE B C 1
ATOM 3226 O O . ILE B 1 122 ? 0.603 22.77 8.908 1 89.18 122 ILE B O 1
ATOM 3230 N N . GLU B 1 123 ? 1.508 21.937 10.753 1 90.92 123 GLU B N 1
ATOM 3231 C CA . GLU B 1 123 ? 2.086 20.764 10.104 1 90.92 123 GLU B CA 1
ATOM 3232 C C . GLU B 1 123 ? 1.093 19.606 10.071 1 90.92 123 GLU B C 1
ATOM 3234 O O . GLU B 1 123 ? 0.469 19.287 11.085 1 90.92 123 GLU B O 1
ATOM 3239 N N . VAL B 1 124 ? 0.951 19.022 8.923 1 94.64 124 VAL B N 1
ATOM 3240 C CA . VAL B 1 124 ? 0.051 17.883 8.78 1 94.64 124 VAL B CA 1
ATOM 3241 C C . VAL B 1 124 ? 0.863 16.599 8.625 1 94.64 124 VAL B C 1
ATOM 3243 O O . VAL B 1 124 ? 1.761 16.523 7.783 1 94.64 124 VAL B O 1
ATOM 3246 N N . ARG B 1 125 ? 0.585 15.605 9.442 1 95.03 125 ARG B N 1
ATOM 3247 C CA . ARG B 1 125 ? 1.121 14.252 9.331 1 95.03 125 ARG B CA 1
ATOM 3248 C C . ARG B 1 125 ? 0.041 13.269 8.892 1 95.03 125 ARG B C 1
ATOM 3250 O O . ARG B 1 125 ? -1.074 13.288 9.418 1 95.03 125 ARG B O 1
ATOM 3257 N N . LEU B 1 126 ? 0.395 12.462 7.922 1 97.44 126 LEU B N 1
ATOM 3258 C CA . LEU B 1 126 ? -0.585 11.575 7.303 1 97.44 126 LEU B CA 1
ATOM 3259 C C . LEU B 1 126 ? -0.176 10.115 7.465 1 97.44 126 LEU B C 1
ATOM 3261 O O . LEU B 1 126 ? 0.967 9.751 7.178 1 97.44 126 LEU B O 1
ATOM 3265 N N . HIS B 1 127 ? -1.093 9.337 7.938 1 97.09 127 HIS B N 1
ATOM 3266 C CA . HIS B 1 127 ? -0.97 7.884 7.943 1 97.09 127 HIS B CA 1
ATOM 3267 C C . HIS B 1 127 ? -1.965 7.244 6.98 1 97.09 127 HIS B C 1
ATOM 3269 O O . HIS B 1 127 ? -3.169 7.224 7.247 1 97.09 127 HIS B O 1
ATOM 3275 N N . ASP B 1 128 ? -1.486 6.801 5.88 1 96.91 128 ASP B N 1
ATOM 3276 C CA . ASP B 1 128 ? -2.365 6.052 4.987 1 96.91 128 ASP B CA 1
ATOM 3277 C C . ASP B 1 128 ? -2.431 4.58 5.389 1 96.91 128 ASP B C 1
ATOM 3279 O O . ASP B 1 128 ? -1.468 3.835 5.196 1 96.91 128 ASP B O 1
ATOM 3283 N N . LEU B 1 129 ? -3.617 4.173 5.87 1 95.38 129 LEU B N 1
ATOM 3284 C CA . LEU B 1 129 ? -3.805 2.883 6.525 1 95.38 129 LEU B CA 1
ATOM 3285 C C . LEU B 1 129 ? -5.108 2.229 6.076 1 95.38 129 LEU B C 1
ATOM 3287 O O . LEU B 1 129 ? -5.967 2.889 5.486 1 95.38 129 LEU B O 1
ATOM 3291 N N . VAL B 1 130 ? -5.174 0.968 6.386 1 94.4 130 VAL B N 1
ATOM 3292 C CA . VAL B 1 130 ? -6.435 0.262 6.181 1 94.4 130 VAL B CA 1
ATOM 3293 C C . VAL B 1 130 ? -7.421 0.633 7.286 1 94.4 130 VAL B C 1
ATOM 3295 O O . VAL B 1 130 ? -7.024 1.148 8.334 1 94.4 130 VAL B O 1
ATOM 3298 N N . ALA B 1 131 ? -8.609 0.274 7.157 1 95.12 131 ALA B N 1
ATOM 3299 C CA . ALA B 1 131 ? -9.727 0.797 7.939 1 95.12 131 ALA B CA 1
ATOM 3300 C C . ALA B 1 131 ? -9.571 0.451 9.417 1 95.12 131 ALA B C 1
ATOM 3302 O O . ALA B 1 131 ? -9.68 1.326 10.28 1 95.12 131 ALA B O 1
ATOM 3303 N N . HIS B 1 132 ? -9.31 -0.807 9.765 1 93.12 132 HIS B N 1
ATOM 3304 C CA . HIS B 1 132 ? -9.273 -1.214 11.165 1 93.12 132 HIS B CA 1
ATOM 3305 C C . HIS B 1 132 ? -8.136 -0.523 11.91 1 93.12 132 HIS B C 1
ATOM 3307 O O . HIS B 1 132 ? -8.251 -0.241 13.105 1 93.12 132 HIS B O 1
ATOM 3313 N N . ARG B 1 133 ? -7.07 -0.244 11.215 1 95.15 133 ARG B N 1
ATOM 3314 C CA . ARG B 1 133 ? -5.955 0.465 11.834 1 95.15 133 ARG B CA 1
ATOM 3315 C C . ARG B 1 133 ? -6.304 1.929 12.078 1 95.15 133 ARG B C 1
ATOM 3317 O O . ARG B 1 133 ? -5.861 2.523 13.063 1 95.15 133 ARG B O 1
ATOM 3324 N N . ILE B 1 134 ? -7.063 2.482 11.17 1 97.09 134 ILE B N 1
ATOM 3325 C CA . ILE B 1 134 ? -7.527 3.851 11.371 1 97.09 134 ILE B CA 1
ATOM 3326 C C . ILE B 1 134 ? -8.353 3.933 12.652 1 97.09 134 ILE B C 1
ATOM 3328 O O . ILE B 1 134 ? -8.108 4.792 13.502 1 97.09 134 ILE B O 1
ATOM 3332 N N . HIS B 1 135 ? -9.266 3.023 12.791 1 96.8 135 HIS B N 1
ATOM 3333 C CA . HIS B 1 135 ? -10.109 2.999 13.981 1 96.8 135 HIS B CA 1
ATOM 3334 C C . HIS B 1 135 ? -9.27 2.866 15.248 1 96.8 135 HIS B C 1
ATOM 3336 O O . HIS B 1 135 ? -9.488 3.592 16.221 1 96.8 135 HIS B O 1
ATOM 3342 N N . ALA B 1 136 ? -8.342 1.978 15.204 1 94.17 136 ALA B N 1
ATOM 3343 C CA . ALA B 1 136 ? -7.491 1.726 16.364 1 94.17 136 ALA B CA 1
ATOM 3344 C C . ALA B 1 136 ? -6.664 2.959 16.715 1 94.17 136 ALA B C 1
ATOM 3346 O O . ALA B 1 136 ? -6.571 3.34 17.885 1 94.17 136 ALA B O 1
ATOM 3347 N N . GLN B 1 137 ? -6.09 3.611 15.7 1 94.96 137 GLN B N 1
ATOM 3348 C CA . GLN B 1 137 ? -5.234 4.77 15.93 1 94.96 137 GLN B CA 1
ATOM 3349 C C . GLN B 1 137 ? -6.034 5.942 16.491 1 94.96 137 GLN B C 1
ATOM 3351 O O . GLN B 1 137 ? -5.53 6.706 17.317 1 94.96 137 GLN B O 1
ATOM 3356 N N . VAL B 1 138 ? -7.247 6.096 16.051 1 94.61 138 VAL B N 1
ATOM 3357 C CA . VAL B 1 138 ? -8.105 7.159 16.565 1 94.61 138 VAL B CA 1
ATOM 3358 C C . VAL B 1 138 ? -8.492 6.857 18.011 1 94.61 138 VAL B C 1
ATOM 3360 O O . VAL B 1 138 ? -8.413 7.732 18.877 1 94.61 138 VAL B O 1
ATOM 3363 N N . ARG B 1 139 ? -8.84 5.602 18.265 1 90.95 139 ARG B N 1
ATOM 3364 C CA . ARG B 1 139 ? -9.243 5.197 19.608 1 90.95 139 ARG B CA 1
ATOM 3365 C C . ARG B 1 139 ? -8.107 5.398 20.605 1 90.95 139 ARG B C 1
ATOM 3367 O O . ARG B 1 139 ? -8.336 5.825 21.738 1 90.95 139 ARG B O 1
ATOM 3374 N N . GLU B 1 140 ? -6.939 5.086 20.166 1 86.43 140 GLU B N 1
ATOM 3375 C CA . GLU B 1 140 ? -5.765 5.139 21.032 1 86.43 140 GLU B CA 1
ATOM 3376 C C . GLU B 1 140 ? -5.213 6.558 21.126 1 86.43 140 GLU B C 1
ATOM 3378 O O . GLU B 1 140 ? -4.34 6.836 21.952 1 86.43 140 GLU B O 1
ATOM 3383 N N . GLY B 1 141 ? -5.675 7.405 20.285 1 87.1 141 GLY B N 1
ATOM 3384 C CA . GLY B 1 141 ? -5.215 8.785 20.299 1 87.1 141 GLY B CA 1
ATOM 3385 C C . GLY B 1 141 ? -3.882 8.977 19.601 1 87.1 141 GLY B C 1
ATOM 3386 O O . GLY B 1 141 ? -3.203 9.984 19.814 1 87.1 141 GLY B O 1
ATOM 3387 N N . ALA B 1 142 ? -3.512 7.994 18.846 1 88.61 142 ALA B N 1
ATOM 3388 C CA . ALA B 1 142 ? -2.258 8.075 18.101 1 88.61 142 ALA B CA 1
ATOM 3389 C C . ALA B 1 142 ? -2.368 9.071 16.95 1 88.61 142 ALA B C 1
ATOM 3391 O O . ALA B 1 142 ? -1.358 9.599 16.478 1 88.61 142 ALA B O 1
ATOM 3392 N N . VAL B 1 143 ? -3.606 9.308 16.481 1 94.74 143 VAL B N 1
ATOM 3393 C CA . VAL B 1 143 ? -3.912 10.344 15.499 1 94.74 143 VAL B CA 1
ATOM 3394 C C . VAL B 1 143 ? -5.05 11.223 16.013 1 94.74 143 VAL B C 1
ATOM 3396 O O . VAL B 1 143 ? -5.782 10.831 16.926 1 94.74 143 VAL B O 1
ATOM 3399 N N . ASP B 1 144 ? -5.106 12.412 15.496 1 93.27 144 ASP B N 1
ATOM 3400 C CA . ASP B 1 144 ? -6.135 13.345 15.943 1 93.27 144 ASP B CA 1
ATOM 3401 C C . ASP B 1 144 ? -7.514 12.927 15.435 1 93.27 144 ASP B C 1
ATOM 3403 O O . ASP B 1 144 ? -8.506 13.033 16.158 1 93.27 144 ASP B O 1
ATOM 3407 N N . PHE B 1 145 ? -7.612 12.489 14.2 1 97.33 145 PHE B N 1
ATOM 3408 C CA . PHE B 1 145 ? -8.84 11.943 13.634 1 97.33 145 PHE B CA 1
ATOM 3409 C C . PHE B 1 145 ? -8.545 11.14 12.372 1 97.33 145 PHE B C 1
ATOM 3411 O O . PHE B 1 145 ? -7.401 11.09 11.915 1 97.33 145 PHE B O 1
ATOM 3418 N N . GLY B 1 146 ? -9.593 10.4 11.908 1 98.44 146 GLY B N 1
ATOM 3419 C CA . GLY B 1 146 ? -9.424 9.537 10.751 1 98.44 146 GLY B CA 1
ATOM 3420 C C . GLY B 1 146 ? -10.4 9.842 9.631 1 98.44 146 GLY B C 1
ATOM 3421 O O . GLY B 1 146 ? -11.348 10.609 9.818 1 98.44 146 GLY B O 1
ATOM 3422 N N . ILE B 1 147 ? -10.078 9.382 8.438 1 98.39 147 ILE B N 1
ATOM 3423 C CA . ILE B 1 147 ? -10.967 9.429 7.282 1 98.39 147 ILE B CA 1
ATOM 3424 C C . ILE B 1 147 ? -11.132 8.027 6.701 1 98.39 147 ILE B C 1
ATOM 3426 O O . ILE B 1 147 ? -10.186 7.462 6.147 1 98.39 147 ILE B O 1
ATOM 3430 N N . GLY B 1 148 ? -12.293 7.479 6.825 1 97.41 148 GLY B N 1
ATOM 3431 C CA . GLY B 1 148 ? -12.527 6.114 6.383 1 97.41 148 GLY B CA 1
ATOM 3432 C C . GLY B 1 148 ? -13.98 5.692 6.491 1 97.41 148 GLY B C 1
ATOM 3433 O O . GLY B 1 148 ? -14.881 6.533 6.447 1 97.41 148 GLY B O 1
ATOM 3434 N N . VAL B 1 149 ? -14.143 4.42 6.534 1 96.34 149 VAL B N 1
ATOM 3435 C CA . VAL B 1 149 ? -15.491 3.87 6.624 1 96.34 149 VAL B CA 1
ATOM 3436 C C . VAL B 1 149 ? -15.92 3.789 8.088 1 96.34 149 VAL B C 1
ATOM 3438 O O . VAL B 1 149 ? -15.078 3.785 8.988 1 96.34 149 VAL B O 1
ATOM 3441 N N . ARG B 1 150 ? -17.177 3.711 8.239 1 94.73 150 ARG B N 1
ATOM 3442 C CA . ARG B 1 150 ? -17.721 3.591 9.588 1 94.73 150 ARG B CA 1
ATOM 3443 C C . ARG B 1 150 ? -17.281 2.286 10.242 1 94.73 150 ARG B C 1
ATOM 3445 O O . ARG B 1 150 ? -17.312 1.228 9.611 1 94.73 150 ARG B O 1
ATOM 3452 N N . ALA B 1 151 ? -16.895 2.345 11.478 1 90.75 151 ALA B N 1
ATOM 3453 C CA . ALA B 1 151 ? -16.518 1.14 12.213 1 90.75 151 ALA B CA 1
ATOM 3454 C C . ALA B 1 151 ? -17.741 0.28 12.52 1 90.75 151 ALA B C 1
ATOM 3456 O O . ALA B 1 151 ? -18.819 0.805 12.813 1 90.75 151 ALA B O 1
ATOM 3457 N N . ARG B 1 152 ? -17.523 -0.967 12.419 1 82.29 152 ARG B N 1
ATOM 3458 C CA . ARG B 1 152 ? -18.6 -1.871 12.809 1 82.29 152 ARG B CA 1
ATOM 3459 C C . ARG B 1 152 ? -18.961 -1.69 14.28 1 82.29 152 ARG B C 1
ATOM 3461 O O . ARG B 1 152 ? -20.138 -1.576 14.626 1 82.29 152 ARG B O 1
ATOM 3468 N N . LEU B 1 153 ? -17.891 -1.666 15.113 1 77.9 153 LEU B N 1
ATOM 3469 C CA . LEU B 1 153 ? -18.064 -1.35 16.527 1 77.9 153 LEU B CA 1
ATOM 3470 C C . LEU B 1 153 ? -17.688 0.1 16.81 1 77.9 153 LEU B C 1
ATOM 3472 O O . LEU B 1 153 ? -16.504 0.431 16.909 1 77.9 153 LEU B O 1
ATOM 3476 N N . SER B 1 154 ? -18.655 0.936 16.875 1 77.7 154 SER B N 1
ATOM 3477 C CA . SER B 1 154 ? -18.438 2.379 16.888 1 77.7 154 SER B CA 1
ATOM 3478 C C . SER B 1 154 ? -18.261 2.899 18.31 1 77.7 154 SER B C 1
ATOM 3480 O O . SER B 1 154 ? -18.193 4.11 18.531 1 77.7 154 SER B O 1
ATOM 3482 N N . HIS B 1 155 ? -18.18 1.949 19.169 1 83.64 155 HIS B N 1
ATOM 3483 C CA . HIS B 1 155 ? -18.054 2.455 20.531 1 83.64 155 HIS B CA 1
ATOM 3484 C C . HIS B 1 155 ? -16.815 3.332 20.68 1 83.64 155 HIS B C 1
ATOM 3486 O O . HIS B 1 155 ? -15.719 2.938 20.277 1 83.64 155 HIS B O 1
ATOM 3492 N N . GLY B 1 156 ? -17.088 4.543 21.108 1 90.76 156 GLY B N 1
ATOM 3493 C CA . GLY B 1 156 ? -16.013 5.48 21.393 1 90.76 156 GLY B CA 1
ATOM 3494 C C . GLY B 1 156 ? -15.586 6.285 20.18 1 90.76 156 GLY B C 1
ATOM 3495 O O . GLY B 1 156 ? -14.645 7.079 20.255 1 90.76 156 GLY B O 1
ATOM 3496 N N . LEU B 1 157 ? -16.261 6.019 19.068 1 95.7 157 LEU B N 1
ATOM 3497 C CA . LEU B 1 157 ? -15.905 6.757 17.861 1 95.7 157 LEU B CA 1
ATOM 3498 C C . LEU B 1 157 ? -17.117 7.491 17.296 1 95.7 157 LEU B C 1
ATOM 3500 O O . LEU B 1 157 ? -18.218 6.938 17.25 1 95.7 157 LEU B O 1
ATOM 3504 N N . ASP B 1 158 ? -16.97 8.707 16.926 1 95.58 158 ASP B N 1
ATOM 3505 C CA . ASP B 1 158 ? -17.949 9.478 16.166 1 95.58 158 ASP B CA 1
ATOM 3506 C C . ASP B 1 158 ? -17.631 9.448 14.673 1 95.58 158 ASP B C 1
ATOM 3508 O O . ASP B 1 158 ? -16.471 9.304 14.282 1 95.58 158 ASP B O 1
ATOM 3512 N N . PHE B 1 159 ? -18.661 9.525 13.906 1 97.02 159 PHE B N 1
ATOM 3513 C CA . PHE B 1 159 ? -18.534 9.413 12.458 1 97.02 159 PHE B CA 1
ATOM 3514 C C . PHE B 1 159 ? -19.365 10.481 11.756 1 97.02 159 PHE B C 1
ATOM 3516 O O . PHE B 1 159 ? -20.565 10.607 12.009 1 97.02 159 PHE B O 1
ATOM 3523 N N . VAL B 1 160 ? -18.731 11.316 10.819 1 96.51 160 VAL B N 1
ATOM 3524 C CA . VAL B 1 160 ? -19.403 12.32 10.002 1 96.51 160 VAL B CA 1
ATOM 3525 C C . VAL B 1 160 ? -19.186 12.013 8.522 1 96.51 160 VAL B C 1
ATOM 3527 O O . VAL B 1 160 ? -18.081 12.183 8.001 1 96.51 160 VAL B O 1
ATOM 3530 N N . PRO B 1 161 ? -20.238 11.58 7.793 1 96.46 161 PRO B N 1
ATOM 3531 C CA . PRO B 1 161 ? -20.073 11.297 6.365 1 96.46 161 PRO B CA 1
ATOM 3532 C C . PRO B 1 161 ? -19.662 12.529 5.563 1 96.46 161 PRO B C 1
ATOM 3534 O O . PRO B 1 161 ? -20.201 13.618 5.776 1 96.46 161 PRO B O 1
ATOM 3537 N N . VAL B 1 162 ? -18.678 12.332 4.644 1 96.49 162 VAL B N 1
ATOM 3538 C CA . VAL B 1 162 ? -18.221 13.511 3.915 1 96.49 162 VAL B CA 1
ATOM 3539 C C . VAL B 1 162 ? -18.168 13.206 2.42 1 96.49 162 VAL B C 1
ATOM 3541 O O . VAL B 1 162 ? -18.149 14.121 1.593 1 96.49 162 VAL B O 1
ATOM 3544 N N . LEU B 1 163 ? -18.114 11.928 2.001 1 94.1 163 LEU B N 1
ATOM 3545 C CA . LEU B 1 163 ? -18.101 11.639 0.571 1 94.1 163 LEU B CA 1
ATOM 3546 C C . LEU B 1 163 ? -18.498 10.191 0.305 1 94.1 163 LEU B C 1
ATOM 3548 O O . LEU B 1 163 ? -18.545 9.376 1.23 1 94.1 163 LEU B O 1
ATOM 3552 N N . ASN B 1 164 ? -18.851 9.946 -0.917 1 92.77 164 ASN B N 1
ATOM 3553 C CA . ASN B 1 164 ? -19.163 8.605 -1.4 1 92.77 164 ASN B CA 1
ATOM 3554 C C . ASN B 1 164 ? -18.06 8.064 -2.306 1 92.77 164 ASN B C 1
ATOM 3556 O O . ASN B 1 164 ? -17.629 8.743 -3.239 1 92.77 164 ASN B O 1
ATOM 3560 N N . ASP B 1 165 ? -17.587 6.905 -1.925 1 92.95 165 ASP B N 1
ATOM 3561 C CA . ASP B 1 165 ? -16.54 6.208 -2.665 1 92.95 165 ASP B CA 1
ATOM 3562 C C . ASP B 1 165 ? -17.107 5.003 -3.414 1 92.95 165 ASP B C 1
ATOM 3564 O O . ASP B 1 165 ? -17.23 3.915 -2.847 1 92.95 165 ASP B O 1
ATOM 3568 N N . ARG B 1 166 ? -17.322 5.159 -4.7 1 94.27 166 ARG B N 1
ATOM 3569 C CA . ARG B 1 166 ? -18.023 4.149 -5.486 1 94.27 166 ARG B CA 1
ATOM 3570 C C . ARG B 1 166 ? -17.052 3.103 -6.024 1 94.27 166 ARG B C 1
ATOM 3572 O O . ARG B 1 166 ? -16.007 3.447 -6.582 1 94.27 166 ARG B O 1
ATOM 3579 N N . LEU B 1 167 ? -17.438 1.869 -5.827 1 97.35 167 LEU B N 1
ATOM 3580 C CA . LEU B 1 167 ? -16.686 0.771 -6.425 1 97.35 167 LEU B CA 1
ATOM 3581 C C . LEU B 1 167 ? -17.119 0.538 -7.869 1 97.35 167 LEU B C 1
ATOM 3583 O O . LEU B 1 167 ? -18.307 0.621 -8.186 1 97.35 167 LEU B O 1
ATOM 3587 N N . CYS B 1 168 ? -16.155 0.241 -8.73 1 97.74 168 CYS B N 1
ATOM 3588 C CA . CYS B 1 168 ? -16.373 -0.075 -10.137 1 97.74 168 CYS B CA 1
ATOM 3589 C C . CYS B 1 168 ? -15.578 -1.308 -10.549 1 97.74 168 CYS B C 1
ATOM 3591 O O . CYS B 1 168 ? -14.687 -1.749 -9.821 1 97.74 168 CYS B O 1
ATOM 3593 N N . ALA B 1 169 ? -15.998 -1.808 -11.654 1 98.37 169 ALA B N 1
ATOM 3594 C CA . ALA B 1 169 ? -15.248 -2.922 -12.23 1 98.37 169 ALA B CA 1
ATOM 3595 C C . ALA B 1 169 ? -14.128 -2.42 -13.136 1 98.37 169 ALA B C 1
ATOM 3597 O O . ALA B 1 169 ? -14.336 -1.514 -13.946 1 98.37 169 ALA B O 1
ATOM 3598 N N . PHE B 1 170 ? -12.985 -2.902 -12.954 1 98.25 170 PHE B N 1
ATOM 3599 C CA . PHE B 1 170 ? -11.861 -2.681 -13.856 1 98.25 170 PHE B CA 1
ATOM 3600 C C . PHE B 1 170 ? -11.57 -3.933 -14.675 1 98.25 170 PHE B C 1
ATOM 3602 O O . PHE B 1 170 ? -11.35 -5.01 -14.116 1 98.25 170 PHE B O 1
ATOM 3609 N N . VAL B 1 171 ? -11.608 -3.804 -15.938 1 98.22 171 VAL B N 1
ATOM 3610 C CA . VAL B 1 171 ? -11.4 -4.923 -16.85 1 98.22 171 VAL B CA 1
ATOM 3611 C C . VAL B 1 171 ? -10.363 -4.545 -17.905 1 98.22 171 VAL B C 1
ATOM 3613 O O . VAL B 1 171 ? -10.2 -3.366 -18.23 1 98.22 171 VAL B O 1
ATOM 3616 N N . PRO B 1 172 ? -9.629 -5.535 -18.378 1 97.25 172 PRO B N 1
ATOM 3617 C CA . PRO B 1 172 ? -8.716 -5.203 -19.474 1 97.25 172 PRO B CA 1
ATOM 3618 C C . PRO B 1 172 ? -9.448 -4.787 -20.748 1 97.25 172 PRO B C 1
ATOM 3620 O O . PRO B 1 172 ? -10.569 -5.238 -20.995 1 97.25 172 PRO B O 1
ATOM 3623 N N . LEU B 1 173 ? -8.936 -3.915 -21.602 1 94.19 173 LEU B N 1
ATOM 3624 C CA . LEU B 1 173 ? -9.572 -3.324 -22.775 1 94.19 173 LEU B CA 1
ATOM 3625 C C . LEU B 1 173 ? -10.067 -4.406 -23.728 1 94.19 173 LEU B C 1
ATOM 3627 O O . LEU B 1 173 ? -11.098 -4.237 -24.383 1 94.19 173 LEU B O 1
ATOM 3631 N N . GLY B 1 174 ? -9.507 -5.564 -23.864 1 92.23 174 GLY B N 1
ATOM 3632 C CA . GLY B 1 174 ? -9.92 -6.614 -24.782 1 92.23 174 GLY B CA 1
ATOM 3633 C C . GLY B 1 174 ? -10.881 -7.608 -24.157 1 92.23 174 GLY B C 1
ATOM 3634 O O . GLY B 1 174 ? -11.286 -8.577 -24.803 1 92.23 174 GLY B O 1
ATOM 3635 N N . HIS B 1 175 ? -11.33 -7.285 -23.02 1 95.81 175 HIS B N 1
ATOM 3636 C CA . HIS B 1 175 ? -12.198 -8.21 -22.3 1 95.81 175 HIS B CA 1
ATOM 3637 C C . HIS B 1 175 ? -13.63 -8.139 -22.819 1 95.81 175 HIS B C 1
ATOM 3639 O O . HIS B 1 175 ? -14.129 -7.054 -23.128 1 95.81 175 HIS B O 1
ATOM 3645 N N . PRO B 1 176 ? -14.415 -9.153 -22.845 1 95.4 176 PRO B N 1
ATOM 3646 C CA . PRO B 1 176 ? -15.79 -9.179 -23.351 1 95.4 176 PRO B CA 1
ATOM 3647 C C . PRO B 1 176 ? -16.724 -8.26 -22.567 1 95.4 176 PRO B C 1
ATOM 3649 O O . PRO B 1 176 ? -17.693 -7.739 -23.124 1 95.4 176 PRO B O 1
ATOM 3652 N N . LEU B 1 177 ? -16.439 -8.059 -21.388 1 96.82 177 LEU B N 1
ATOM 3653 C CA . LEU B 1 177 ? -17.314 -7.256 -20.541 1 96.82 177 LEU B CA 1
ATOM 3654 C C . LEU B 1 177 ? -17.287 -5.792 -20.963 1 96.82 177 LEU B C 1
ATOM 3656 O O . LEU B 1 177 ? -18.152 -5.009 -20.562 1 96.82 177 LEU B O 1
ATOM 3660 N N . THR B 1 178 ? -16.296 -5.392 -21.739 1 95.96 178 THR B N 1
ATOM 3661 C CA . THR B 1 178 ? -16.157 -3.999 -22.151 1 95.96 178 THR B CA 1
ATOM 3662 C C . THR B 1 178 ? -17.32 -3.581 -23.046 1 95.96 178 THR B C 1
ATOM 3664 O O . THR B 1 178 ? -17.545 -2.389 -23.264 1 95.96 178 THR B O 1
ATOM 3667 N N . HIS B 1 179 ? -18.067 -4.537 -23.466 1 95.5 179 HIS B N 1
ATOM 3668 C CA . HIS B 1 179 ? -19.198 -4.258 -24.344 1 95.5 179 HIS B CA 1
ATOM 3669 C C . HIS B 1 179 ? -20.407 -3.776 -23.549 1 95.5 179 HIS B C 1
ATOM 3671 O O . HIS B 1 179 ? -21.374 -3.273 -24.126 1 95.5 179 HIS B O 1
ATOM 3677 N N . HIS B 1 180 ? -20.335 -3.893 -22.297 1 95.24 180 HIS B N 1
ATOM 3678 C CA . HIS B 1 180 ? -21.431 -3.461 -21.437 1 95.24 180 HIS B CA 1
ATOM 3679 C C . HIS B 1 180 ? -21.16 -2.078 -20.852 1 95.24 180 HIS B C 1
ATOM 3681 O O . HIS B 1 180 ? -20.02 -1.758 -20.508 1 95.24 180 HIS B O 1
ATOM 3687 N N . ARG B 1 181 ? -22.147 -1.329 -20.712 1 93.45 181 ARG B N 1
ATOM 3688 C CA . ARG B 1 181 ? -22.038 -0.031 -20.054 1 93.45 181 ARG B CA 1
ATOM 3689 C C . ARG B 1 181 ? -22.073 -0.181 -18.537 1 93.45 181 ARG B C 1
ATOM 3691 O O . ARG B 1 181 ? -21.459 0.609 -17.816 1 93.45 181 ARG B O 1
ATOM 3698 N N . ARG B 1 182 ? -22.858 -1.133 -18.124 1 96.93 182 ARG B N 1
ATOM 3699 C CA . ARG B 1 182 ? -22.991 -1.493 -16.715 1 96.93 182 ARG B CA 1
ATOM 3700 C C . ARG B 1 182 ? -22.951 -3.006 -16.531 1 96.93 182 ARG B C 1
ATOM 3702 O O . ARG B 1 182 ? -23.337 -3.757 -17.429 1 96.93 182 ARG B O 1
ATOM 3709 N N . LEU B 1 183 ? -22.484 -3.343 -15.386 1 97.65 183 LEU B N 1
ATOM 3710 C CA . LEU B 1 183 ? -22.388 -4.771 -15.1 1 97.65 183 LEU B CA 1
ATOM 3711 C C . LEU B 1 183 ? -23.261 -5.147 -13.909 1 97.65 183 LEU B C 1
ATOM 3713 O O . LEU B 1 183 ? -23.357 -4.39 -12.94 1 97.65 183 LEU B O 1
ATOM 3717 N N . THR B 1 184 ? -23.846 -6.271 -14.008 1 96.07 184 THR B N 1
ATOM 3718 C CA . THR B 1 184 ? -24.506 -6.867 -12.851 1 96.07 184 THR B CA 1
ATOM 3719 C C . THR B 1 184 ? -23.52 -7.694 -12.032 1 96.07 184 THR B C 1
ATOM 3721 O O . THR B 1 184 ? -22.449 -8.058 -12.523 1 96.07 184 THR B O 1
ATOM 3724 N N . LEU B 1 185 ? -23.862 -8.04 -10.831 1 95.65 185 LEU B N 1
ATOM 3725 C CA . LEU B 1 185 ? -23.011 -8.872 -9.988 1 95.65 185 LEU B CA 1
ATOM 3726 C C . LEU B 1 185 ? -22.876 -10.276 -10.568 1 95.65 185 LEU B C 1
ATOM 3728 O O . LEU B 1 185 ? -21.831 -10.914 -10.422 1 95.65 185 LEU B O 1
ATOM 3732 N N . GLU B 1 186 ? -23.867 -10.738 -11.253 1 95.14 186 GLU B N 1
ATOM 3733 C CA . GLU B 1 186 ? -23.843 -12.056 -11.882 1 95.14 186 GLU B CA 1
ATOM 3734 C C . GLU B 1 186 ? -22.769 -12.132 -12.963 1 95.14 186 GLU B C 1
ATOM 3736 O O . GLU B 1 186 ? -22.069 -13.14 -13.079 1 95.14 186 GLU B O 1
ATOM 3741 N N . GLN B 1 187 ? -22.734 -11.063 -13.703 1 95.45 187 GLN B N 1
ATOM 3742 C CA . GLN B 1 187 ? -21.723 -11.004 -14.753 1 95.45 187 GLN B CA 1
ATOM 3743 C C . GLN B 1 187 ? -20.316 -11.004 -14.1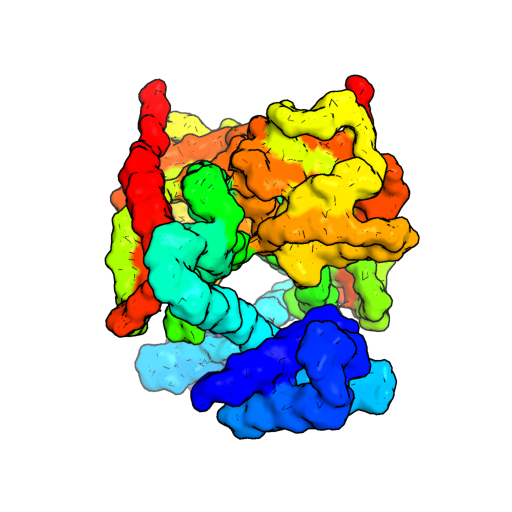62 1 95.45 187 GLN B C 1
ATOM 3745 O O . GLN B 1 187 ? -19.389 -11.564 -14.752 1 95.45 187 GLN B O 1
ATOM 3750 N N . LEU B 1 188 ? -20.173 -10.424 -12.968 1 95.91 188 LEU B N 1
ATOM 3751 C CA . LEU B 1 188 ? -18.884 -10.39 -12.286 1 95.91 188 LEU B CA 1
ATOM 3752 C C . LEU B 1 188 ? -18.546 -11.754 -11.693 1 95.91 188 LEU B C 1
ATOM 3754 O O . LEU B 1 188 ? -17.385 -12.169 -11.702 1 95.91 188 LEU B O 1
ATOM 3758 N N . ALA B 1 189 ? -19.531 -12.437 -11.224 1 93.97 189 ALA B N 1
ATOM 3759 C CA . ALA B 1 189 ? -19.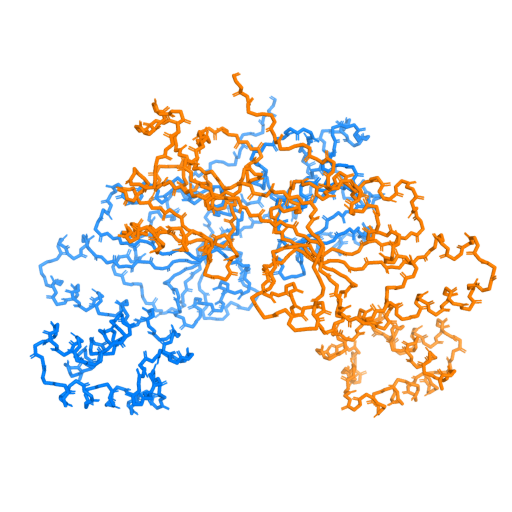353 -13.71 -10.531 1 93.97 189 ALA B CA 1
ATOM 3760 C C . ALA B 1 189 ? -18.748 -14.76 -11.459 1 93.97 189 ALA B C 1
ATOM 3762 O O . ALA B 1 189 ? -18.084 -15.693 -11.002 1 93.97 189 ALA B O 1
ATOM 3763 N N . ASP B 1 190 ? -18.835 -14.557 -12.717 1 92 190 ASP B N 1
ATOM 3764 C CA . ASP B 1 190 ? -18.387 -15.523 -13.715 1 92 190 ASP B CA 1
ATOM 3765 C C . ASP B 1 190 ? -16.922 -15.298 -14.079 1 92 190 ASP B C 1
ATOM 3767 O O . ASP B 1 190 ? -16.344 -16.064 -14.853 1 92 190 ASP B O 1
ATOM 3771 N N . GLN B 1 191 ? -16.394 -14.248 -13.521 1 94.78 191 GLN B N 1
ATOM 3772 C CA . GLN B 1 191 ? -15.037 -13.852 -13.882 1 94.78 191 GLN B CA 1
ATOM 3773 C C . GLN B 1 191 ? -14.072 -14.071 -12.72 1 94.78 191 GLN B C 1
ATOM 3775 O O . GLN B 1 191 ? -14.455 -13.938 -11.555 1 94.78 191 GLN B O 1
ATOM 3780 N N . PRO B 1 192 ? -12.832 -14.443 -13.019 1 95.82 192 PRO B N 1
ATOM 3781 C CA . PRO B 1 192 ? -11.839 -14.426 -11.942 1 95.82 192 PRO B CA 1
ATOM 3782 C C . PRO B 1 192 ? -11.562 -13.019 -11.417 1 95.82 192 PRO B C 1
ATOM 3784 O O . PRO B 1 192 ? -11.027 -12.179 -12.146 1 95.82 192 PRO B O 1
ATOM 3787 N N . ILE B 1 193 ? -11.89 -12.802 -10.168 1 97.76 193 ILE B N 1
ATOM 3788 C CA . ILE B 1 193 ? -11.764 -11.467 -9.595 1 97.76 193 ILE B CA 1
ATOM 3789 C C . ILE B 1 193 ? -10.472 -11.371 -8.787 1 97.76 193 ILE B C 1
ATOM 3791 O O . ILE B 1 193 ? -10.245 -12.166 -7.872 1 97.76 193 ILE B O 1
ATOM 3795 N N . ILE B 1 194 ? -9.643 -10.497 -9.182 1 98.19 194 ILE B N 1
ATOM 3796 C CA . ILE B 1 194 ? -8.475 -10.16 -8.375 1 98.19 194 ILE B CA 1
ATOM 3797 C C . ILE B 1 194 ? -8.898 -9.29 -7.193 1 98.19 194 ILE B C 1
ATOM 3799 O O . ILE B 1 194 ? -9.488 -8.223 -7.379 1 98.19 194 ILE B O 1
ATOM 3803 N N . LEU B 1 195 ? -8.553 -9.709 -6.003 1 97.43 195 LEU B N 1
ATOM 3804 C CA . LEU B 1 195 ? -9.095 -9.114 -4.786 1 97.43 195 LEU B CA 1
ATOM 3805 C C . LEU B 1 195 ? -8.006 -8.383 -4.007 1 97.43 195 LEU B C 1
ATOM 3807 O O . LEU B 1 195 ? -6.826 -8.722 -4.116 1 97.43 195 LEU B O 1
ATOM 3811 N N . THR B 1 196 ? -8.455 -7.365 -3.292 1 96.63 196 THR B N 1
ATOM 3812 C CA . THR B 1 196 ? -7.566 -6.794 -2.287 1 96.63 196 THR B CA 1
ATOM 3813 C C . THR B 1 196 ? -7.453 -7.717 -1.077 1 96.63 196 THR B C 1
ATOM 3815 O O . THR B 1 196 ? -8.258 -8.636 -0.913 1 96.63 196 THR B O 1
ATOM 3818 N N . GLY B 1 197 ? -6.464 -7.481 -0.284 1 93.5 197 GLY B N 1
ATOM 3819 C CA . GLY B 1 197 ? -6.255 -8.304 0.897 1 93.5 197 GLY B CA 1
ATOM 3820 C C . GLY B 1 197 ? -7.446 -8.314 1.836 1 93.5 197 GLY B C 1
ATOM 3821 O O . GLY B 1 197 ? -8.276 -7.403 1.804 1 93.5 197 GLY B O 1
ATOM 3822 N N . ARG B 1 198 ? -7.474 -9.2 2.744 1 88.43 198 ARG B N 1
ATOM 3823 C CA . ARG B 1 198 ? -8.622 -9.466 3.604 1 88.43 198 ARG B CA 1
ATOM 3824 C C . ARG B 1 198 ? -8.795 -8.364 4.644 1 88.43 198 ARG B C 1
ATOM 3826 O O . ARG B 1 198 ? -9.887 -8.18 5.186 1 88.43 198 ARG B O 1
ATOM 3833 N N . ASP B 1 199 ? -7.757 -7.611 4.84 1 88.06 199 ASP B N 1
ATOM 3834 C CA . ASP B 1 199 ? -7.835 -6.554 5.844 1 88.06 199 ASP B CA 1
ATOM 3835 C C . ASP B 1 199 ? -8.334 -5.249 5.229 1 88.06 199 ASP B C 1
ATOM 3837 O O . ASP B 1 199 ? -8.524 -4.256 5.935 1 88.06 199 ASP B O 1
ATOM 3841 N N . SER B 1 200 ? -8.635 -5.305 4.009 1 93.96 200 SER B N 1
ATOM 3842 C CA . SER B 1 200 ? -9.059 -4.091 3.318 1 93.96 200 SER B CA 1
ATOM 3843 C C . SER B 1 200 ? -10.563 -3.876 3.453 1 93.96 200 SER B C 1
ATOM 3845 O O . SER B 1 200 ? -11.34 -4.83 3.391 1 93.96 200 SER B O 1
ATOM 3847 N N . SER B 1 201 ? -10.943 -2.637 3.597 1 95.23 201 SER B N 1
ATOM 3848 C CA . SER B 1 201 ? -12.366 -2.314 3.618 1 95.23 201 SER B CA 1
ATOM 3849 C C . SER B 1 201 ? -13.012 -2.575 2.262 1 95.23 201 SER B C 1
ATOM 3851 O O . SER B 1 201 ? -14.215 -2.831 2.18 1 95.23 201 SER B O 1
ATOM 3853 N N . VAL B 1 202 ? -12.269 -2.529 1.189 1 96.65 202 VAL B N 1
ATOM 3854 C CA . VAL B 1 202 ? -12.773 -2.841 -0.145 1 96.65 202 VAL B CA 1
ATOM 3855 C C . VAL B 1 202 ? -13.151 -4.318 -0.222 1 96.65 202 VAL B C 1
ATOM 3857 O O . VAL B 1 202 ? -14.236 -4.664 -0.697 1 96.65 202 VAL B O 1
ATOM 3860 N N . ARG B 1 203 ? -12.235 -5.134 0.302 1 95.7 203 ARG B N 1
ATOM 3861 C CA . ARG B 1 203 ? -12.505 -6.568 0.333 1 95.7 203 ARG B CA 1
ATOM 3862 C C . ARG B 1 203 ? -13.779 -6.869 1.115 1 95.7 203 ARG B C 1
ATOM 3864 O O . ARG B 1 203 ? -14.607 -7.671 0.678 1 95.7 203 ARG B O 1
ATOM 3871 N N . GLU B 1 204 ? -13.908 -6.238 2.231 1 94.45 204 GLU B N 1
ATOM 3872 C CA . GLU B 1 204 ? -15.098 -6.42 3.056 1 94.45 204 GLU B CA 1
ATOM 3873 C C . GLU B 1 204 ? -16.365 -6.065 2.283 1 94.45 204 GLU B C 1
ATOM 3875 O O . GLU B 1 204 ? -17.369 -6.777 2.365 1 94.45 204 GLU B O 1
ATOM 3880 N N . GLN B 1 205 ? -16.326 -4.994 1.588 1 95.41 205 GLN B N 1
ATOM 3881 C CA . GLN B 1 205 ? -17.483 -4.549 0.818 1 95.41 205 GLN B CA 1
ATOM 3882 C C . GLN B 1 205 ? -17.798 -5.524 -0.313 1 95.41 205 GLN B C 1
ATOM 3884 O O . GLN B 1 205 ? -18.964 -5.843 -0.558 1 95.41 205 GLN B O 1
ATOM 3889 N N . VAL B 1 206 ? -16.803 -5.968 -0.989 1 96.42 206 VAL B N 1
ATOM 3890 C CA . VAL B 1 206 ? -16.991 -6.904 -2.093 1 96.42 206 VAL B CA 1
ATOM 3891 C C . VAL B 1 206 ? -17.587 -8.208 -1.569 1 96.42 206 VAL B C 1
ATOM 3893 O O . VAL B 1 206 ? -18.533 -8.744 -2.151 1 96.42 206 VAL B O 1
ATOM 3896 N N . ASP B 1 207 ? -17.053 -8.677 -0.464 1 94.8 207 ASP B N 1
ATOM 3897 C CA . ASP B 1 207 ? -17.598 -9.884 0.148 1 94.8 207 ASP B CA 1
ATOM 3898 C C . ASP B 1 207 ? -19.073 -9.705 0.498 1 94.8 207 ASP B C 1
ATOM 3900 O O . ASP B 1 207 ? -19.893 -10.585 0.228 1 94.8 207 ASP B O 1
ATOM 3904 N N . ALA B 1 208 ? -19.384 -8.599 1.061 1 94.38 208 ALA B N 1
ATOM 3905 C CA . ALA B 1 208 ? -20.757 -8.321 1.472 1 94.38 208 ALA B CA 1
ATOM 3906 C C . ALA B 1 208 ? -21.694 -8.285 0.267 1 94.38 208 ALA B C 1
ATOM 3908 O O . ALA B 1 208 ? -22.827 -8.764 0.34 1 94.38 208 ALA B O 1
ATOM 3909 N N . LEU B 1 209 ? -21.211 -7.735 -0.828 1 94.43 209 LEU B N 1
ATOM 3910 C CA . LEU B 1 209 ? -21.999 -7.645 -2.052 1 94.43 209 LEU B CA 1
ATOM 3911 C C . LEU B 1 209 ? -22.397 -9.031 -2.547 1 94.43 209 LEU B C 1
ATOM 3913 O O . LEU B 1 209 ? -23.559 -9.265 -2.884 1 94.43 209 LEU B O 1
ATOM 3917 N N . PHE B 1 210 ? -21.465 -9.9 -2.524 1 94.2 210 PHE B N 1
ATOM 3918 C CA . PHE B 1 210 ? -21.713 -11.237 -3.052 1 94.2 210 PHE B CA 1
ATOM 3919 C C . PHE B 1 210 ? -22.513 -12.072 -2.059 1 94.2 210 PHE B C 1
ATOM 3921 O O . PHE B 1 210 ? -23.375 -12.859 -2.455 1 94.2 210 PHE B O 1
ATOM 3928 N N . ASP B 1 211 ? -22.256 -11.85 -0.8 1 92.28 211 ASP B N 1
ATOM 3929 C CA . ASP B 1 211 ? -22.988 -12.575 0.235 1 92.28 211 ASP B CA 1
ATOM 3930 C C . ASP B 1 211 ? -24.47 -12.205 0.221 1 92.28 211 ASP B C 1
ATOM 3932 O O . ASP B 1 211 ? -25.334 -13.081 0.294 1 92.28 211 ASP B O 1
ATOM 3936 N N . GLU B 1 212 ? -24.71 -10.961 0.15 1 90.8 212 GLU B N 1
ATOM 3937 C CA . GLU B 1 212 ? -26.08 -10.457 0.187 1 90.8 212 GLU B CA 1
ATOM 3938 C C . GLU B 1 212 ? -26.891 -10.978 -0.996 1 90.8 212 GLU B C 1
ATOM 3940 O O . GLU B 1 212 ? -28.108 -11.146 -0.895 1 90.8 212 GLU B O 1
ATOM 3945 N N . THR B 1 213 ? -26.219 -11.247 -2.1 1 88.74 213 THR B N 1
ATOM 3946 C CA . THR B 1 213 ? -26.914 -11.68 -3.307 1 88.74 213 THR B CA 1
ATOM 3947 C C . THR B 1 213 ? -26.816 -13.194 -3.474 1 88.74 213 THR B C 1
ATOM 3949 O O . THR B 1 213 ? -27.293 -13.746 -4.468 1 88.74 213 THR B O 1
ATOM 3952 N N . ARG B 1 214 ? -26.113 -13.937 -2.58 1 90.51 214 ARG B N 1
ATOM 3953 C CA . ARG B 1 214 ? -25.943 -15.386 -2.571 1 90.51 214 ARG B CA 1
ATOM 3954 C C . ARG B 1 214 ? -25.259 -15.865 -3.847 1 90.51 214 ARG B C 1
ATOM 3956 O O . ARG B 1 214 ? -25.683 -16.852 -4.452 1 90.51 214 ARG B O 1
ATOM 3963 N N . LEU B 1 215 ? -24.421 -14.992 -4.359 1 92.3 215 LEU B N 1
ATOM 3964 C CA . LEU B 1 215 ? -23.578 -15.368 -5.489 1 92.3 215 LEU B CA 1
ATOM 3965 C C . LEU B 1 215 ? -22.223 -15.878 -5.01 1 92.3 215 LEU B C 1
ATOM 3967 O O . LEU B 1 215 ? -21.67 -15.362 -4.036 1 92.3 215 LEU B O 1
ATOM 3971 N N . THR B 1 216 ? -21.745 -16.808 -5.676 1 91.76 216 THR B N 1
ATOM 3972 C CA . THR B 1 216 ? -20.405 -17.301 -5.377 1 91.76 216 THR B CA 1
ATOM 3973 C C . THR B 1 216 ? -19.356 -16.536 -6.179 1 91.76 216 THR B C 1
ATOM 3975 O O . THR B 1 216 ? -19.424 -16.483 -7.408 1 91.76 216 THR B O 1
ATOM 3978 N N . MET B 1 217 ? -18.482 -15.964 -5.504 1 91.67 217 MET B N 1
ATOM 3979 C CA . MET B 1 217 ? -17.408 -15.207 -6.142 1 91.67 217 MET B CA 1
ATOM 3980 C C . MET B 1 217 ? -16.315 -16.139 -6.654 1 91.67 217 MET B C 1
ATOM 3982 O O . MET B 1 217 ? -15.927 -17.085 -5.966 1 91.67 217 MET B O 1
ATOM 3986 N N . ASN B 1 218 ? -15.917 -15.964 -7.887 1 92.52 218 ASN B N 1
ATOM 3987 C CA . ASN B 1 218 ? -14.724 -16.628 -8.402 1 92.52 218 ASN B CA 1
ATOM 3988 C C . ASN B 1 218 ? -13.454 -15.868 -8.028 1 92.52 218 ASN B C 1
ATOM 3990 O O . ASN B 1 218 ? -13.02 -14.977 -8.76 1 92.52 218 ASN B O 1
ATOM 3994 N N . ALA B 1 219 ? -12.878 -16.257 -6.954 1 89.05 219 ALA B N 1
ATOM 3995 C CA . ALA B 1 219 ? -11.722 -15.543 -6.417 1 89.05 219 ALA B CA 1
ATOM 3996 C C . ALA B 1 219 ? -10.45 -15.911 -7.175 1 89.05 219 ALA B C 1
ATOM 3998 O O . ALA B 1 219 ? -10.095 -17.088 -7.271 1 89.05 219 ALA B O 1
ATOM 3999 N N . GLY B 1 220 ? -9.874 -14.905 -7.732 1 92.23 220 GLY B N 1
ATOM 4000 C CA . GLY B 1 220 ? -8.57 -15.069 -8.354 1 92.23 220 GLY B CA 1
ATOM 4001 C C . GLY B 1 220 ? -7.419 -14.749 -7.419 1 92.23 220 GLY B C 1
ATOM 4002 O O . GLY B 1 220 ? -7.379 -15.234 -6.287 1 92.23 220 GLY B O 1
ATOM 4003 N N . MET B 1 221 ? -6.5 -13.912 -7.88 1 94.62 221 MET B N 1
ATOM 4004 C CA . MET B 1 221 ? -5.348 -13.498 -7.083 1 94.62 221 MET B CA 1
ATOM 4005 C C . MET B 1 221 ? -5.749 -12.451 -6.05 1 94.62 221 MET B C 1
ATOM 4007 O O . MET B 1 221 ? -6.823 -11.854 -6.15 1 94.62 221 MET B O 1
ATOM 4011 N N . GLU B 1 222 ? -4.931 -12.304 -5.058 1 95.64 222 GLU B N 1
ATOM 4012 C CA . GLU B 1 222 ? -5.089 -11.306 -4.004 1 95.64 222 GLU B CA 1
ATOM 4013 C C . GLU B 1 222 ? -3.825 -10.465 -3.847 1 95.64 222 GLU B C 1
ATOM 4015 O O . GLU B 1 222 ? -2.711 -10.982 -3.952 1 95.64 222 GLU B O 1
ATOM 4020 N N . ALA B 1 223 ? -4.027 -9.176 -3.665 1 96.33 223 ALA B N 1
ATOM 4021 C CA . ALA B 1 223 ? -2.904 -8.267 -3.449 1 96.33 223 ALA B CA 1
ATOM 4022 C C . ALA B 1 223 ? -3.274 -7.161 -2.465 1 96.33 223 ALA B C 1
ATOM 4024 O O . ALA B 1 223 ? -4.453 -6.838 -2.299 1 96.33 223 ALA B O 1
ATOM 4025 N N . ASN B 1 224 ? -2.277 -6.602 -1.872 1 93.12 224 ASN B N 1
ATOM 4026 C CA . ASN B 1 224 ? -2.504 -5.574 -0.862 1 93.12 224 ASN B CA 1
ATOM 4027 C C . ASN B 1 224 ? -2.566 -4.181 -1.483 1 93.12 224 ASN B C 1
ATOM 4029 O O . ASN B 1 224 ? -3.318 -3.323 -1.018 1 93.12 224 ASN B O 1
ATOM 4033 N N . TYR B 1 225 ? -1.82 -3.988 -2.516 1 93.2 225 TYR B N 1
ATOM 4034 C CA . TYR B 1 225 ? -1.776 -2.676 -3.152 1 93.2 225 TYR B CA 1
ATOM 4035 C C . TYR B 1 225 ? -2.696 -2.628 -4.367 1 93.2 225 TYR B C 1
ATOM 4037 O O . TYR B 1 225 ? -2.708 -3.554 -5.181 1 93.2 225 TYR B O 1
ATOM 4045 N N . MET B 1 226 ? -3.418 -1.536 -4.468 1 94.36 226 MET B N 1
ATOM 4046 C CA . MET B 1 226 ? -4.334 -1.401 -5.598 1 94.36 226 MET B CA 1
ATOM 4047 C C . MET B 1 226 ? -3.566 -1.29 -6.91 1 94.36 226 MET B C 1
ATOM 4049 O O . MET B 1 226 ? -4.032 -1.761 -7.949 1 94.36 226 MET B O 1
ATOM 4053 N N . SER B 1 227 ? -2.394 -0.702 -6.856 1 93.92 227 SER B N 1
ATOM 4054 C CA . SER B 1 227 ? -1.554 -0.626 -8.047 1 93.92 227 SER B CA 1
ATOM 4055 C C . SER B 1 227 ? -1.197 -2.017 -8.561 1 93.92 227 SER B C 1
ATOM 4057 O O . SER B 1 227 ? -1.146 -2.243 -9.772 1 93.92 227 SER B O 1
ATOM 4059 N N . THR B 1 228 ? -0.97 -2.935 -7.618 1 95.9 228 THR B N 1
ATOM 4060 C CA . THR B 1 228 ? -0.705 -4.319 -7.994 1 95.9 228 THR B CA 1
ATOM 4061 C C . THR B 1 228 ? -1.933 -4.946 -8.648 1 95.9 228 THR B C 1
ATOM 4063 O O . THR B 1 228 ? -1.83 -5.562 -9.711 1 95.9 228 THR B O 1
ATOM 4066 N N . VAL B 1 229 ? -3.048 -4.743 -8.065 1 97.17 229 VAL B N 1
ATOM 4067 C CA . VAL B 1 229 ? -4.294 -5.299 -8.582 1 97.17 229 VAL B CA 1
ATOM 4068 C C . VAL B 1 229 ? -4.522 -4.814 -10.012 1 97.17 229 VAL B C 1
ATOM 4070 O O . VAL B 1 229 ? -4.776 -5.617 -10.913 1 97.17 229 VAL B O 1
ATOM 4073 N N . LEU B 1 230 ? -4.371 -3.569 -10.23 1 96.77 230 LEU B N 1
ATOM 4074 C CA . LEU B 1 230 ? -4.632 -2.982 -11.54 1 96.77 230 LEU B CA 1
ATOM 4075 C C . LEU B 1 230 ? -3.622 -3.479 -12.569 1 96.77 230 LEU B C 1
ATOM 4077 O O . LEU B 1 230 ? -3.969 -3.691 -13.733 1 96.77 230 LEU B O 1
ATOM 4081 N N . ALA B 1 231 ? -2.398 -3.612 -12.153 1 96.28 231 ALA B N 1
ATOM 4082 C CA . ALA B 1 231 ? -1.37 -4.119 -13.059 1 96.28 231 ALA B CA 1
ATOM 4083 C C . ALA B 1 231 ? -1.692 -5.54 -13.513 1 96.28 231 ALA B C 1
ATOM 4085 O O . ALA B 1 231 ? -1.509 -5.88 -14.684 1 96.28 231 ALA B O 1
ATOM 4086 N N . LEU B 1 232 ? -2.155 -6.351 -12.581 1 97.43 232 LEU B N 1
ATOM 4087 C CA . LEU B 1 232 ? -2.547 -7.717 -12.912 1 97.43 232 LEU B CA 1
ATOM 4088 C C . LEU B 1 232 ? -3.743 -7.724 -13.858 1 97.43 232 LEU B C 1
ATOM 4090 O O . LEU B 1 232 ? -3.774 -8.496 -14.82 1 97.43 232 LEU B O 1
ATOM 4094 N N . VAL B 1 233 ? -4.691 -6.844 -13.615 1 97.95 233 VAL B N 1
ATOM 4095 C CA . VAL B 1 233 ? -5.862 -6.733 -14.478 1 97.95 233 VAL B CA 1
ATOM 4096 C C . VAL B 1 233 ? -5.432 -6.326 -15.885 1 97.95 233 VAL B C 1
ATOM 4098 O O . VAL B 1 233 ? -5.892 -6.903 -16.873 1 97.95 233 VAL B O 1
ATOM 4101 N N . ARG B 1 234 ? -4.552 -5.365 -15.982 1 96.63 234 ARG B N 1
ATOM 4102 C CA . ARG B 1 234 ? -4.067 -4.858 -17.262 1 96.63 234 ARG B CA 1
ATOM 4103 C C . ARG B 1 234 ? -3.483 -5.983 -18.11 1 96.63 234 ARG B C 1
ATOM 4105 O O . ARG B 1 234 ? -3.561 -5.944 -19.34 1 96.63 234 ARG B O 1
ATOM 4112 N N . GLN B 1 235 ? -2.959 -6.973 -17.438 1 95.7 235 GLN B N 1
ATOM 4113 C CA . GLN B 1 235 ? -2.306 -8.07 -18.144 1 95.7 235 GLN B CA 1
ATOM 4114 C C . GLN B 1 235 ? -3.293 -9.195 -18.446 1 95.7 235 GLN B C 1
ATOM 4116 O O . GLN B 1 235 ? -2.896 -10.272 -18.896 1 95.7 235 GLN B O 1
ATOM 4121 N N . GLY B 1 236 ? -4.509 -9.019 -18.067 1 96.12 236 GLY B N 1
ATOM 4122 C CA . GLY B 1 236 ? -5.538 -9.991 -18.399 1 96.12 236 GLY B CA 1
ATOM 4123 C C . GLY B 1 236 ? -5.588 -11.16 -17.434 1 96.12 236 GLY B C 1
ATOM 4124 O O . GLY B 1 236 ? -6.109 -12.226 -17.768 1 96.12 236 GLY B O 1
ATOM 4125 N N . LEU B 1 237 ? -5.085 -10.977 -16.246 1 96.64 237 LEU B N 1
ATOM 4126 C CA . LEU B 1 237 ? -5.036 -12.078 -15.291 1 96.64 237 LEU B CA 1
ATOM 4127 C C . LEU B 1 237 ? -6.333 -12.163 -14.492 1 96.64 237 LEU B C 1
ATOM 4129 O O . LEU B 1 237 ? -6.497 -13.058 -13.66 1 96.64 237 LEU B O 1
ATOM 4133 N N . GLY B 1 238 ? -7.242 -11.269 -14.702 1 97.21 238 GLY B N 1
ATOM 4134 C CA . GLY B 1 238 ? -8.546 -11.182 -14.065 1 97.21 238 GLY B CA 1
ATOM 4135 C C . GLY B 1 238 ? -9.17 -9.803 -14.17 1 97.21 238 GLY B C 1
ATOM 4136 O O . GLY B 1 238 ? -8.687 -8.953 -14.92 1 97.21 238 GLY B O 1
ATOM 4137 N N . ILE B 1 239 ? -10.263 -9.627 -13.513 1 98.4 239 ILE B N 1
ATOM 4138 C CA . ILE B 1 239 ? -10.909 -8.33 -13.343 1 98.4 239 ILE B CA 1
ATOM 4139 C C . ILE B 1 239 ? -10.918 -7.948 -11.865 1 98.4 239 ILE B C 1
ATOM 4141 O O . ILE B 1 239 ? -10.541 -8.75 -11.008 1 98.4 239 ILE B O 1
ATOM 4145 N N . SER B 1 240 ? -11.272 -6.758 -11.594 1 98.5 240 SER B N 1
ATOM 4146 C CA . SER B 1 240 ? -11.294 -6.376 -10.186 1 98.5 240 SER B CA 1
ATOM 4147 C C . SER B 1 240 ? -12.411 -5.378 -9.901 1 98.5 240 SER B C 1
ATOM 4149 O O . SER B 1 240 ? -12.953 -4.765 -10.824 1 98.5 240 SER B O 1
ATOM 4151 N N . VAL B 1 241 ? -12.809 -5.297 -8.676 1 98.03 241 VAL B N 1
ATOM 4152 C CA . VAL B 1 241 ? -13.735 -4.302 -8.145 1 98.03 241 VAL B CA 1
ATOM 4153 C C . VAL B 1 241 ? -13.001 -3.379 -7.175 1 98.03 241 VAL B C 1
ATOM 4155 O O . VAL B 1 241 ? -12.586 -3.806 -6.095 1 98.03 241 VAL B O 1
ATOM 4158 N N . LEU B 1 242 ? -12.809 -2.14 -7.6 1 97.92 242 LEU B N 1
ATOM 4159 C CA . LEU B 1 242 ? -12.065 -1.152 -6.827 1 97.92 242 LEU B CA 1
ATOM 4160 C C . LEU B 1 242 ? -12.768 0.201 -6.854 1 97.92 242 LEU B C 1
ATOM 4162 O O . LEU B 1 242 ? -13.67 0.42 -7.665 1 97.92 242 LEU B O 1
ATOM 4166 N N . PRO B 1 243 ? -12.325 1.08 -5.895 1 96.48 243 PRO B N 1
ATOM 4167 C CA . PRO B 1 243 ? -12.834 2.451 -5.976 1 96.48 243 PRO B CA 1
ATOM 4168 C C . PRO B 1 243 ? -12.499 3.127 -7.303 1 96.48 243 PRO B C 1
ATOM 4170 O O . PRO B 1 243 ? -11.446 2.861 -7.888 1 96.48 243 PRO B O 1
ATOM 4173 N N . GLU B 1 244 ? -13.365 3.959 -7.714 1 92.22 244 GLU B N 1
ATOM 4174 C CA . GLU B 1 244 ? -13.169 4.71 -8.951 1 92.22 244 GLU B CA 1
ATOM 4175 C C . GLU B 1 244 ? -11.823 5.429 -8.953 1 92.22 244 GLU B C 1
ATOM 4177 O O . GLU B 1 244 ? -11.193 5.575 -10.003 1 92.22 244 GLU B O 1
ATOM 4182 N N . SER B 1 245 ? -11.376 5.805 -7.815 1 88.09 245 SER B N 1
ATOM 4183 C CA . SER B 1 245 ? -10.17 6.613 -7.668 1 88.09 245 SER B CA 1
ATOM 4184 C C . SER B 1 245 ? -8.918 5.743 -7.662 1 88.09 245 SER B C 1
ATOM 4186 O O . SER B 1 245 ? -7.803 6.251 -7.529 1 88.09 245 SER B O 1
ATOM 4188 N N . ALA B 1 246 ? -9.127 4.476 -7.798 1 90.48 246 ALA B N 1
ATOM 4189 C CA . ALA B 1 246 ? -7.999 3.558 -7.658 1 90.48 246 ALA B CA 1
ATOM 4190 C C . ALA B 1 246 ? -6.998 3.742 -8.796 1 90.48 246 ALA B C 1
ATOM 4192 O O . ALA B 1 246 ? -5.799 3.514 -8.619 1 90.48 246 ALA B O 1
ATOM 4193 N N . ALA B 1 247 ? -7.442 4.158 -9.946 1 89.41 247 ALA B N 1
ATOM 4194 C CA . ALA B 1 247 ? -6.564 4.228 -11.111 1 89.41 247 ALA B CA 1
ATOM 4195 C C . ALA B 1 247 ? -6.286 5.676 -11.503 1 89.41 247 ALA B C 1
ATOM 4197 O O . ALA B 1 247 ? -7.216 6.458 -11.714 1 89.41 247 ALA B O 1
ATOM 4198 N N . ASP B 1 248 ? -5.034 5.929 -11.593 1 83.4 248 ASP B N 1
ATOM 4199 C CA . ASP B 1 248 ? -4.646 7.234 -12.118 1 83.4 248 ASP B CA 1
ATOM 4200 C C . ASP B 1 248 ? -4.724 7.258 -13.643 1 83.4 248 ASP B C 1
ATOM 4202 O O . ASP B 1 248 ? -4.787 8.329 -14.25 1 83.4 248 ASP B O 1
ATOM 4206 N N . SER B 1 249 ? -4.614 6.095 -14.2 1 88.13 249 SER B N 1
ATOM 4207 C CA . SER B 1 249 ? -4.69 5.941 -15.65 1 88.13 249 SER B CA 1
ATOM 4208 C C . SER B 1 249 ? -5.54 4.735 -16.034 1 88.13 249 SER B C 1
ATOM 4210 O O . SER B 1 249 ? -5.498 3.701 -15.365 1 88.13 249 SER B O 1
ATOM 4212 N N . LEU B 1 250 ? -6.212 4.913 -17.105 1 91.45 250 LEU B N 1
ATOM 4213 C CA . LEU B 1 250 ? -7.019 3.805 -17.604 1 91.45 250 LEU B CA 1
ATOM 4214 C C . LEU B 1 250 ? -6.338 3.126 -18.787 1 91.45 250 LEU B C 1
ATOM 4216 O O . LEU B 1 250 ? -6.963 2.339 -19.501 1 91.45 250 LEU B O 1
ATOM 4220 N N . GLU B 1 251 ? -5.073 3.513 -18.957 1 89.78 251 GLU B N 1
ATOM 4221 C CA . GLU B 1 251 ? -4.359 2.858 -20.049 1 89.78 251 GLU B CA 1
ATOM 4222 C C . GLU B 1 251 ? -4.384 1.34 -19.892 1 89.78 251 GLU B C 1
ATOM 4224 O O . GLU B 1 251 ? -3.947 0.809 -18.869 1 89.78 251 GLU B O 1
ATOM 4229 N N . GLY B 1 252 ? -4.956 0.751 -20.888 1 93.54 252 GLY B N 1
ATOM 4230 C CA . GLY B 1 252 ? -5.03 -0.701 -20.882 1 93.54 252 GLY B CA 1
ATOM 4231 C C . GLY B 1 252 ? -6.187 -1.237 -20.059 1 93.54 252 GLY B C 1
ATOM 4232 O O . GLY B 1 252 ? -6.312 -2.448 -19.869 1 93.54 252 GLY B O 1
ATOM 4233 N N . LEU B 1 253 ? -6.997 -0.32 -19.561 1 96.54 253 LEU B N 1
ATOM 4234 C CA . LEU B 1 253 ? -8.092 -0.698 -18.675 1 96.54 253 LEU B CA 1
ATOM 4235 C C . LEU B 1 253 ? -9.393 -0.027 -19.101 1 96.54 253 LEU B C 1
ATOM 4237 O O . LEU B 1 253 ? -9.372 1.016 -19.759 1 96.54 253 LEU B O 1
ATOM 4241 N N . LYS B 1 254 ? -10.474 -0.646 -18.821 1 97.66 254 LYS B N 1
ATOM 4242 C CA . LYS B 1 254 ? -11.793 -0.022 -18.855 1 97.66 254 LYS B CA 1
ATOM 4243 C C . LYS B 1 254 ? -12.466 -0.084 -17.487 1 97.66 254 LYS B C 1
ATOM 4245 O O . LYS B 1 254 ? -12.451 -1.126 -16.828 1 97.66 254 LYS B O 1
ATOM 4250 N N . ARG B 1 255 ? -12.892 1.008 -17.055 1 97.38 255 ARG B N 1
ATOM 4251 C CA . ARG B 1 255 ? -13.687 1.112 -15.836 1 97.38 255 ARG B CA 1
ATOM 4252 C C . ARG B 1 255 ? -15.178 1.049 -16.148 1 97.38 255 ARG B C 1
ATOM 4254 O O . ARG B 1 255 ? -15.679 1.822 -16.968 1 97.38 255 ARG B O 1
ATOM 4261 N N . ILE B 1 256 ? -15.918 0.149 -15.508 1 98.14 256 ILE B N 1
ATOM 4262 C CA . ILE B 1 256 ? -17.327 -0.059 -15.82 1 98.14 256 ILE B CA 1
ATOM 4263 C C . ILE B 1 256 ? -18.159 0.043 -14.544 1 98.14 256 ILE B C 1
ATOM 4265 O O . ILE B 1 256 ? -17.793 -0.52 -13.51 1 98.14 256 ILE B O 1
ATOM 4269 N N . HIS B 1 257 ? -19.268 0.702 -14.646 1 97.21 257 HIS B N 1
ATOM 4270 C CA . HIS B 1 257 ? -20.17 0.852 -13.51 1 97.21 257 HIS B CA 1
ATOM 4271 C C . HIS B 1 257 ? -20.857 -0.467 -13.174 1 97.21 257 HIS B C 1
ATOM 4273 O O . HIS B 1 257 ? -21.229 -1.225 -14.074 1 97.21 257 HIS B O 1
ATOM 4279 N N . ILE B 1 258 ? -20.959 -0.713 -11.892 1 97.38 258 ILE B N 1
ATOM 4280 C CA . ILE B 1 258 ? -21.691 -1.878 -11.408 1 97.38 258 ILE B CA 1
ATOM 4281 C C . ILE B 1 258 ? -23.096 -1.463 -10.977 1 97.38 258 ILE B C 1
ATOM 4283 O O . ILE B 1 258 ? -23.261 -0.516 -10.204 1 97.38 258 ILE B O 1
ATOM 4287 N N . ASP B 1 259 ? -24.045 -2.127 -11.443 1 95.32 259 ASP B N 1
ATOM 4288 C CA . ASP B 1 259 ? -25.44 -1.803 -11.161 1 95.32 259 ASP B CA 1
ATOM 4289 C C . ASP B 1 259 ? -25.899 -2.445 -9.854 1 95.32 259 ASP B C 1
ATOM 4291 O O . ASP B 1 259 ? -26.644 -3.427 -9.867 1 95.32 259 ASP B O 1
ATOM 4295 N N . HIS B 1 260 ? -25.528 -1.81 -8.795 1 95.08 260 HIS B N 1
ATOM 4296 C CA . HIS B 1 260 ? -25.918 -2.252 -7.461 1 95.08 260 HIS B CA 1
ATOM 4297 C C . HIS B 1 260 ? -25.699 -1.151 -6.429 1 95.08 260 HIS B C 1
ATOM 4299 O O . HIS B 1 260 ? -24.645 -0.512 -6.411 1 95.08 260 HIS B O 1
ATOM 4305 N N . PRO B 1 261 ? -26.614 -0.919 -5.584 1 91.78 261 PRO B N 1
ATOM 4306 C CA . PRO B 1 261 ? -26.468 0.159 -4.603 1 91.78 261 PRO B CA 1
ATOM 4307 C C . PRO B 1 261 ? -25.358 -0.111 -3.59 1 91.78 261 PRO B C 1
ATOM 4309 O O . PRO B 1 261 ? -24.777 0.829 -3.04 1 91.78 261 PRO B O 1
ATOM 4312 N N . GLY B 1 262 ? -25.024 -1.376 -3.361 1 93.58 262 GLY B N 1
ATOM 4313 C CA . GLY B 1 262 ? -24.043 -1.77 -2.363 1 93.58 262 GLY B CA 1
ATOM 4314 C C . GLY B 1 262 ? -22.621 -1.408 -2.748 1 93.58 262 GLY B C 1
ATOM 4315 O O . GLY B 1 262 ? -21.694 -1.581 -1.954 1 93.58 262 GLY B O 1
ATOM 4316 N N . VAL B 1 263 ? -22.421 -0.834 -3.921 1 94.95 263 VAL B N 1
ATOM 4317 C CA . VAL B 1 263 ? -21.074 -0.494 -4.366 1 94.95 263 VAL B CA 1
ATOM 4318 C C . VAL B 1 263 ? -20.676 0.873 -3.816 1 94.95 263 VAL B C 1
ATOM 4320 O O . VAL B 1 263 ? -19.524 1.291 -3.947 1 94.95 263 VAL B O 1
ATOM 4323 N N . ASN B 1 264 ? -21.59 1.588 -3.217 1 93.86 264 ASN B N 1
ATOM 4324 C CA . ASN B 1 264 ? -21.304 2.901 -2.65 1 93.86 264 ASN B CA 1
ATOM 4325 C C . ASN B 1 264 ? -20.81 2.795 -1.21 1 93.86 264 ASN B C 1
ATOM 4327 O O . ASN B 1 264 ? -21.503 2.25 -0.35 1 93.86 264 ASN B O 1
ATOM 4331 N N . ARG B 1 265 ? -19.608 3.274 -1.022 1 93.51 265 ARG B N 1
ATOM 4332 C CA . ARG B 1 265 ? -19.024 3.308 0.315 1 93.51 265 ARG B CA 1
ATOM 4333 C C . ARG B 1 265 ? -19.11 4.708 0.915 1 93.51 265 ARG B C 1
ATOM 4335 O O . ARG B 1 265 ? -18.645 5.677 0.312 1 93.51 265 ARG B O 1
ATOM 4342 N N . GLU B 1 266 ? -19.659 4.758 2.048 1 94.06 266 GLU B N 1
ATOM 4343 C CA . GLU B 1 266 ? -19.714 6.035 2.754 1 94.06 266 GLU B CA 1
ATOM 4344 C C . GLU B 1 266 ? -18.415 6.305 3.507 1 94.06 266 GLU B C 1
ATOM 4346 O O . GLU B 1 266 ? -18.053 5.56 4.419 1 94.06 266 GLU B O 1
ATOM 4351 N N . ILE B 1 267 ? -17.761 7.319 3.081 1 97.15 267 ILE B N 1
ATOM 4352 C CA . ILE B 1 267 ? -16.519 7.741 3.718 1 97.15 267 ILE B CA 1
ATOM 4353 C C . ILE B 1 267 ? -16.791 8.925 4.644 1 97.15 267 ILE B C 1
ATOM 4355 O O . ILE B 1 267 ? -17.556 9.828 4.298 1 97.15 267 ILE B O 1
ATOM 4359 N N . GLY B 1 268 ? -16.195 8.853 5.836 1 97.83 268 GLY B N 1
ATOM 4360 C CA . GLY B 1 268 ? -16.433 9.927 6.787 1 97.83 268 GLY B CA 1
ATOM 4361 C C . GLY B 1 268 ? -15.213 10.264 7.624 1 97.83 268 GLY B C 1
ATOM 4362 O O . GLY B 1 268 ? -14.187 9.587 7.536 1 97.83 268 GLY B O 1
ATOM 4363 N N . LEU B 1 269 ? -15.374 11.352 8.341 1 98.24 269 LEU B N 1
ATOM 4364 C CA . LEU B 1 269 ? -14.416 11.722 9.376 1 98.24 269 LEU B CA 1
ATOM 4365 C C . LEU B 1 269 ? -14.7 10.974 10.674 1 98.24 269 LEU B C 1
ATOM 4367 O O . LEU B 1 269 ? -15.859 10.825 11.068 1 98.24 269 LEU B O 1
ATOM 4371 N N . ILE B 1 270 ? -13.66 10.433 11.237 1 98.11 270 ILE B N 1
ATOM 4372 C CA . ILE B 1 270 ? -13.767 9.615 12.44 1 98.11 270 ILE B CA 1
ATOM 4373 C C . ILE B 1 270 ? -13.032 10.294 13.593 1 98.11 270 ILE B C 1
ATOM 4375 O O . ILE B 1 270 ? -11.849 10.622 13.476 1 98.11 270 ILE B O 1
ATOM 4379 N N . SER B 1 271 ? -13.633 10.538 14.66 1 96.53 271 SER B N 1
ATOM 4380 C CA . SER B 1 271 ? -13.031 11.134 15.848 1 96.53 271 SER B CA 1
ATOM 4381 C C . SER B 1 271 ? -13.441 10.384 17.111 1 96.53 271 SER B C 1
ATOM 4383 O O . SER B 1 271 ? -14.341 9.543 17.075 1 96.53 271 SER B O 1
ATOM 4385 N N . ARG B 1 272 ? -12.742 10.646 18.164 1 91.68 272 ARG B N 1
ATOM 4386 C CA . ARG B 1 272 ? -13.085 10.038 19.445 1 91.68 272 ARG B CA 1
ATOM 4387 C C . ARG B 1 272 ? -14.322 10.693 20.049 1 91.68 272 ARG B C 1
ATOM 4389 O O . ARG B 1 272 ? -14.423 11.921 20.088 1 91.68 272 ARG B O 1
ATOM 4396 N N . SER B 1 273 ? -15.13 9.827 20.525 1 89.16 273 SER B N 1
ATOM 4397 C CA . SER B 1 273 ? -16.343 10.339 21.152 1 89.16 273 SER B CA 1
ATOM 4398 C C . SER B 1 273 ? -16.032 11.033 22.474 1 89.16 273 SER B C 1
ATOM 4400 O O . SER B 1 273 ? -15.247 10.526 23.277 1 89.16 273 SER B O 1
ATOM 4402 N N . GLY B 1 274 ? -16.589 12.215 22.631 1 78.65 274 GLY B N 1
ATOM 4403 C CA . GLY B 1 274 ? -16.5 12.904 23.908 1 78.65 274 GLY B CA 1
ATOM 4404 C C . GLY B 1 274 ? -15.167 13.597 24.121 1 78.65 274 GLY B C 1
ATOM 4405 O O . GLY B 1 274 ? -14.924 14.174 25.183 1 78.65 274 GLY B O 1
ATOM 4406 N N . MET B 1 275 ? -14.302 13.431 23.277 1 78.24 275 MET B N 1
ATOM 4407 C CA . MET B 1 275 ? -13.011 14.104 23.388 1 78.24 275 MET B CA 1
ATOM 4408 C C . MET B 1 275 ? -12.892 15.225 22.362 1 78.24 275 MET B C 1
ATOM 4410 O O . MET B 1 275 ? -13.191 15.028 21.183 1 78.24 275 MET B O 1
ATOM 4414 N N . GLY B 1 276 ? -12.53 16.366 22.805 1 79.99 276 GLY B N 1
ATOM 4415 C CA . GLY B 1 276 ? -12.369 17.495 21.904 1 79.99 276 GLY B CA 1
ATOM 4416 C C . GLY B 1 276 ? -11.075 17.448 21.114 1 79.99 276 GLY B C 1
ATOM 4417 O O . GLY B 1 276 ? -10.1 16.828 21.545 1 79.99 276 GLY B O 1
ATOM 4418 N N . LEU B 1 277 ? -11.116 18.075 19.964 1 85.38 277 LEU B N 1
ATOM 4419 C CA . LEU B 1 277 ? -9.931 18.238 19.129 1 85.38 277 LEU B CA 1
ATOM 4420 C C . LEU B 1 277 ? -9.14 19.474 19.542 1 85.38 277 LEU B C 1
ATOM 4422 O O . LEU B 1 277 ? -9.713 20.445 20.042 1 85.38 277 LEU B O 1
ATOM 4426 N N . SER B 1 278 ? -7.807 19.337 19.445 1 80.03 278 SER B N 1
ATOM 4427 C CA . SER B 1 278 ? -7.014 20.554 19.587 1 80.03 278 SER B CA 1
ATOM 4428 C C . SER B 1 278 ? -7.449 21.617 18.585 1 80.03 278 SER B C 1
ATOM 4430 O O . SER B 1 278 ? -8.099 21.306 17.584 1 80.03 278 SER B O 1
ATOM 4432 N N . PRO B 1 279 ? -7.157 22.83 18.781 1 80.99 279 PRO B N 1
ATOM 4433 C CA . PRO B 1 279 ? -7.538 23.894 17.85 1 80.99 279 PRO B CA 1
ATOM 4434 C C . PRO B 1 279 ? -7.034 23.644 16.43 1 80.99 279 PRO B C 1
ATOM 4436 O O . PRO B 1 279 ? -7.784 23.813 15.466 1 80.99 279 PRO B O 1
ATOM 4439 N N . ALA B 1 280 ? -5.781 23.21 16.279 1 86.18 280 ALA B N 1
ATOM 4440 C CA . ALA B 1 280 ? -5.221 22.908 14.964 1 86.18 280 ALA B CA 1
ATOM 4441 C C . ALA B 1 280 ? -5.974 21.76 14.297 1 86.18 280 ALA B C 1
ATOM 4443 O O . ALA B 1 280 ? -6.313 21.836 13.114 1 86.18 280 ALA B O 1
ATOM 4444 N N . ALA B 1 281 ? -6.272 20.74 15.079 1 92.23 281 ALA B N 1
ATOM 4445 C CA . ALA B 1 281 ? -6.995 19.581 14.561 1 92.23 281 ALA B CA 1
ATOM 4446 C C . ALA B 1 281 ? -8.423 19.954 14.173 1 92.23 281 ALA B C 1
ATOM 4448 O O . ALA B 1 281 ? -8.957 19.447 13.183 1 92.23 281 ALA B O 1
ATOM 4449 N N . ARG B 1 282 ? -9.028 20.824 14.961 1 91.28 282 ARG B N 1
ATOM 4450 C CA . ARG B 1 282 ? -10.386 21.278 14.681 1 91.28 282 ARG B CA 1
ATOM 4451 C C . ARG B 1 282 ? -10.445 22.053 13.368 1 91.28 282 ARG B C 1
ATOM 4453 O O . ARG B 1 282 ? -11.356 21.851 12.562 1 91.28 282 ARG B O 1
ATOM 4460 N N . GLN B 1 283 ? -9.474 22.919 13.148 1 91.46 283 GLN B N 1
ATOM 4461 C CA . GLN B 1 283 ? -9.416 23.664 11.895 1 91.46 283 GLN B CA 1
ATOM 4462 C C . GLN B 1 283 ? -9.286 22.722 10.701 1 91.46 283 GLN B C 1
ATOM 4464 O O . GLN B 1 283 ? -9.963 22.9 9.686 1 91.46 283 GLN B O 1
ATOM 4469 N N . CYS B 1 284 ? -8.42 21.744 10.868 1 95.94 284 CYS B N 1
ATOM 4470 C CA . CYS B 1 284 ? -8.23 20.775 9.795 1 95.94 284 CYS B CA 1
ATOM 4471 C C . CYS B 1 284 ? -9.495 19.958 9.567 1 95.94 284 CYS B C 1
ATOM 4473 O O . CYS B 1 284 ? -9.922 19.772 8.426 1 95.94 284 CYS B O 1
ATOM 4475 N N . PHE B 1 285 ? -10.084 19.507 10.626 1 96.51 285 PHE B N 1
ATOM 4476 C CA . PHE B 1 285 ? -11.316 18.729 10.59 1 96.51 285 PHE B CA 1
ATOM 4477 C C . PHE B 1 285 ? -12.414 19.488 9.855 1 96.51 285 PHE B C 1
ATOM 4479 O O . PHE B 1 285 ? -13.059 18.941 8.957 1 96.51 285 PHE B O 1
ATOM 4486 N N . ASP B 1 286 ? -12.597 20.711 10.174 1 95.39 286 ASP B N 1
ATOM 4487 C CA . ASP B 1 286 ? -13.659 21.529 9.597 1 95.39 286 ASP B CA 1
ATOM 4488 C C . ASP B 1 286 ? -13.414 21.777 8.11 1 95.39 286 ASP B C 1
ATOM 4490 O O . ASP B 1 286 ? -14.342 21.703 7.302 1 95.39 286 ASP B O 1
ATOM 4494 N N . LEU B 1 287 ? -12.225 22.068 7.786 1 96.02 287 LEU B N 1
ATOM 4495 C CA . LEU B 1 287 ? -11.914 22.305 6.38 1 96.02 287 LEU B CA 1
ATOM 4496 C C . LEU B 1 287 ? -12.137 21.043 5.553 1 96.02 287 LEU B C 1
ATOM 4498 O O . LEU B 1 287 ? -12.703 21.104 4.46 1 96.02 287 LEU B O 1
ATOM 4502 N N . LEU B 1 288 ? -11.67 19.886 6.069 1 97.28 288 LEU B N 1
ATOM 4503 C CA . LEU B 1 288 ? -11.84 18.633 5.342 1 97.28 288 LEU B CA 1
ATOM 4504 C C . LEU B 1 288 ? -13.317 18.277 5.211 1 97.28 288 LEU B C 1
ATOM 4506 O O . LEU B 1 288 ? -13.749 17.773 4.172 1 97.28 288 LEU B O 1
ATOM 4510 N N . ASN B 1 289 ? -14.016 18.504 6.292 1 97.12 289 ASN B N 1
ATOM 4511 C CA . ASN B 1 289 ? -15.457 18.286 6.231 1 97.12 289 ASN B CA 1
ATOM 4512 C C . ASN B 1 289 ? -16.099 19.091 5.104 1 97.12 289 ASN B C 1
ATOM 4514 O O . ASN B 1 289 ? -16.913 18.564 4.344 1 97.12 289 ASN B O 1
ATOM 4518 N N . ASP B 1 290 ? -15.724 20.311 4.91 1 95.4 290 ASP B N 1
ATOM 4519 C CA . ASP B 1 290 ? -16.271 21.205 3.894 1 95.4 290 ASP B CA 1
ATOM 4520 C C . ASP B 1 290 ? -15.82 20.788 2.496 1 95.4 290 ASP B C 1
ATOM 4522 O O . ASP B 1 290 ? -16.636 20.696 1.576 1 95.4 290 ASP B O 1
ATOM 4526 N N . GLN B 1 291 ? -14.554 20.517 2.322 1 95.35 291 GLN B N 1
ATOM 4527 C CA . GLN B 1 291 ? -13.958 20.284 1.011 1 95.35 291 GLN B CA 1
ATOM 4528 C C . GLN B 1 291 ? -14.344 18.911 0.468 1 95.35 291 GLN B C 1
ATOM 4530 O O . GLN B 1 291 ? -14.503 18.739 -0.742 1 95.35 291 GLN B O 1
ATOM 4535 N N . LEU B 1 292 ? -14.429 17.926 1.327 1 95.15 292 LEU B N 1
ATOM 4536 C CA . LEU B 1 292 ? -14.703 16.569 0.867 1 95.15 292 LEU B CA 1
ATOM 4537 C C . LEU B 1 292 ? -16.196 16.366 0.632 1 95.15 292 LEU B C 1
ATOM 4539 O O . LEU B 1 292 ? -16.593 15.512 -0.164 1 95.15 292 LEU B O 1
ATOM 4543 N N . SER B 1 293 ? -17.004 17.056 1.362 1 89.61 293 SER B N 1
ATOM 4544 C CA . SER B 1 293 ? -18.448 16.978 1.162 1 89.61 293 SER B CA 1
ATOM 4545 C C . SER B 1 293 ? -18.86 17.631 -0.152 1 89.61 293 SER B C 1
ATOM 4547 O O . SER B 1 293 ? -19.893 17.282 -0.728 1 89.61 293 SER B O 1
ATOM 4549 N N . ASP B 1 294 ? -18.128 18.583 -0.658 1 70.05 294 ASP B N 1
ATOM 4550 C CA . ASP B 1 294 ? -18.424 19.339 -1.871 1 70.05 294 ASP B CA 1
ATOM 4551 C C . ASP B 1 294 ? -17.965 18.582 -3.115 1 70.05 294 ASP B C 1
ATOM 4553 O O . ASP B 1 294 ? -18.25 18.998 -4.241 1 70.05 294 ASP B O 1
ATOM 4557 N N . THR B 1 295 ? -17.157 17.547 -2.987 1 61.63 295 THR B N 1
ATOM 4558 C CA . THR B 1 295 ? -16.642 16.852 -4.161 1 61.63 295 THR B CA 1
ATOM 4559 C C . THR B 1 295 ? -17.751 16.066 -4.854 1 61.63 295 THR B C 1
ATOM 4561 O O . THR B 1 295 ? -18.33 15.149 -4.267 1 61.63 295 THR B O 1
ATOM 4564 N N . PRO B 1 296 ? -18.355 16.691 -5.88 1 51.26 296 PRO B N 1
ATOM 4565 C CA . PRO B 1 296 ? -19.423 16.014 -6.619 1 51.26 296 PRO B CA 1
ATOM 4566 C C . PRO B 1 296 ? -19.019 14.621 -7.096 1 51.26 296 PRO B C 1
ATOM 4568 O O . PRO B 1 296 ? -17.832 14.356 -7.305 1 51.26 296 PRO B O 1
ATOM 4571 N N . PRO B 1 297 ? -19.817 13.644 -6.886 1 48.35 297 PRO B N 1
ATOM 4572 C CA . PRO B 1 297 ? -19.546 12.368 -7.553 1 48.35 297 PRO B CA 1
ATOM 4573 C C . PRO B 1 297 ? -19.061 12.544 -8.99 1 48.35 297 PRO B C 1
ATOM 4575 O O . PRO B 1 297 ? -19.382 13.544 -9.636 1 48.35 297 PRO B O 1
ATOM 4578 N N . PRO B 1 298 ? -17.826 11.942 -9.377 1 40.66 298 PRO B N 1
ATOM 4579 C CA . PRO B 1 298 ? -17.486 12.128 -10.79 1 40.66 298 PRO B CA 1
ATOM 4580 C C . PRO B 1 298 ? -18.715 12.156 -11.694 1 40.66 298 PRO B C 1
ATOM 4582 O O . PRO B 1 298 ? -19.719 11.503 -11.398 1 40.66 298 PRO B O 1
ATOM 4585 N N . LEU B 1 299 ? -18.899 13.231 -12.362 1 32.02 299 LEU B N 1
ATOM 4586 C CA . LEU B 1 299 ? -19.993 13.292 -13.324 1 32.02 299 LEU B CA 1
ATOM 4587 C C . LEU B 1 299 ? -20.067 12.008 -14.145 1 32.02 299 LEU B C 1
ATOM 4589 O O . LEU B 1 299 ? -19.036 11.429 -14.494 1 32.02 299 LEU B O 1
ATOM 4593 N N . PRO B 1 300 ? -21.108 11.22 -14.073 1 31.01 300 PRO B N 1
ATOM 4594 C CA . PRO B 1 300 ? -21.345 10.178 -15.075 1 31.01 300 PRO B CA 1
ATOM 4595 C C . PRO B 1 300 ? -20.906 10.595 -16.476 1 31.01 300 PRO B C 1
ATOM 4597 O O . PRO B 1 300 ? -21.21 11.707 -16.917 1 31.01 300 PRO B O 1
ATOM 4600 N N . HIS B 1 301 ? -19.599 10.558 -16.806 1 26.98 301 HIS B N 1
ATOM 4601 C CA . HIS B 1 301 ? -19.444 10.835 -18.23 1 26.98 301 HIS B CA 1
ATOM 4602 C C . HIS B 1 301 ? -20.537 10.154 -19.046 1 26.98 301 HIS B C 1
ATOM 4604 O O . HIS B 1 301 ? -20.656 8.927 -19.031 1 26.98 301 HIS B O 1
ATOM 4610 N N . PHE B 1 302 ? -21.63 10.776 -19.287 1 24.46 302 PHE B N 1
ATOM 4611 C CA . PHE B 1 302 ? -22.494 10.45 -20.416 1 24.46 302 PHE B CA 1
ATOM 4612 C C . PHE B 1 302 ? -21.698 10.417 -21.715 1 24.46 302 PHE B C 1
ATOM 4614 O O . PHE B 1 302 ? -20.836 11.268 -21.943 1 24.46 302 PHE B O 1
#

Solvent-accessible surface area (backbone atoms only — not comparable to full-atom values): 31565 Å² total; per-residue (Å²): 114,79,65,52,51,56,14,47,51,39,40,52,34,25,62,73,62,40,28,58,63,60,24,10,60,73,67,73,41,52,50,68,56,35,49,49,30,33,48,48,44,23,59,75,68,70,45,67,38,58,44,78,48,101,85,48,50,42,68,28,75,59,24,59,65,43,46,58,58,48,52,46,45,51,42,49,42,49,26,52,68,52,25,70,58,66,80,62,31,74,39,46,32,66,32,35,35,24,28,27,58,57,43,39,37,43,68,42,26,60,45,50,43,53,46,41,73,74,31,71,42,43,46,71,43,56,41,57,37,47,47,67,57,30,53,49,33,26,68,71,54,76,23,70,27,24,36,34,61,78,58,91,76,43,79,60,46,40,79,46,80,24,42,74,48,43,41,23,35,38,33,22,63,87,40,78,68,66,79,44,75,58,38,48,69,69,68,50,32,77,34,44,31,37,38,54,34,84,72,31,60,65,33,52,45,52,51,48,52,32,57,76,68,73,48,68,74,35,76,49,48,47,26,67,45,64,59,32,47,52,31,32,14,49,52,63,75,27,29,30,75,41,48,67,52,62,54,86,46,53,82,54,39,38,81,31,46,49,71,52,79,75,39,57,36,60,28,18,43,32,33,40,51,95,54,83,68,55,71,52,37,42,54,51,50,53,50,46,49,55,53,42,49,63,55,67,69,78,69,76,82,122,113,80,63,51,52,55,14,48,51,38,40,52,34,25,61,72,62,39,28,59,63,59,25,10,60,74,68,74,40,50,51,68,55,35,50,48,30,33,47,49,44,23,59,73,69,70,44,66,38,59,42,79,49,102,86,49,50,42,66,28,74,59,24,58,65,43,44,56,56,49,52,46,47,52,43,50,43,49,27,53,69,51,27,70,58,65,80,60,34,73,40,47,31,66,31,35,36,25,28,26,58,57,44,38,37,42,67,42,29,60,45,49,44,51,45,41,73,75,32,71,41,43,45,72,43,55,41,58,37,48,47,67,56,33,54,49,32,26,69,71,53,75,23,70,28,24,37,34,61,79,60,91,75,44,79,60,46,40,76,45,80,26,42,76,48,41,40,23,35,37,34,20,64,87,40,80,69,68,79,44,74,57,38,48,70,68,68,50,33,76,35,44,30,38,37,53,34,86,71,31,61,64,32,52,46,54,51,48,52,31,58,77,66,74,48,67,74,36,76,50,49,47,26,67,45,64,60,34,45,51,31,32,16,49,50,63,74,26,28,32,74,42,47,67,54,62,54,86,47,54,82,53,40,39,79,33,48,49,72,52,79,74,38,56,38,60,29,19,42,33,33,40,52,96,54,83,67,55,71,54,38,42,54,52,50,52,50,46,48,55,53,42,49,65,57,67,70,78,70,76,82,122

Foldseek 3Di:
DVLLLVLLQLLLLCAVVQDLCRSCVVSVHDSVVSVVSPVVNCVVVVHRQWDDDVVTIHGDPVVVLCNQVSVQVNLLVCLVVVCVVPVCSLQAGEAEEEEEPLCVLPQVVVLVVVVCVVRVRYHYHYHHDADVVRVVCQQVVVGAKYKFFADPPQVQKDWDFQAKWFKWKKAFPPDPCLVDQEAEVVNQQVWAEEEEDPRHPQRVLNVCVCVVVVGHHNHDHYYHQLVVRNVCRLVVRTMYIDTPSSDPDQVRIDIHHYPDPSRITTITMMHGPPDDGRSNNVSSRVSCSVRRNPPPDPPPPD/DVLLLVLLQLLLLCAVVQDLCRSCVVSVHDSVVSVVSPVVNCVVVVHRQWDDDVVTIHGDPVVVLCNQVSVQVNLLVCLVVVCVVPVCSQQAGEAEEEEEPLCVLPQVVVLVVVVCVVRVRYHYHYHHDADVVRVVCQQVVVGQWYKFFQDPPQVQKDWDFAAKWFKWKKAFPPDPCVVDQEAEVVNQQVWAEEEEDPRHPQRVLNVCVCVVVVGHHNHDHYYHQLVVRNVCRLVVRTMYIDTPSSDPDQVRIDIHHYPDPSRITTITMMHGPPDDGRSNNVSSRVSCSVRRNPPPDPPPPD

Nearest PDB structures (foldseek):
  4x6g-assembly1_D  TM=7.114E-01  e=5.752E-24  Pseudomonas aeruginosa PAO1
  6g4r-assembly1_B  TM=6.551E-01  e=3.045E-24  Corynebacterium glutamicum
  5ted-assembly1_A  TM=9.200E-01  e=4.467E-19  Listeria monocytogenes EGD-e
  7d98-assembly1_Q  TM=6.327E-01  e=1.020E-23  Cupriavidus necator
  2hxr-assembly1_B  TM=8.561E-01  e=2.489E-18  Escherichia coli K-12